Protein AF-A0A9E3MVB9-F1 (afdb_monomer_lite)

Sequence (421 aa):
MDFGTQGPEAPADLAWLRGVDAYTMGAYPQAEEEFRAAVRIDPGMADGWLGLHALRVDTTTALLRMFRHRERFGEQRARHRRTLNSWYWLGWWVQPVLESPRDLLLAHASHWLDGRHVPELDRALAGLPPVDTDHQVRFLHACRAYLVKDWEQLVRHTDPLIDDAMLGIEAGLFGGMARVRLEMYGQAEPLLSAALMRCRSEQPQRKELRYWLARAHEGTGRSAAALPLYRAVHRVDPAFMDTSARLAAIAEGDGYDDSADLAAITLTGFGQDMLEGPDGMDPLFGIEGRELKLSDPEPPAGPLPSMTDPAGRERSGPPVGPLPAGPTDPVLLEEALAELERMVGLEPVKRQVKALSAQLNMARLRTGQGLPVHSPKRHFVFSGPSGTGKTTVARILGRVFYALGLLGGDHLVEAQRADLV

Secondary structure (DSSP, 8-state):
----------HHHHHHHHHHHHHHTT-HHHHHHHHHHHHHH-TT-HHHHHHHHHTTSSHHHHHHHHHHTGGGTTHHHHHHT----EE--BTTTB--EE-SHHHHHHHHHHHTTTSS-HHHHHHHHHTSPPTTT-HHHHHHHHHHHHHTT-HHHHHHHHGGGTT-TTTHHHHHHHHHHHHHHTT-HHHHHHHHHHHHHHS-TT-TTHHHHHHHHHHHHHHTT-HHHHHHHHHHHHHH-TTSTTHHHHHHHHHHHHTTTT-SS----------------------SS------------------------------PPP----PPP--B-HHHHHHHHHHHHHSSS-HHHHHHHHHHHHHHHHHHHHHHTT-------------SSTTSSHHHHHHHHHHHHHHBTSSS--------GGG--

pLDDT: mean 78.1, std 24.29, range [23.06, 98.44]

Structure (mmCIF, N/CA/C/O backbone):
data_AF-A0A9E3MVB9-F1
#
_entry.id   AF-A0A9E3MVB9-F1
#
loop_
_atom_site.group_PDB
_atom_site.id
_atom_site.type_symbol
_atom_site.label_atom_id
_atom_site.label_alt_id
_atom_site.label_comp_id
_atom_site.label_asym_id
_atom_site.label_entity_id
_atom_site.label_seq_id
_atom_site.pdbx_PDB_ins_code
_atom_site.Cartn_x
_atom_site.Cartn_y
_atom_site.Cartn_z
_atom_site.occupancy
_atom_site.B_iso_or_equiv
_atom_site.auth_seq_id
_atom_site.auth_comp_id
_atom_site.auth_asym_id
_atom_site.auth_atom_id
_atom_site.pdbx_PDB_model_num
ATOM 1 N N . MET A 1 1 ? 20.832 -26.806 -42.880 1.00 45.44 1 MET A N 1
ATOM 2 C CA . MET A 1 1 ? 21.749 -25.700 -42.557 1.00 45.44 1 MET A CA 1
ATOM 3 C C . MET A 1 1 ? 21.323 -24.540 -43.417 1.00 45.44 1 MET A C 1
ATOM 5 O O . MET A 1 1 ? 21.474 -24.634 -44.624 1.00 45.44 1 MET A O 1
ATOM 9 N N . ASP A 1 2 ? 20.746 -23.522 -42.798 1.00 31.05 2 ASP A N 1
ATOM 10 C CA . ASP A 1 2 ? 20.549 -22.225 -43.429 1.00 31.05 2 ASP A CA 1
ATOM 11 C C . ASP A 1 2 ? 21.032 -21.206 -42.397 1.00 31.05 2 ASP A C 1
ATOM 13 O O . ASP A 1 2 ? 20.350 -20.877 -41.426 1.00 31.05 2 ASP A O 1
ATOM 17 N N . PHE A 1 3 ? 22.320 -20.878 -42.498 1.00 43.66 3 PHE A N 1
ATOM 18 C CA . PHE A 1 3 ? 22.996 -19.921 -41.632 1.00 43.66 3 PHE A CA 1
ATOM 19 C C . PHE A 1 3 ? 22.638 -18.512 -42.115 1.00 43.66 3 PHE A C 1
ATOM 21 O O . PHE A 1 3 ? 23.411 -17.857 -42.810 1.00 43.66 3 PHE A O 1
ATOM 28 N N . GLY A 1 4 ? 21.440 -18.057 -41.752 1.00 35.81 4 GLY A N 1
ATOM 29 C CA . GLY A 1 4 ? 20.998 -16.679 -41.939 1.00 35.81 4 GLY A CA 1
ATOM 30 C C . GLY A 1 4 ? 21.559 -15.767 -40.849 1.00 35.81 4 GLY A C 1
ATOM 31 O O . GLY A 1 4 ? 20.894 -15.525 -39.851 1.00 35.81 4 GLY A O 1
ATOM 32 N N . THR A 1 5 ? 22.792 -15.297 -41.050 1.00 37.22 5 THR A N 1
ATOM 33 C CA . THR A 1 5 ? 23.344 -14.004 -40.582 1.00 37.22 5 THR A CA 1
ATOM 34 C C . THR A 1 5 ? 23.107 -13.574 -39.122 1.00 37.22 5 THR A C 1
ATOM 36 O O . THR A 1 5 ? 22.059 -13.043 -38.763 1.00 37.22 5 THR A O 1
ATOM 39 N N . GLN A 1 6 ? 24.171 -13.664 -38.314 1.00 47.94 6 GLN A N 1
ATOM 40 C CA . GLN A 1 6 ? 24.386 -12.843 -37.116 1.00 47.94 6 GLN A CA 1
ATOM 41 C C . GLN A 1 6 ? 24.321 -11.342 -37.471 1.00 47.94 6 GLN A C 1
ATOM 43 O O . GLN A 1 6 ? 24.957 -10.919 -38.437 1.00 47.94 6 GLN A O 1
ATOM 48 N N . GLY A 1 7 ? 23.596 -10.541 -36.685 1.00 42.72 7 GLY A N 1
ATOM 49 C CA . GLY A 1 7 ? 23.589 -9.074 -36.754 1.00 42.72 7 GLY A CA 1
ATOM 50 C C . GLY A 1 7 ? 23.956 -8.444 -35.399 1.00 42.72 7 GLY A C 1
ATOM 51 O O . GLY A 1 7 ? 23.795 -9.111 -34.375 1.00 42.72 7 GLY A O 1
ATOM 52 N N . PRO A 1 8 ? 24.465 -7.195 -35.375 1.00 49.22 8 PRO A N 1
ATOM 53 C CA . PRO A 1 8 ? 24.789 -6.464 -34.147 1.00 49.22 8 PRO A CA 1
ATOM 54 C C . PRO A 1 8 ? 23.505 -6.264 -33.331 1.00 49.22 8 PRO A C 1
ATOM 56 O O . PRO A 1 8 ? 22.426 -6.199 -33.917 1.00 49.22 8 PRO A O 1
ATOM 59 N N . GLU A 1 9 ? 23.592 -6.200 -32.001 1.00 61.97 9 GLU A N 1
ATOM 60 C CA . GLU A 1 9 ? 22.427 -6.001 -31.122 1.00 61.97 9 GLU A CA 1
ATOM 61 C C . GLU A 1 9 ? 21.487 -4.908 -31.673 1.00 61.97 9 GLU A C 1
ATOM 63 O O . GLU A 1 9 ? 21.947 -3.848 -32.111 1.00 61.97 9 GLU A O 1
ATOM 68 N N . ALA A 1 10 ? 20.174 -5.177 -31.712 1.00 82.81 10 ALA A N 1
ATOM 69 C CA . ALA A 1 10 ? 19.201 -4.248 -32.286 1.00 82.81 10 ALA A CA 1
ATOM 70 C C . ALA A 1 10 ? 19.339 -2.863 -31.615 1.00 82.81 10 ALA A C 1
ATOM 72 O O . ALA A 1 10 ? 19.574 -2.805 -30.407 1.00 82.81 10 ALA A O 1
ATOM 73 N N . PRO A 1 11 ? 19.171 -1.731 -32.329 1.00 91.75 11 PRO A N 1
ATOM 74 C CA . PRO A 1 11 ? 19.412 -0.398 -31.759 1.00 91.75 11 PRO A CA 1
ATOM 75 C C . PRO A 1 11 ? 18.674 -0.121 -30.438 1.00 91.75 11 PRO A C 1
ATOM 77 O O . PRO A 1 11 ? 19.184 0.609 -29.588 1.00 91.75 11 PRO A O 1
ATOM 80 N N . ALA A 1 12 ? 17.497 -0.728 -30.251 1.00 95.00 12 ALA A N 1
ATOM 81 C CA . ALA A 1 12 ? 16.735 -0.648 -29.010 1.00 95.00 12 ALA A CA 1
ATOM 82 C C . ALA A 1 12 ? 17.367 -1.459 -27.861 1.00 95.00 12 ALA A C 1
ATOM 84 O O . ALA A 1 12 ? 17.394 -0.971 -26.734 1.00 95.00 12 ALA A O 1
ATOM 85 N N . ASP A 1 13 ? 17.910 -2.650 -28.141 1.00 95.50 13 ASP A N 1
ATOM 86 C CA . ASP A 1 13 ? 18.616 -3.490 -27.160 1.00 95.50 13 ASP A CA 1
ATOM 87 C C . ASP A 1 13 ? 19.893 -2.794 -26.679 1.00 95.50 13 ASP A C 1
ATOM 89 O O . ASP A 1 13 ? 20.149 -2.724 -25.480 1.00 95.50 13 ASP A O 1
ATOM 93 N N . LEU A 1 14 ? 20.647 -2.178 -27.598 1.00 96.44 14 LEU A N 1
ATOM 94 C CA . LEU A 1 14 ? 21.829 -1.381 -27.255 1.00 96.44 14 LEU A CA 1
ATOM 95 C C . LEU A 1 14 ? 21.486 -0.183 -26.363 1.00 96.44 14 LEU A C 1
ATOM 97 O O . LEU A 1 14 ? 22.207 0.097 -25.406 1.00 96.44 14 LEU A O 1
ATOM 101 N N . ALA A 1 15 ? 20.400 0.535 -26.670 1.00 97.56 15 ALA A N 1
ATOM 102 C CA . ALA A 1 15 ? 19.921 1.626 -25.823 1.00 97.56 15 ALA A CA 1
ATOM 103 C C . ALA A 1 15 ? 19.497 1.109 -24.442 1.00 97.56 15 ALA A C 1
ATOM 105 O O . ALA A 1 15 ? 19.880 1.675 -23.422 1.00 97.56 15 ALA A O 1
ATOM 106 N N . TRP A 1 16 ? 18.786 -0.017 -24.386 1.00 97.94 16 TRP A N 1
ATOM 107 C CA . TRP A 1 16 ? 18.404 -0.634 -23.121 1.00 97.94 16 TRP A CA 1
ATOM 108 C C . TRP A 1 16 ? 19.621 -1.041 -22.276 1.00 97.94 16 TRP A C 1
ATOM 110 O O . TRP A 1 16 ? 19.666 -0.720 -21.090 1.00 97.94 16 TRP A O 1
ATOM 120 N N . LEU A 1 17 ? 20.636 -1.669 -22.879 1.00 98.12 17 LEU A N 1
ATOM 121 C CA . LEU A 1 17 ? 21.883 -2.048 -22.206 1.00 98.12 17 LEU A CA 1
ATOM 122 C C . LEU A 1 17 ? 22.628 -0.838 -21.641 1.00 98.12 17 LEU A C 1
ATOM 124 O O . LEU A 1 17 ? 22.980 -0.846 -20.461 1.00 98.12 17 LEU A O 1
ATOM 128 N N . ARG A 1 18 ? 22.802 0.226 -22.439 1.00 98.06 18 ARG A N 1
ATOM 129 C CA . ARG A 1 18 ? 23.396 1.484 -21.957 1.00 98.06 18 ARG A CA 1
ATOM 130 C C . ARG A 1 18 ? 22.581 2.092 -20.818 1.00 98.06 18 ARG A C 1
ATOM 132 O O . ARG A 1 18 ? 23.165 2.582 -19.855 1.00 98.06 18 ARG A O 1
ATOM 139 N N . GLY A 1 19 ? 21.252 2.008 -20.892 1.00 97.44 19 GLY A N 1
ATOM 140 C CA . GLY A 1 19 ? 20.349 2.431 -19.824 1.00 97.44 19 GLY A CA 1
ATOM 141 C C . GLY A 1 19 ? 20.565 1.658 -18.522 1.00 97.44 19 GLY A C 1
ATOM 142 O O . GLY A 1 19 ? 20.688 2.270 -17.462 1.00 97.44 19 GLY A O 1
ATOM 143 N N . VAL A 1 20 ? 20.679 0.329 -18.590 1.00 97.06 20 VAL A N 1
ATOM 144 C CA . VAL A 1 20 ? 20.954 -0.533 -17.424 1.00 97.06 20 VAL A CA 1
ATOM 145 C C . VAL A 1 20 ? 22.342 -0.270 -16.839 1.00 97.06 20 VAL A C 1
ATOM 147 O O . VAL A 1 20 ? 22.482 -0.173 -15.616 1.00 97.06 20 VAL A O 1
ATOM 150 N N . ASP A 1 21 ? 23.364 -0.126 -17.683 1.00 96.00 21 ASP A N 1
ATOM 151 C CA . ASP A 1 21 ? 24.728 0.155 -17.233 1.00 96.00 21 ASP A CA 1
ATOM 152 C C . ASP A 1 21 ? 24.787 1.538 -16.550 1.00 96.00 21 ASP A C 1
ATOM 154 O O . ASP A 1 21 ? 25.300 1.660 -15.435 1.00 96.00 21 ASP A O 1
ATOM 158 N N . ALA A 1 22 ? 24.173 2.566 -17.147 1.00 93.38 22 ALA A N 1
ATOM 159 C CA . ALA A 1 22 ? 24.059 3.901 -16.557 1.00 93.38 22 ALA A CA 1
ATOM 160 C C . ALA A 1 22 ? 23.270 3.893 -15.237 1.00 93.38 22 ALA A C 1
ATOM 162 O O . ALA A 1 22 ? 23.693 4.520 -14.264 1.00 93.38 22 ALA A O 1
ATOM 163 N N . TYR A 1 23 ? 22.161 3.148 -15.169 1.00 90.06 23 TYR A N 1
ATOM 164 C CA . TYR A 1 23 ? 21.371 2.980 -13.946 1.00 90.06 23 TYR A CA 1
ATOM 165 C C . TYR A 1 23 ? 22.212 2.356 -12.827 1.00 90.06 23 TYR A C 1
ATOM 167 O O . TYR A 1 23 ? 22.228 2.859 -11.704 1.00 90.06 23 TYR A O 1
ATOM 175 N N . THR A 1 24 ? 22.969 1.305 -13.152 1.00 90.19 24 THR A N 1
ATOM 176 C CA . THR A 1 24 ? 23.866 0.607 -12.216 1.00 90.19 24 THR A CA 1
ATOM 177 C C . THR A 1 24 ? 24.985 1.516 -11.705 1.00 90.19 24 THR A C 1
ATOM 179 O O . THR A 1 24 ? 25.352 1.458 -10.532 1.00 90.19 24 THR A O 1
ATOM 182 N N . MET A 1 25 ? 25.492 2.404 -12.561 1.00 90.50 25 MET A N 1
ATOM 183 C CA . MET A 1 25 ? 26.499 3.410 -12.206 1.00 90.50 25 MET A CA 1
ATOM 184 C C . MET A 1 25 ? 25.920 4.632 -11.465 1.00 90.50 25 MET A C 1
ATOM 186 O O . MET A 1 25 ? 26.672 5.528 -11.089 1.00 90.50 25 MET A O 1
ATOM 190 N N . GLY A 1 26 ? 24.600 4.701 -11.252 1.00 86.56 26 GLY A N 1
ATOM 191 C CA . GLY A 1 26 ? 23.928 5.844 -10.625 1.00 86.56 26 GLY A CA 1
ATOM 192 C C . GLY A 1 26 ? 23.808 7.081 -11.527 1.00 86.56 26 GLY A C 1
ATOM 193 O O . GLY A 1 26 ? 23.413 8.151 -11.061 1.00 86.56 26 GLY A O 1
ATOM 194 N N . ALA A 1 27 ? 24.108 6.954 -12.821 1.00 89.94 27 ALA A N 1
ATOM 195 C CA . ALA A 1 27 ? 23.968 8.005 -13.826 1.00 89.94 27 ALA A CA 1
ATOM 196 C C . ALA A 1 27 ? 22.508 8.111 -14.311 1.00 89.94 27 ALA A C 1
ATOM 198 O O . ALA A 1 27 ? 22.198 7.920 -15.487 1.00 89.94 27 ALA A O 1
ATOM 199 N N . TYR A 1 28 ? 21.585 8.407 -13.390 1.00 89.94 28 TYR A N 1
ATOM 200 C CA . TYR A 1 28 ? 20.137 8.355 -13.638 1.00 89.94 28 TYR A CA 1
ATOM 201 C C . TYR A 1 28 ? 19.630 9.210 -14.814 1.00 89.94 28 TYR A C 1
ATOM 203 O O . TYR A 1 28 ? 18.783 8.708 -15.550 1.00 89.94 28 TYR A O 1
ATOM 211 N N . PRO A 1 29 ? 20.125 10.442 -15.061 1.00 93.81 29 PRO A N 1
ATOM 212 C CA . PRO A 1 29 ? 19.676 11.228 -16.215 1.00 93.81 29 PRO A CA 1
ATOM 213 C C . PRO A 1 29 ? 20.027 10.567 -17.552 1.00 93.81 29 PRO A C 1
ATOM 215 O O . PRO A 1 29 ? 19.214 10.552 -18.471 1.00 93.81 29 PRO A O 1
ATOM 218 N N . GLN A 1 30 ? 21.217 9.966 -17.636 1.00 93.75 30 GLN A N 1
ATOM 219 C CA . GLN A 1 30 ? 21.641 9.218 -18.816 1.00 93.75 30 GLN A CA 1
ATOM 220 C C . GLN A 1 30 ? 20.827 7.929 -18.962 1.00 93.75 30 GLN A C 1
ATOM 222 O O . GLN A 1 30 ? 20.365 7.612 -20.054 1.00 93.75 30 GLN A O 1
ATOM 227 N N . ALA A 1 31 ? 20.591 7.212 -17.859 1.00 94.00 31 ALA A N 1
ATOM 228 C CA . ALA A 1 31 ? 19.745 6.022 -17.867 1.00 94.00 31 ALA A CA 1
ATOM 229 C C . ALA A 1 31 ? 18.328 6.336 -18.378 1.00 94.00 31 ALA A C 1
ATOM 231 O O . ALA A 1 31 ? 17.778 5.592 -19.185 1.00 94.00 31 ALA A O 1
ATOM 232 N N . GLU A 1 32 ? 17.750 7.460 -17.948 1.00 97.19 32 GLU A N 1
ATOM 233 C CA . GLU A 1 32 ? 16.440 7.935 -18.397 1.00 97.19 32 GLU A CA 1
ATOM 234 C C . GLU A 1 32 ? 16.409 8.197 -19.906 1.00 97.19 32 GLU A C 1
ATOM 236 O O . GLU A 1 32 ? 15.479 7.760 -20.587 1.00 97.19 32 GLU A O 1
ATOM 241 N N . GLU A 1 33 ? 17.415 8.896 -20.436 1.00 97.56 33 GLU A N 1
ATOM 242 C CA . GLU A 1 33 ? 17.535 9.176 -21.868 1.00 97.56 33 GLU A CA 1
ATOM 243 C C . GLU A 1 33 ? 17.624 7.885 -22.690 1.00 97.56 33 GLU A C 1
ATOM 245 O O . GLU A 1 33 ? 16.890 7.724 -23.670 1.00 97.56 33 GLU A O 1
ATOM 250 N N . GLU A 1 34 ? 18.449 6.939 -22.248 1.00 98.12 34 GLU A N 1
ATOM 251 C CA . GLU A 1 34 ? 18.667 5.659 -22.921 1.00 98.12 34 GLU A CA 1
ATOM 252 C C . GLU A 1 34 ? 17.429 4.752 -22.865 1.00 98.12 34 GLU A C 1
ATOM 254 O O . GLU A 1 34 ? 17.012 4.208 -23.890 1.00 98.12 34 GLU A O 1
ATOM 259 N N . PHE A 1 35 ? 16.747 4.656 -21.718 1.00 97.94 35 PHE A N 1
ATOM 260 C CA . PHE A 1 35 ? 15.479 3.924 -21.640 1.00 97.94 35 PHE A CA 1
ATOM 261 C C . PHE A 1 35 ? 14.387 4.582 -22.489 1.00 97.94 35 PHE A C 1
ATOM 263 O O . PHE A 1 35 ? 13.631 3.875 -23.160 1.00 97.94 35 PHE A O 1
ATOM 270 N N . ARG A 1 36 ? 14.318 5.923 -22.539 1.00 98.06 36 ARG A N 1
ATOM 271 C CA . ARG A 1 36 ? 13.411 6.632 -23.458 1.00 98.06 36 ARG A CA 1
ATOM 272 C C . ARG A 1 36 ? 13.750 6.360 -24.916 1.00 98.06 36 ARG A C 1
ATOM 274 O O . ARG A 1 36 ? 12.836 6.254 -25.729 1.00 98.06 36 ARG A O 1
ATOM 281 N N . ALA A 1 37 ? 15.028 6.290 -25.275 1.00 97.88 37 ALA A N 1
ATOM 282 C CA . ALA A 1 37 ? 15.448 5.935 -26.625 1.00 97.88 37 ALA A CA 1
ATOM 283 C C . ALA A 1 37 ? 15.009 4.504 -26.970 1.00 97.88 37 ALA A C 1
ATOM 285 O O . ALA A 1 37 ? 14.377 4.306 -28.009 1.00 97.88 37 ALA A O 1
ATOM 286 N N . ALA A 1 38 ? 15.231 3.547 -26.063 1.00 97.69 38 ALA A N 1
ATOM 287 C CA . ALA A 1 38 ? 14.830 2.153 -26.233 1.00 97.69 38 ALA A CA 1
ATOM 288 C C . ALA A 1 38 ? 13.322 2.015 -26.501 1.00 97.69 38 ALA A C 1
ATOM 290 O O . ALA A 1 38 ? 12.939 1.449 -27.523 1.00 97.69 38 ALA A O 1
ATOM 291 N N . VAL A 1 39 ? 12.462 2.610 -25.662 1.00 97.25 39 VAL A N 1
ATOM 292 C CA . VAL A 1 39 ? 10.997 2.515 -25.840 1.00 97.25 39 VAL A CA 1
ATOM 293 C C . VAL A 1 39 ? 10.455 3.373 -26.988 1.00 97.25 39 VAL A C 1
ATOM 295 O O . VAL A 1 39 ? 9.319 3.192 -27.416 1.00 97.25 39 VAL A O 1
ATOM 298 N N . ARG A 1 40 ? 11.237 4.328 -27.503 1.00 97.38 40 ARG A N 1
ATOM 299 C CA . ARG A 1 40 ? 10.875 5.091 -28.707 1.00 97.38 40 ARG A CA 1
ATOM 300 C C . ARG A 1 40 ? 11.150 4.286 -29.974 1.00 97.38 40 ARG A C 1
ATOM 302 O O . ARG A 1 40 ? 10.374 4.384 -30.919 1.00 97.38 40 ARG A O 1
ATOM 309 N N . ILE A 1 41 ? 12.235 3.508 -29.981 1.00 97.19 41 ILE A N 1
ATOM 310 C CA . ILE A 1 41 ? 12.589 2.602 -31.080 1.00 97.19 41 ILE A CA 1
ATOM 311 C C . ILE A 1 41 ? 11.692 1.355 -31.050 1.00 97.19 41 ILE A C 1
ATOM 313 O O . ILE A 1 41 ? 11.140 0.980 -32.080 1.00 97.19 41 ILE A O 1
ATOM 317 N N . ASP A 1 42 ? 11.504 0.747 -29.876 1.00 97.12 42 ASP A N 1
ATOM 318 C CA . ASP A 1 42 ? 10.595 -0.382 -29.652 1.00 97.12 42 ASP A CA 1
ATOM 319 C C . ASP A 1 42 ? 9.604 -0.067 -28.516 1.00 97.12 42 ASP A C 1
ATOM 321 O O . ASP A 1 42 ? 9.857 -0.377 -27.346 1.00 97.12 42 ASP A O 1
ATOM 325 N N . PRO A 1 43 ? 8.426 0.501 -28.839 1.00 96.88 43 PRO A N 1
ATOM 326 C CA . PRO A 1 43 ? 7.378 0.774 -27.855 1.00 96.88 43 PRO A CA 1
ATOM 327 C C . PRO A 1 43 ? 6.857 -0.461 -27.115 1.00 96.88 43 PRO A C 1
ATOM 329 O O . PRO A 1 43 ? 6.236 -0.308 -26.060 1.00 96.88 43 PRO A O 1
ATOM 332 N N . GLY A 1 44 ? 7.086 -1.662 -27.655 1.00 96.88 44 GLY A N 1
ATOM 333 C CA . GLY A 1 44 ? 6.703 -2.929 -27.044 1.00 96.88 44 GLY A CA 1
ATOM 334 C C . GLY A 1 44 ? 7.725 -3.485 -26.050 1.00 96.88 44 GLY A C 1
ATOM 335 O O . GLY A 1 44 ? 7.448 -4.517 -25.438 1.00 96.88 44 GLY A O 1
ATOM 336 N N . MET A 1 45 ? 8.884 -2.840 -25.874 1.00 97.62 45 MET A N 1
ATOM 337 C CA . MET A 1 45 ? 9.942 -3.302 -24.976 1.00 97.62 45 MET A CA 1
ATOM 338 C C . MET A 1 45 ? 9.561 -3.089 -23.504 1.00 97.62 45 MET A C 1
ATOM 340 O O . MET A 1 45 ? 9.855 -2.052 -22.903 1.00 97.62 45 MET A O 1
ATOM 344 N N . ALA A 1 46 ? 8.918 -4.088 -22.900 1.00 97.88 46 ALA A N 1
ATOM 345 C CA . ALA A 1 46 ? 8.431 -4.012 -21.524 1.00 97.88 46 ALA A CA 1
ATOM 346 C C . ALA A 1 46 ? 9.554 -3.736 -20.499 1.00 97.88 46 ALA A C 1
ATOM 348 O O . ALA A 1 46 ? 9.366 -2.917 -19.603 1.00 97.88 46 ALA A O 1
ATOM 349 N N . ASP A 1 47 ? 10.747 -4.318 -20.668 1.00 97.81 47 ASP A N 1
ATOM 350 C CA . ASP A 1 47 ? 11.894 -4.049 -19.783 1.00 97.81 47 ASP A CA 1
ATOM 351 C C . ASP A 1 47 ? 12.476 -2.626 -19.943 1.00 97.81 47 ASP A C 1
ATOM 353 O O . ASP A 1 47 ? 13.120 -2.117 -19.024 1.00 97.81 47 ASP A O 1
ATOM 357 N N . GLY A 1 48 ? 12.242 -1.951 -21.075 1.00 97.31 48 GLY A N 1
ATOM 358 C CA . GLY A 1 48 ? 12.578 -0.533 -21.245 1.00 97.31 48 GLY A CA 1
ATOM 359 C C . GLY A 1 48 ? 11.638 0.366 -20.447 1.00 97.31 48 GLY A C 1
ATOM 360 O O . GLY A 1 48 ? 12.079 1.280 -19.749 1.00 97.31 48 GLY A O 1
ATOM 361 N N . TRP A 1 49 ? 10.342 0.043 -20.457 1.00 98.44 49 TRP A N 1
ATOM 362 C CA . TRP A 1 49 ? 9.359 0.696 -19.591 1.00 98.44 49 TRP A CA 1
ATOM 363 C C . TRP A 1 49 ? 9.616 0.410 -18.106 1.00 98.44 49 TRP A C 1
ATOM 365 O O . TRP A 1 49 ? 9.441 1.311 -17.287 1.00 98.44 49 TRP A O 1
ATOM 375 N N . LEU A 1 50 ? 10.103 -0.786 -17.752 1.00 98.00 50 LEU A N 1
ATOM 376 C CA . LEU A 1 50 ? 10.535 -1.104 -16.386 1.00 98.00 50 LEU A CA 1
ATOM 377 C C . LEU A 1 50 ? 11.669 -0.185 -15.918 1.00 98.00 50 LEU A C 1
ATOM 379 O O . LEU A 1 50 ? 11.643 0.262 -14.774 1.00 98.00 50 LEU A O 1
ATOM 383 N N . GLY A 1 51 ? 12.619 0.150 -16.796 1.00 95.25 51 GLY A N 1
ATOM 384 C CA . GLY A 1 51 ? 13.689 1.108 -16.498 1.00 95.25 51 GLY A CA 1
ATOM 385 C C . GLY A 1 51 ? 13.163 2.510 -16.190 1.00 95.25 51 GLY A C 1
ATOM 386 O O . GLY A 1 51 ? 13.528 3.102 -15.174 1.00 95.25 51 GLY A O 1
ATOM 387 N N . LEU A 1 52 ? 12.227 3.014 -16.999 1.00 97.31 52 LEU A N 1
ATOM 388 C CA . LEU A 1 52 ? 11.558 4.297 -16.732 1.00 97.31 52 LEU A CA 1
ATOM 389 C C . LEU A 1 52 ? 10.749 4.264 -15.426 1.00 97.31 52 LEU A C 1
ATOM 391 O O . LEU A 1 52 ? 10.796 5.209 -14.636 1.00 97.31 52 LEU A O 1
ATOM 395 N N . HIS A 1 53 ? 10.070 3.148 -15.153 1.00 96.56 53 HIS A N 1
ATOM 396 C CA . HIS A 1 53 ? 9.349 2.935 -13.900 1.00 96.56 53 HIS A CA 1
ATOM 397 C C . HIS A 1 53 ? 10.298 2.910 -12.685 1.00 96.56 53 HIS A C 1
ATOM 399 O O . HIS A 1 53 ? 10.002 3.529 -11.662 1.00 96.56 53 HIS A O 1
ATOM 405 N N . ALA A 1 54 ? 11.464 2.262 -12.796 1.00 91.50 54 ALA A N 1
ATOM 406 C CA . ALA A 1 54 ? 12.509 2.229 -11.767 1.00 91.50 54 ALA A CA 1
ATOM 407 C C . ALA A 1 54 ? 13.061 3.621 -11.445 1.00 91.50 54 ALA A C 1
ATOM 409 O O . ALA A 1 54 ? 13.224 3.967 -10.275 1.00 91.50 54 ALA A O 1
ATOM 410 N N . LEU A 1 55 ? 13.231 4.458 -12.467 1.00 91.00 55 LEU A N 1
ATOM 411 C CA . LEU A 1 55 ? 13.635 5.859 -12.334 1.00 91.00 55 LEU A CA 1
ATOM 412 C C . LEU A 1 55 ? 12.524 6.782 -11.806 1.00 91.00 55 LEU A C 1
ATOM 414 O O . LEU A 1 55 ? 12.765 7.969 -11.593 1.00 91.00 55 LEU A O 1
ATOM 418 N N . ARG A 1 56 ? 11.317 6.250 -11.568 1.00 91.06 56 ARG A N 1
ATOM 419 C CA . ARG A 1 56 ? 10.127 7.000 -11.133 1.00 91.06 56 ARG A CA 1
ATOM 420 C C . ARG A 1 56 ? 9.683 8.067 -12.140 1.00 91.06 56 ARG A C 1
ATOM 422 O O . ARG A 1 56 ? 9.108 9.085 -11.758 1.00 91.06 56 ARG A O 1
ATOM 429 N N . VAL A 1 57 ? 9.911 7.812 -13.426 1.00 85.44 57 VAL A N 1
ATOM 430 C CA . VAL A 1 57 ? 9.531 8.694 -14.534 1.00 85.44 57 VAL A CA 1
ATOM 431 C C . VAL A 1 57 ? 8.207 8.214 -15.112 1.00 85.44 57 VAL A C 1
ATOM 433 O O . VAL A 1 57 ? 8.152 7.132 -15.686 1.00 85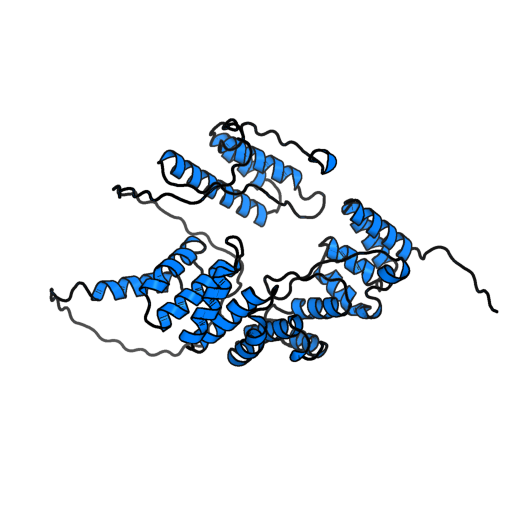.44 57 VAL A O 1
ATOM 436 N N . ASP A 1 58 ? 7.152 9.021 -14.951 1.00 84.19 58 ASP A N 1
ATOM 437 C CA . ASP A 1 58 ? 5.789 8.714 -15.416 1.00 84.19 58 ASP A CA 1
ATOM 438 C C . ASP A 1 58 ? 5.387 7.250 -15.141 1.00 84.19 58 ASP A C 1
ATOM 440 O O . ASP A 1 58 ? 5.147 6.434 -16.036 1.00 84.19 58 ASP A O 1
ATOM 444 N N . THR A 1 59 ? 5.382 6.900 -13.852 1.00 89.94 59 THR A N 1
ATOM 445 C CA . THR A 1 59 ? 5.196 5.519 -13.387 1.00 89.94 59 THR A CA 1
ATOM 446 C C . THR A 1 59 ? 3.886 4.911 -13.870 1.00 89.94 59 THR A C 1
ATOM 448 O O . THR A 1 59 ? 3.839 3.717 -14.149 1.00 89.94 59 THR A O 1
ATOM 451 N N . THR A 1 60 ? 2.838 5.723 -14.016 1.00 90.50 60 THR A N 1
ATOM 452 C CA . THR A 1 60 ? 1.533 5.279 -14.516 1.00 90.50 60 THR A CA 1
ATOM 453 C C . THR A 1 60 ? 1.622 4.848 -15.974 1.00 90.50 60 THR A C 1
ATOM 455 O O . THR A 1 60 ? 1.264 3.715 -16.300 1.00 90.50 60 THR A O 1
ATOM 458 N N . THR A 1 61 ? 2.148 5.704 -16.856 1.00 94.81 61 THR A N 1
ATOM 459 C CA . THR A 1 61 ? 2.295 5.347 -18.273 1.00 94.81 61 THR A CA 1
ATOM 460 C C . THR A 1 61 ? 3.214 4.147 -18.439 1.00 94.81 61 THR A C 1
ATOM 462 O O . THR A 1 61 ? 2.881 3.224 -19.185 1.00 94.81 61 THR A O 1
ATOM 465 N N . ALA A 1 62 ? 4.340 4.122 -17.722 1.00 96.19 62 ALA A N 1
ATOM 466 C CA . ALA A 1 62 ? 5.274 3.006 -17.769 1.00 96.19 62 ALA A CA 1
ATOM 467 C C . ALA A 1 62 ? 4.605 1.689 -17.344 1.00 96.19 62 ALA A C 1
ATOM 469 O O . ALA A 1 62 ? 4.709 0.699 -18.065 1.00 96.19 62 ALA A O 1
ATOM 470 N N . LEU A 1 63 ? 3.849 1.681 -16.240 1.00 97.19 63 LEU A N 1
ATOM 471 C CA . LEU A 1 63 ? 3.129 0.499 -15.761 1.00 97.19 63 LEU A CA 1
ATOM 472 C C . LEU A 1 63 ? 2.091 -0.006 -16.768 1.00 97.19 63 LEU A C 1
ATOM 474 O O . LEU A 1 63 ? 2.075 -1.193 -17.098 1.00 97.19 63 LEU A O 1
ATOM 478 N N . LEU A 1 64 ? 1.262 0.887 -17.309 1.00 96.69 64 LEU A N 1
ATOM 479 C CA . LEU A 1 64 ? 0.242 0.517 -18.293 1.00 96.69 64 LEU A CA 1
ATOM 480 C C . LEU A 1 64 ? 0.864 0.003 -19.600 1.00 96.69 64 LEU A C 1
ATOM 482 O O . LEU A 1 64 ? 0.323 -0.909 -20.233 1.00 96.69 64 LEU A O 1
ATOM 486 N N . ARG A 1 65 ? 2.019 0.547 -20.006 1.00 98.12 65 ARG A N 1
ATOM 487 C CA . ARG A 1 65 ? 2.781 0.067 -21.169 1.00 98.12 65 ARG A CA 1
ATOM 488 C C . ARG A 1 65 ? 3.419 -1.296 -20.913 1.00 98.12 65 ARG A C 1
ATOM 490 O O . ARG A 1 65 ? 3.281 -2.169 -21.769 1.00 98.12 65 ARG A O 1
ATOM 497 N N . MET A 1 66 ? 4.030 -1.506 -19.745 1.00 98.06 66 MET A N 1
ATOM 498 C CA . MET A 1 66 ? 4.532 -2.820 -19.328 1.00 98.06 66 MET A CA 1
ATOM 499 C C . MET A 1 66 ? 3.414 -3.862 -19.366 1.00 98.06 66 MET A C 1
ATOM 501 O O . MET A 1 66 ? 3.572 -4.899 -19.999 1.00 98.06 66 MET A O 1
ATOM 505 N N . PHE A 1 67 ? 2.256 -3.568 -18.767 1.00 97.88 67 PHE A N 1
ATOM 506 C CA . PHE A 1 67 ? 1.127 -4.500 -18.717 1.00 97.88 67 PHE A CA 1
ATOM 507 C C . PHE A 1 67 ? 0.541 -4.812 -20.104 1.00 97.88 67 PHE A C 1
ATOM 509 O O . PHE A 1 67 ? 0.196 -5.961 -20.404 1.00 97.88 67 PHE A O 1
ATOM 516 N N . ARG A 1 68 ? 0.461 -3.806 -20.986 1.00 97.88 68 ARG A N 1
ATOM 517 C CA . ARG A 1 68 ? 0.025 -3.993 -22.379 1.00 97.88 68 ARG A CA 1
ATOM 518 C C . ARG A 1 68 ? 0.929 -4.964 -23.140 1.00 97.88 68 ARG A C 1
ATOM 520 O O . ARG A 1 68 ? 0.425 -5.735 -23.950 1.00 97.88 68 ARG A O 1
ATOM 527 N N . HIS A 1 69 ? 2.231 -4.935 -22.868 1.00 97.88 69 HIS A N 1
ATOM 528 C CA . HIS A 1 69 ? 3.241 -5.782 -23.505 1.00 97.88 69 HIS A CA 1
ATOM 529 C C . HIS A 1 69 ? 3.793 -6.859 -22.554 1.00 97.88 69 HIS A C 1
ATOM 531 O O . HIS A 1 69 ? 4.934 -7.288 -22.699 1.00 97.88 69 HIS A O 1
ATOM 537 N N . ARG A 1 70 ? 2.982 -7.312 -21.587 1.00 97.62 70 ARG A N 1
ATOM 538 C CA . ARG A 1 70 ? 3.399 -8.213 -20.495 1.00 97.62 70 ARG A CA 1
ATOM 539 C C . ARG A 1 70 ? 4.015 -9.540 -20.946 1.00 97.62 70 ARG A C 1
ATOM 541 O O . ARG A 1 70 ? 4.866 -10.062 -20.242 1.00 97.62 70 ARG A O 1
ATOM 548 N N . GLU A 1 71 ? 3.653 -10.046 -22.125 1.00 97.44 71 GLU A N 1
ATOM 549 C CA . GLU A 1 71 ? 4.242 -11.272 -22.696 1.00 97.44 71 GLU A CA 1
ATOM 550 C C . GLU A 1 71 ? 5.743 -11.118 -23.009 1.00 97.44 71 GLU A C 1
ATOM 552 O O . GLU A 1 71 ? 6.463 -12.102 -23.131 1.00 97.44 71 GLU A O 1
ATOM 557 N N . ARG A 1 72 ? 6.225 -9.872 -23.120 1.00 97.06 72 ARG A N 1
ATOM 558 C CA . ARG A 1 72 ? 7.636 -9.511 -23.331 1.00 97.06 72 ARG A CA 1
ATOM 559 C C . ARG A 1 72 ? 8.325 -9.041 -22.042 1.00 97.06 72 ARG A C 1
ATOM 561 O O . ARG A 1 72 ? 9.457 -8.559 -22.078 1.00 97.06 72 ARG A O 1
ATOM 568 N N . PHE A 1 73 ? 7.651 -9.112 -20.892 1.00 98.00 73 PHE A N 1
ATOM 569 C CA . PHE A 1 73 ? 8.210 -8.660 -19.619 1.00 98.00 73 PHE A CA 1
ATOM 570 C C . PHE A 1 73 ? 9.310 -9.613 -19.139 1.00 98.00 73 PHE A C 1
ATOM 572 O O . PHE A 1 73 ? 9.062 -10.796 -18.921 1.00 98.00 73 PHE A O 1
ATOM 579 N N . GLY A 1 74 ? 10.529 -9.097 -18.965 1.00 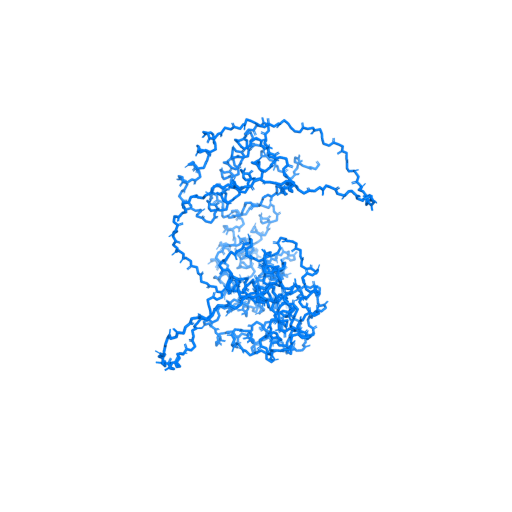96.69 74 GLY A N 1
ATOM 580 C CA . GLY A 1 74 ? 11.719 -9.896 -18.663 1.00 96.69 74 GLY A CA 1
ATOM 581 C C . GLY A 1 74 ? 12.481 -10.420 -19.884 1.00 96.69 74 GLY A C 1
ATOM 582 O O . GLY A 1 74 ? 13.528 -11.039 -19.694 1.00 96.69 74 GLY A O 1
ATOM 583 N N . GLU A 1 75 ? 12.011 -10.172 -21.113 1.00 96.25 75 GLU A N 1
ATOM 584 C CA . GLU A 1 75 ? 12.661 -10.639 -22.349 1.00 96.25 75 GLU A CA 1
ATOM 585 C C . GLU A 1 75 ? 14.127 -10.178 -22.436 1.00 96.25 75 GLU A C 1
ATOM 587 O O . GLU A 1 75 ? 15.017 -10.991 -22.693 1.00 96.25 75 GLU A O 1
ATOM 592 N N . GLN A 1 76 ? 14.397 -8.903 -22.145 1.00 96.56 76 GLN A N 1
ATOM 593 C CA . GLN A 1 76 ? 15.730 -8.309 -22.286 1.00 96.56 76 GLN A CA 1
ATOM 594 C C . GLN A 1 76 ? 16.636 -8.673 -21.123 1.00 96.56 76 GLN A C 1
ATOM 596 O O . GLN A 1 76 ? 17.807 -9.010 -21.321 1.00 96.56 76 GLN A O 1
ATOM 601 N N . ARG A 1 77 ? 16.078 -8.697 -19.910 1.00 96.38 77 ARG A N 1
ATOM 602 C CA . ARG A 1 77 ? 16.782 -9.189 -18.719 1.00 96.38 77 ARG A CA 1
ATOM 603 C C . ARG A 1 77 ? 17.251 -10.629 -18.907 1.00 96.38 77 ARG A C 1
ATOM 605 O O . ARG A 1 77 ? 18.412 -10.927 -18.623 1.00 96.38 77 ARG A O 1
ATOM 612 N N . ALA A 1 78 ? 16.398 -11.495 -19.456 1.00 96.19 78 ALA A N 1
ATOM 613 C CA . ALA A 1 78 ? 16.743 -12.880 -19.762 1.00 96.19 78 ALA A CA 1
ATOM 614 C C . ALA A 1 78 ? 17.761 -12.987 -20.908 1.00 96.19 78 ALA A C 1
ATOM 616 O O . ALA A 1 78 ? 18.780 -13.665 -20.756 1.00 96.19 78 ALA A O 1
ATOM 617 N N . ARG A 1 79 ? 17.522 -12.291 -22.030 1.00 95.44 79 ARG A N 1
ATOM 618 C CA . ARG A 1 79 ? 18.387 -12.318 -23.222 1.00 95.44 79 ARG A CA 1
ATOM 619 C C . ARG A 1 79 ? 19.817 -11.889 -22.907 1.00 95.44 79 ARG A C 1
ATOM 621 O O . ARG A 1 79 ? 20.757 -12.584 -23.287 1.00 95.44 79 ARG A O 1
ATOM 628 N N . HIS A 1 80 ? 19.982 -10.784 -22.185 1.00 95.31 80 HIS A N 1
ATOM 629 C CA . HIS A 1 80 ? 21.294 -10.191 -21.917 1.00 95.31 80 HIS A CA 1
ATOM 630 C C . HIS A 1 80 ? 21.866 -10.543 -20.538 1.00 95.31 80 HIS A C 1
ATOM 632 O O . HIS A 1 80 ? 22.946 -10.071 -20.183 1.00 95.31 80 HIS A O 1
ATOM 638 N N . ARG A 1 81 ? 21.169 -11.372 -19.746 1.00 95.44 81 ARG A N 1
ATOM 639 C CA . ARG A 1 81 ? 21.573 -11.761 -18.379 1.00 95.44 81 ARG A CA 1
ATOM 640 C C . ARG A 1 81 ? 21.874 -10.549 -17.491 1.00 95.44 81 ARG A C 1
ATOM 642 O O . ARG A 1 81 ? 22.862 -10.515 -16.756 1.00 95.44 81 ARG A O 1
ATOM 649 N N . ARG A 1 82 ? 21.020 -9.534 -17.587 1.00 94.12 82 ARG A N 1
ATOM 650 C CA . ARG A 1 82 ? 21.092 -8.305 -16.792 1.00 94.12 82 ARG A CA 1
ATOM 651 C C . ARG A 1 82 ? 19.978 -8.291 -15.756 1.00 94.12 82 ARG A C 1
ATOM 653 O O . ARG A 1 82 ? 18.906 -8.851 -15.972 1.00 94.12 82 ARG A O 1
ATOM 660 N N . THR A 1 83 ? 20.228 -7.619 -14.638 1.00 91.19 83 THR A N 1
ATOM 661 C CA . THR A 1 83 ? 19.216 -7.392 -13.606 1.00 91.19 83 THR A CA 1
ATOM 662 C C . THR A 1 83 ? 18.699 -5.966 -13.710 1.00 91.19 83 THR A C 1
ATOM 664 O O . THR A 1 83 ? 19.451 -5.024 -13.940 1.00 91.19 83 THR A O 1
ATOM 667 N N . LEU A 1 84 ? 17.388 -5.827 -13.580 1.00 92.44 84 LEU A N 1
ATOM 668 C CA . LEU A 1 84 ? 16.701 -4.555 -13.455 1.00 92.44 84 LEU A CA 1
ATOM 669 C C . LEU A 1 84 ? 15.384 -4.861 -12.752 1.00 92.44 84 LEU A C 1
ATOM 671 O O . LEU A 1 84 ? 14.682 -5.811 -13.114 1.00 92.44 84 LEU A O 1
ATOM 675 N N . ASN A 1 85 ? 15.086 -4.088 -11.723 1.00 92.81 85 ASN A N 1
ATOM 676 C CA . ASN A 1 85 ? 13.855 -4.203 -10.969 1.00 92.81 85 ASN A CA 1
ATOM 677 C C . ASN A 1 85 ? 13.327 -2.810 -10.649 1.00 92.81 85 ASN A C 1
ATOM 679 O O . ASN A 1 85 ? 13.994 -1.788 -10.825 1.00 92.81 85 ASN A O 1
ATOM 683 N N . SER A 1 86 ? 12.088 -2.787 -10.196 1.00 93.25 86 SER A N 1
ATOM 684 C CA . SER A 1 86 ? 11.484 -1.607 -9.612 1.00 93.25 86 SER A CA 1
ATOM 685 C C . SER A 1 86 ? 10.703 -2.024 -8.369 1.00 93.25 86 SER A C 1
ATOM 687 O O . SER A 1 86 ? 10.862 -3.134 -7.869 1.00 93.25 86 SER A O 1
ATOM 689 N N . TRP A 1 87 ? 9.853 -1.148 -7.863 1.00 93.50 87 TRP A N 1
ATOM 690 C CA . TRP A 1 87 ? 8.928 -1.434 -6.780 1.00 93.50 87 TRP A CA 1
ATOM 691 C C . TRP A 1 87 ? 7.606 -0.732 -7.061 1.00 93.50 87 TRP A C 1
ATOM 693 O O . TRP A 1 87 ? 7.558 0.310 -7.728 1.00 93.50 87 TRP A O 1
ATOM 703 N N . TYR A 1 88 ? 6.530 -1.304 -6.550 1.00 90.31 88 TYR A N 1
ATOM 704 C CA . TYR A 1 88 ? 5.180 -0.776 -6.693 1.00 90.31 88 TYR A CA 1
ATOM 705 C C . TYR A 1 88 ? 4.503 -0.728 -5.329 1.00 90.31 88 TYR A C 1
ATOM 707 O O . TYR A 1 88 ? 4.948 -1.373 -4.386 1.00 90.31 88 TYR A O 1
ATOM 715 N N . TRP A 1 89 ? 3.442 0.061 -5.218 1.00 88.62 89 TRP A N 1
ATOM 716 C CA . TRP A 1 89 ? 2.613 0.061 -4.021 1.00 88.62 89 TRP A CA 1
ATOM 717 C C . TRP A 1 89 ? 1.612 -1.080 -4.113 1.00 88.62 89 TRP A C 1
ATOM 719 O O . TRP A 1 89 ? 0.876 -1.153 -5.093 1.00 88.62 89 TRP A O 1
ATOM 729 N N . LEU A 1 90 ? 1.588 -1.955 -3.115 1.00 87.06 90 LEU A N 1
ATOM 730 C CA . LEU A 1 90 ? 0.567 -2.976 -2.917 1.00 87.06 90 LEU A CA 1
ATOM 731 C C . LEU A 1 90 ? -0.372 -2.474 -1.814 1.00 87.06 90 LEU A C 1
ATOM 733 O O . LEU A 1 90 ? -0.008 -2.440 -0.637 1.00 87.06 90 LEU A O 1
ATOM 737 N N . GLY A 1 91 ? -1.555 -1.999 -2.202 1.00 86.44 91 GLY A N 1
ATOM 738 C CA . GLY A 1 91 ? -2.353 -1.155 -1.313 1.00 86.44 91 GLY A CA 1
ATOM 739 C C . GLY A 1 91 ? -1.664 0.189 -1.061 1.00 86.44 91 GLY A C 1
ATOM 740 O O . GLY A 1 91 ? -1.053 0.760 -1.962 1.00 86.44 91 GLY A O 1
ATOM 741 N N . TRP A 1 92 ? -1.753 0.699 0.168 1.00 83.56 92 TRP A N 1
ATOM 742 C CA . TRP A 1 92 ? -1.313 2.063 0.495 1.00 83.56 92 TRP A CA 1
ATOM 743 C C . TRP A 1 92 ? 0.069 2.159 1.150 1.00 83.56 92 TRP A C 1
ATOM 745 O O . TRP A 1 92 ? 0.682 3.224 1.102 1.00 83.56 92 TRP A O 1
ATOM 755 N N . TRP A 1 93 ? 0.580 1.074 1.745 1.00 80.94 93 TRP A N 1
ATOM 756 C CA . TRP A 1 93 ? 1.801 1.131 2.569 1.00 80.94 93 TRP A CA 1
ATOM 757 C C . TRP A 1 93 ? 2.836 0.044 2.283 1.00 80.94 93 TRP A C 1
ATOM 759 O O . TRP A 1 93 ? 3.984 0.183 2.705 1.00 80.94 93 TRP A O 1
ATOM 769 N N . VAL A 1 94 ? 2.478 -1.007 1.545 1.00 83.94 94 VAL A N 1
ATOM 770 C CA . VAL A 1 94 ? 3.386 -2.126 1.265 1.00 83.94 94 VAL A CA 1
ATOM 771 C C . VAL A 1 94 ? 4.081 -1.900 -0.074 1.00 83.94 94 VAL A C 1
ATOM 773 O O . VAL A 1 94 ? 3.443 -1.495 -1.043 1.00 83.94 94 VAL A O 1
ATOM 776 N N . GLN A 1 95 ? 5.390 -2.163 -0.136 1.00 88.25 95 GLN A N 1
ATOM 777 C CA . GLN A 1 95 ? 6.204 -1.963 -1.339 1.00 88.25 95 GLN A CA 1
ATOM 778 C C . GLN A 1 95 ? 6.948 -3.239 -1.753 1.00 88.25 95 GLN A C 1
ATOM 780 O O . GLN A 1 95 ? 8.123 -3.403 -1.413 1.00 88.25 95 GLN A O 1
ATOM 785 N N . PRO A 1 96 ? 6.300 -4.163 -2.480 1.00 86.75 96 PRO A N 1
ATOM 786 C CA . PRO A 1 96 ? 6.987 -5.309 -3.051 1.00 86.75 96 PRO A CA 1
ATOM 787 C C . PRO A 1 96 ? 7.874 -4.905 -4.238 1.00 86.75 96 PRO A C 1
ATOM 789 O O . PRO A 1 96 ? 7.692 -3.861 -4.875 1.00 86.75 96 PRO A O 1
ATOM 792 N N . VAL A 1 97 ? 8.822 -5.781 -4.569 1.00 93.06 97 VAL A N 1
ATOM 793 C CA . VAL A 1 97 ? 9.659 -5.649 -5.765 1.00 93.06 97 VAL A CA 1
ATOM 794 C C . VAL A 1 97 ? 8.833 -5.996 -7.007 1.00 93.06 97 VAL A C 1
ATOM 796 O O . VAL A 1 97 ? 8.053 -6.943 -7.009 1.00 93.06 97 VAL A O 1
ATOM 799 N N . LEU A 1 98 ? 9.009 -5.212 -8.069 1.00 94.00 98 LEU A N 1
ATOM 800 C CA . LEU A 1 98 ? 8.501 -5.486 -9.409 1.00 94.00 98 LEU A CA 1
ATOM 801 C C . LEU A 1 98 ? 9.627 -6.106 -10.238 1.00 94.00 98 LEU A C 1
ATOM 803 O O . LEU A 1 98 ? 10.493 -5.385 -10.746 1.00 94.00 98 LEU A O 1
ATOM 807 N N . GLU A 1 99 ? 9.614 -7.430 -10.376 1.00 93.00 99 GLU A N 1
ATOM 808 C CA . GLU A 1 99 ? 10.623 -8.147 -11.162 1.00 93.00 99 GLU A CA 1
ATOM 809 C C . GLU A 1 99 ? 10.059 -9.277 -12.023 1.00 93.00 99 GLU A C 1
ATOM 811 O O . GLU A 1 99 ? 10.584 -9.518 -13.112 1.00 93.00 99 GLU A O 1
ATOM 816 N N . SER A 1 100 ? 8.987 -9.943 -11.601 1.00 95.62 100 SER A N 1
ATOM 817 C CA . SER A 1 100 ? 8.406 -11.073 -12.325 1.00 95.62 100 SER A CA 1
ATOM 818 C C . SER A 1 100 ? 7.116 -10.693 -13.068 1.00 95.62 100 SER A C 1
ATOM 820 O O . SER A 1 100 ? 6.471 -9.697 -12.725 1.00 95.62 100 SER A O 1
ATOM 822 N N . PRO A 1 101 ? 6.686 -11.485 -14.072 1.00 96.81 101 PRO A N 1
ATOM 823 C CA . PRO A 1 101 ? 5.384 -11.292 -14.713 1.00 96.81 101 PRO A CA 1
ATOM 824 C C . PRO A 1 101 ? 4.222 -11.297 -13.713 1.00 96.81 101 PRO A C 1
ATOM 826 O O . PRO A 1 101 ? 3.289 -10.512 -13.854 1.00 96.81 101 PRO A O 1
ATOM 829 N N . ARG A 1 102 ? 4.307 -12.122 -12.660 1.00 95.81 102 ARG A N 1
ATOM 830 C CA . ARG A 1 102 ? 3.349 -12.133 -11.545 1.00 95.81 102 ARG A CA 1
ATOM 831 C C . ARG A 1 102 ? 3.277 -10.765 -10.860 1.00 95.81 102 ARG A C 1
ATOM 833 O O . ARG A 1 102 ? 2.182 -10.244 -10.665 1.00 95.81 102 ARG A O 1
ATOM 840 N N . ASP A 1 103 ? 4.420 -10.171 -10.523 1.00 96.69 103 ASP A N 1
ATOM 841 C CA . ASP A 1 103 ? 4.461 -8.873 -9.834 1.00 96.69 103 ASP A CA 1
ATOM 842 C C . ASP A 1 103 ? 3.899 -7.754 -10.709 1.00 96.69 103 ASP A C 1
ATOM 844 O O . ASP A 1 103 ? 3.261 -6.836 -10.202 1.00 96.69 103 ASP A O 1
ATOM 848 N N . LEU A 1 104 ? 4.075 -7.847 -12.031 1.00 97.81 104 LEU A N 1
ATOM 849 C CA . LEU A 1 104 ? 3.473 -6.908 -12.974 1.00 97.81 104 LEU A CA 1
ATOM 850 C C . LEU A 1 104 ? 1.940 -6.979 -12.959 1.00 97.81 104 LEU A C 1
ATOM 852 O O . LEU A 1 104 ? 1.286 -5.935 -13.025 1.00 97.81 104 LEU A O 1
ATOM 856 N N . LEU A 1 105 ? 1.357 -8.177 -12.846 1.00 97.69 105 LEU A N 1
ATOM 857 C CA . LEU A 1 105 ? -0.095 -8.326 -12.707 1.00 97.69 105 LEU A CA 1
ATOM 858 C C . LEU A 1 105 ? -0.592 -7.698 -11.396 1.00 97.69 105 LEU A C 1
ATOM 860 O O . LEU A 1 105 ? -1.587 -6.973 -11.402 1.00 97.69 105 LEU A O 1
ATOM 864 N N . LEU A 1 106 ? 0.125 -7.919 -10.290 1.00 97.25 106 LEU A N 1
ATOM 865 C CA . LEU A 1 106 ? -0.202 -7.337 -8.983 1.00 97.25 106 LEU A CA 1
ATOM 866 C C . LEU A 1 106 ? -0.071 -5.813 -8.978 1.00 97.25 106 LEU A C 1
ATOM 868 O O . LEU A 1 106 ? -0.961 -5.122 -8.485 1.00 97.25 106 LEU A O 1
ATOM 872 N N . ALA A 1 107 ? 0.997 -5.279 -9.572 1.00 95.94 107 ALA A N 1
ATOM 873 C CA . ALA A 1 107 ? 1.207 -3.844 -9.717 1.00 95.94 107 ALA A CA 1
ATOM 874 C C . ALA A 1 107 ? 0.091 -3.197 -10.541 1.00 95.94 107 ALA A C 1
ATOM 876 O O . ALA A 1 107 ? -0.436 -2.151 -10.159 1.00 95.94 107 ALA A O 1
ATOM 877 N N . HIS A 1 108 ? -0.314 -3.842 -11.638 1.00 97.25 108 HIS A N 1
ATOM 878 C CA . HIS A 1 108 ? -1.432 -3.382 -12.452 1.00 97.25 108 HIS A CA 1
ATOM 879 C C . HIS A 1 108 ? -2.765 -3.430 -11.696 1.00 97.25 108 HIS A C 1
ATOM 881 O O . HIS A 1 108 ? -3.537 -2.486 -11.795 1.00 97.25 108 HIS A O 1
ATOM 887 N N . ALA A 1 109 ? -3.050 -4.483 -10.928 1.00 96.69 109 ALA A N 1
ATOM 888 C CA . ALA A 1 109 ? -4.260 -4.532 -10.107 1.00 96.69 109 ALA A CA 1
ATOM 889 C C . ALA A 1 109 ? -4.255 -3.435 -9.027 1.00 96.69 109 ALA A C 1
ATOM 891 O O . ALA A 1 109 ? -5.235 -2.711 -8.876 1.00 96.69 109 ALA A O 1
ATOM 892 N N . SER A 1 110 ? -3.124 -3.250 -8.344 1.00 93.50 110 SER A N 1
ATOM 893 C CA . SER A 1 110 ? -2.964 -2.232 -7.302 1.00 93.50 110 SER A CA 1
ATOM 894 C C . SER A 1 110 ? -3.109 -0.797 -7.827 1.00 93.50 110 SER A C 1
ATOM 896 O O . SER A 1 110 ? -3.581 0.082 -7.111 1.00 93.50 110 SER A O 1
ATOM 898 N N . HIS A 1 111 ? -2.774 -0.550 -9.099 1.00 92.56 111 HIS A N 1
ATOM 899 C CA . HIS A 1 111 ? -2.965 0.753 -9.747 1.00 92.56 111 HIS A CA 1
ATOM 900 C C . HIS A 1 111 ? -4.414 1.264 -9.677 1.00 92.56 111 HIS A C 1
ATOM 902 O O . HIS A 1 111 ? -4.628 2.473 -9.615 1.00 92.56 111 HIS A O 1
ATOM 908 N N . TRP A 1 112 ? -5.395 0.358 -9.650 1.00 90.88 112 TRP A N 1
ATOM 909 C CA . TRP A 1 112 ? -6.823 0.686 -9.638 1.00 90.88 112 TRP A CA 1
ATOM 910 C C . TRP A 1 112 ? -7.409 0.863 -8.224 1.00 90.88 112 TRP A C 1
ATOM 912 O O . TRP A 1 112 ? -8.618 1.040 -8.075 1.00 90.88 112 TRP A O 1
ATOM 922 N N . LEU A 1 113 ? -6.581 0.839 -7.171 1.00 85.94 113 LEU A N 1
ATOM 923 C CA . LEU A 1 113 ? -7.008 1.014 -5.775 1.00 85.94 113 LEU A CA 1
ATOM 924 C C . LEU A 1 113 ? -7.264 2.487 -5.405 1.00 85.94 113 LEU A C 1
ATOM 926 O O . LEU A 1 113 ? -6.638 3.034 -4.498 1.00 85.94 113 LEU A O 1
ATOM 930 N N . ASP A 1 114 ? -8.204 3.138 -6.092 1.00 74.81 114 ASP A N 1
ATOM 931 C CA . ASP A 1 114 ? -8.606 4.528 -5.812 1.00 74.81 114 ASP A CA 1
ATOM 932 C C . ASP A 1 114 ? -10.107 4.703 -5.508 1.00 74.81 114 ASP A C 1
ATOM 934 O O . ASP A 1 114 ? -10.583 5.825 -5.342 1.00 74.81 114 ASP A O 1
ATOM 938 N N . GLY A 1 115 ? -10.862 3.599 -5.448 1.00 67.81 115 GLY A N 1
ATOM 939 C CA . GLY A 1 115 ? -12.303 3.568 -5.164 1.00 67.81 115 GLY A CA 1
ATOM 940 C C . GLY A 1 115 ? -13.207 4.022 -6.315 1.00 67.81 115 GLY A C 1
ATOM 941 O O . GLY A 1 115 ? -14.392 3.702 -6.313 1.00 67.81 115 GLY A O 1
ATOM 942 N N . ARG A 1 116 ? -12.671 4.711 -7.328 1.00 78.94 116 ARG A N 1
ATOM 943 C CA . ARG A 1 116 ? -13.436 5.180 -8.497 1.00 78.94 116 ARG A CA 1
ATOM 944 C C . ARG A 1 116 ? -13.425 4.171 -9.640 1.00 78.94 116 ARG A C 1
ATOM 946 O O . ARG A 1 116 ? -14.368 4.134 -10.421 1.00 78.94 116 ARG A O 1
ATOM 953 N N . HIS A 1 117 ? -12.392 3.335 -9.703 1.00 88.25 117 HIS A N 1
ATOM 954 C CA . HIS A 1 117 ? -12.170 2.361 -10.775 1.00 88.25 117 HIS A CA 1
ATOM 955 C C . HIS A 1 117 ? -12.342 0.908 -10.297 1.00 88.25 117 HIS A C 1
ATOM 957 O O . HIS A 1 117 ? -11.563 0.017 -10.639 1.00 88.25 117 HIS A O 1
ATOM 963 N N . VAL A 1 118 ? -13.362 0.649 -9.469 1.00 89.62 118 VAL A N 1
ATOM 964 C CA . VAL A 1 118 ? -13.663 -0.710 -8.974 1.00 89.62 118 VAL A CA 1
ATOM 965 C C . VAL A 1 118 ? -13.904 -1.717 -10.116 1.00 89.62 118 VAL A C 1
ATOM 967 O O . VAL A 1 118 ? -13.392 -2.830 -10.018 1.00 89.62 118 VAL A O 1
ATOM 970 N N . PRO A 1 119 ? -14.588 -1.379 -11.230 1.00 93.81 119 PRO A N 1
ATOM 971 C CA . PRO A 1 119 ? -14.741 -2.310 -12.353 1.00 93.81 119 PRO A CA 1
ATOM 972 C C . PRO A 1 119 ? -13.415 -2.691 -13.034 1.00 93.81 119 PRO A C 1
ATOM 974 O O . PRO A 1 119 ? -13.244 -3.819 -13.501 1.00 93.81 119 PRO A O 1
ATOM 977 N N . GLU A 1 120 ? -12.463 -1.763 -13.132 1.00 94.25 120 GLU A N 1
ATOM 978 C CA . GLU A 1 120 ? -11.110 -2.018 -13.637 1.00 94.25 120 GLU A CA 1
ATOM 979 C C . GLU A 1 120 ? -10.333 -2.919 -12.677 1.00 94.25 120 GLU A C 1
ATOM 981 O O . GLU A 1 120 ? -9.688 -3.872 -13.123 1.00 94.25 120 GLU A O 1
ATOM 986 N N . LEU A 1 121 ? -10.447 -2.657 -11.371 1.00 94.25 121 LEU A N 1
ATOM 987 C CA . LEU A 1 121 ? -9.867 -3.489 -10.323 1.00 94.25 121 LEU A CA 1
ATOM 988 C C . LEU A 1 121 ? -10.412 -4.920 -10.391 1.00 94.25 121 LEU A C 1
ATOM 990 O O . LEU A 1 121 ? -9.622 -5.858 -10.427 1.00 94.25 121 LEU A O 1
ATOM 994 N N . ASP A 1 122 ? -11.729 -5.102 -10.484 1.00 95.75 122 ASP A N 1
ATOM 995 C CA . ASP A 1 122 ? -12.359 -6.427 -10.562 1.00 95.75 122 ASP A CA 1
ATOM 996 C C . ASP A 1 122 ? -11.886 -7.207 -11.800 1.00 95.75 122 ASP A C 1
ATOM 998 O O . ASP A 1 122 ? -11.561 -8.393 -11.710 1.00 95.75 122 ASP A O 1
ATOM 1002 N N . ARG A 1 123 ? -11.753 -6.533 -12.952 1.00 96.19 123 ARG A N 1
ATOM 1003 C CA . ARG A 1 123 ? -11.172 -7.139 -14.163 1.00 96.19 123 ARG A CA 1
ATOM 1004 C C . ARG A 1 123 ? -9.706 -7.522 -13.978 1.00 96.19 123 ARG A C 1
ATOM 1006 O O . ARG A 1 123 ? -9.291 -8.567 -14.475 1.00 96.19 123 ARG A O 1
ATOM 1013 N N . ALA A 1 124 ? -8.921 -6.693 -13.294 1.00 96.00 124 ALA A N 1
ATOM 1014 C CA . ALA A 1 124 ? -7.520 -6.988 -13.019 1.00 96.00 124 ALA A CA 1
ATOM 1015 C C . ALA A 1 124 ? -7.372 -8.171 -12.046 1.00 96.00 124 ALA A C 1
ATOM 1017 O O . ALA A 1 124 ? -6.554 -9.055 -12.294 1.00 96.00 124 ALA A O 1
ATOM 1018 N N . LEU A 1 125 ? -8.196 -8.225 -10.994 1.00 96.69 125 LEU A N 1
ATOM 1019 C CA . LEU A 1 125 ? -8.230 -9.322 -10.024 1.00 96.69 125 LEU A CA 1
ATOM 1020 C C . LEU A 1 125 ? -8.627 -10.652 -10.671 1.00 96.69 125 LEU A C 1
ATOM 1022 O O . LEU A 1 125 ? -8.024 -11.675 -10.369 1.00 96.69 125 LEU A O 1
ATOM 1026 N N . ALA A 1 126 ? -9.575 -10.646 -11.612 1.00 95.88 126 ALA A N 1
ATOM 1027 C CA . ALA A 1 126 ? -9.977 -11.851 -12.342 1.00 95.88 126 ALA A CA 1
ATOM 1028 C C . ALA A 1 126 ? -8.839 -12.480 -13.173 1.00 95.88 126 ALA A C 1
ATOM 1030 O O . ALA A 1 126 ? -8.910 -13.658 -13.519 1.00 95.88 126 ALA A O 1
ATOM 1031 N N . GLY A 1 127 ? -7.799 -11.705 -13.505 1.00 93.56 127 GLY A N 1
ATOM 1032 C CA . GLY A 1 127 ? -6.604 -12.185 -14.202 1.00 93.56 127 GLY A CA 1
ATOM 1033 C C . GLY A 1 127 ? -5.491 -12.705 -13.286 1.00 93.56 127 GLY A C 1
ATOM 1034 O O . GLY A 1 127 ? -4.458 -13.140 -13.796 1.00 93.56 127 GLY A O 1
ATOM 1035 N N . LEU A 1 128 ? -5.656 -12.632 -11.962 1.00 95.69 128 LEU A N 1
ATOM 1036 C CA . LEU A 1 128 ? -4.675 -13.112 -10.987 1.00 95.69 128 LEU A CA 1
ATOM 1037 C C . LEU A 1 128 ? -4.890 -14.598 -10.641 1.00 95.69 128 LEU A C 1
ATOM 1039 O O . LEU A 1 128 ? -5.969 -15.146 -10.881 1.00 95.69 128 LEU A O 1
ATOM 1043 N N . PRO A 1 129 ? -3.872 -15.270 -10.063 1.00 93.94 129 PRO A N 1
ATOM 1044 C CA . PRO A 1 129 ? -4.038 -16.600 -9.483 1.00 93.94 129 PRO A CA 1
ATOM 1045 C C . PRO A 1 129 ? -5.171 -16.652 -8.444 1.00 93.94 129 PRO A C 1
ATOM 1047 O O . PRO A 1 129 ? -5.539 -15.619 -7.885 1.00 93.94 129 PRO A O 1
ATOM 1050 N N . PRO A 1 130 ? -5.707 -17.843 -8.120 1.00 94.38 130 PRO A N 1
ATOM 1051 C CA . PRO A 1 130 ? -6.749 -17.969 -7.107 1.00 94.38 130 PRO A CA 1
ATOM 1052 C C . PRO A 1 130 ? -6.327 -17.372 -5.760 1.00 94.38 130 PRO A C 1
ATOM 1054 O O . PRO A 1 130 ? -5.190 -17.555 -5.320 1.00 94.38 130 PRO A O 1
ATOM 1057 N N . VAL A 1 131 ? -7.276 -16.722 -5.080 1.00 94.31 131 VAL A N 1
ATOM 1058 C CA . VAL A 1 131 ? -7.058 -15.963 -3.834 1.00 94.31 131 VAL A CA 1
ATOM 1059 C C . VAL A 1 131 ? -6.329 -16.753 -2.741 1.00 94.31 131 VAL A C 1
ATOM 1061 O O . VAL A 1 131 ? -5.577 -16.178 -1.959 1.00 94.31 131 VAL A O 1
ATOM 1064 N N . ASP A 1 132 ? -6.506 -18.075 -2.695 1.00 92.50 132 ASP A N 1
ATOM 1065 C CA . ASP A 1 132 ? -5.909 -18.917 -1.660 1.00 92.50 132 ASP A CA 1
ATOM 1066 C C . ASP A 1 132 ? -4.470 -19.354 -1.939 1.00 92.50 132 ASP A C 1
ATOM 1068 O O . ASP A 1 132 ? -3.805 -19.880 -1.050 1.00 92.50 132 ASP A O 1
ATOM 1072 N N . THR A 1 133 ? -3.976 -19.118 -3.152 1.00 94.44 133 THR A N 1
ATOM 1073 C CA . THR A 1 133 ? -2.641 -19.564 -3.581 1.00 94.44 133 THR A CA 1
ATOM 1074 C C . THR A 1 133 ? -1.548 -18.537 -3.315 1.00 94.44 133 THR A C 1
ATOM 1076 O O . THR A 1 133 ? -0.366 -18.871 -3.368 1.00 94.44 133 THR A O 1
ATOM 1079 N N . ASP A 1 134 ? -1.930 -17.291 -3.034 1.00 95.62 134 ASP A N 1
ATOM 1080 C CA . ASP A 1 134 ? -1.007 -16.169 -3.025 1.00 95.62 134 ASP A CA 1
ATOM 1081 C C . ASP A 1 134 ? -1.437 -15.082 -2.032 1.00 95.62 134 ASP A C 1
ATOM 1083 O O . ASP A 1 134 ? -2.510 -14.487 -2.145 1.00 95.62 134 ASP A O 1
ATOM 1087 N N . HIS A 1 135 ? -0.570 -14.790 -1.063 1.00 97.12 135 HIS A N 1
ATOM 1088 C CA . HIS A 1 135 ? -0.853 -13.828 0.002 1.00 97.12 135 HIS A CA 1
ATOM 1089 C C . HIS A 1 135 ? -1.049 -12.391 -0.510 1.00 97.12 135 HIS A C 1
ATOM 1091 O O . HIS A 1 135 ? -1.895 -11.666 0.013 1.00 97.12 135 HIS A O 1
ATOM 1097 N N . GLN A 1 136 ? -0.311 -11.968 -1.542 1.00 96.69 136 GLN A N 1
ATOM 1098 C CA . GLN A 1 136 ? -0.435 -10.612 -2.094 1.00 96.69 136 GLN A CA 1
ATOM 1099 C C . GLN A 1 136 ? -1.709 -10.475 -2.930 1.00 96.69 136 GLN A C 1
ATOM 1101 O O . GLN A 1 136 ? -2.362 -9.434 -2.879 1.00 96.69 136 GLN A O 1
ATOM 1106 N N . VAL A 1 137 ? -2.109 -11.538 -3.639 1.00 97.69 137 VAL A N 1
ATOM 1107 C CA . VAL A 1 137 ? -3.420 -11.587 -4.308 1.00 97.69 137 VAL A CA 1
ATOM 1108 C C . VAL A 1 137 ? -4.538 -11.506 -3.270 1.00 97.69 137 VAL A C 1
ATOM 1110 O O . VAL A 1 137 ? -5.423 -10.659 -3.393 1.00 97.69 137 VAL A O 1
ATOM 1113 N N . ARG A 1 138 ? -4.472 -12.318 -2.205 1.00 98.12 138 ARG A N 1
ATOM 1114 C CA . ARG A 1 138 ? -5.433 -12.259 -1.092 1.00 98.12 138 ARG A CA 1
ATOM 1115 C C . ARG A 1 138 ? -5.538 -10.856 -0.505 1.00 98.12 138 ARG A C 1
ATOM 1117 O O . ARG A 1 138 ? -6.643 -10.375 -0.267 1.00 98.12 138 ARG A O 1
ATOM 1124 N N . PHE A 1 139 ? -4.408 -10.183 -0.321 1.00 97.94 139 PHE A N 1
ATOM 1125 C CA . PHE A 1 139 ? -4.389 -8.820 0.189 1.00 97.94 139 PHE A CA 1
ATOM 1126 C C . PHE A 1 139 ? -5.046 -7.814 -0.768 1.00 97.94 139 PHE A C 1
ATOM 1128 O O . PHE A 1 139 ? -5.790 -6.952 -0.314 1.00 97.94 139 PHE A O 1
ATOM 1135 N N . LEU A 1 140 ? -4.873 -7.940 -2.087 1.00 97.00 140 LEU A N 1
ATOM 1136 C CA . LEU A 1 140 ? -5.598 -7.091 -3.042 1.00 97.00 140 LEU A CA 1
ATOM 1137 C C . LEU A 1 140 ? -7.115 -7.316 -2.993 1.00 97.00 140 LEU A C 1
ATOM 1139 O O . LEU A 1 140 ? -7.876 -6.352 -3.081 1.00 97.00 140 LEU A O 1
ATOM 1143 N N . HIS A 1 141 ? -7.566 -8.558 -2.789 1.00 97.88 141 HIS A N 1
ATOM 1144 C CA . HIS A 1 141 ? -8.981 -8.842 -2.533 1.00 97.88 141 HIS A CA 1
ATOM 1145 C C . HIS A 1 141 ? -9.468 -8.215 -1.219 1.00 97.88 141 HIS A C 1
ATOM 1147 O O . HIS A 1 141 ? -10.583 -7.694 -1.178 1.00 97.88 141 HIS A O 1
ATOM 1153 N N . ALA A 1 142 ? -8.631 -8.181 -0.176 1.00 97.44 142 ALA A N 1
ATOM 1154 C CA . ALA A 1 142 ? -8.916 -7.426 1.044 1.00 97.44 142 ALA A CA 1
ATOM 1155 C C . ALA A 1 142 ? -9.058 -5.921 0.742 1.00 97.44 142 ALA A C 1
ATOM 1157 O O . ALA A 1 142 ? -10.068 -5.316 1.092 1.00 97.44 142 ALA A O 1
ATOM 1158 N N . CYS A 1 143 ? -8.120 -5.309 0.012 1.00 95.56 143 CYS A N 1
ATOM 1159 C CA . CYS A 1 143 ? -8.230 -3.900 -0.382 1.00 95.56 143 CYS A CA 1
ATOM 1160 C C . CYS A 1 143 ? -9.499 -3.622 -1.205 1.00 95.56 143 CYS A C 1
ATOM 1162 O O . CYS A 1 143 ? -10.157 -2.603 -1.001 1.00 95.56 143 CYS A O 1
ATOM 1164 N N . ARG A 1 144 ? -9.891 -4.538 -2.096 1.00 95.94 144 ARG A N 1
ATOM 1165 C CA . ARG A 1 144 ? -11.145 -4.441 -2.853 1.00 95.94 144 ARG A CA 1
ATOM 1166 C C . ARG A 1 144 ? -12.369 -4.505 -1.940 1.00 95.94 144 ARG A C 1
ATOM 1168 O O . ARG A 1 144 ? -13.257 -3.670 -2.082 1.00 95.94 144 ARG A O 1
ATOM 1175 N N . ALA A 1 145 ? -12.414 -5.456 -1.004 1.00 96.44 145 ALA A N 1
ATOM 1176 C CA . ALA A 1 145 ? -13.491 -5.580 -0.016 1.00 96.44 145 ALA A CA 1
ATOM 1177 C C . ALA A 1 145 ? -13.614 -4.313 0.847 1.00 96.44 145 ALA A C 1
ATOM 1179 O O . ALA A 1 145 ? -14.715 -3.815 1.063 1.00 96.44 145 ALA A O 1
ATOM 1180 N N . TYR A 1 146 ? -12.480 -3.731 1.244 1.00 94.56 146 TYR A N 1
ATOM 1181 C CA . TYR A 1 146 ? -12.428 -2.446 1.935 1.00 94.56 146 TYR A CA 1
ATOM 1182 C C . TYR A 1 146 ? -13.072 -1.310 1.127 1.00 94.56 146 TYR A C 1
ATOM 1184 O O . TYR A 1 146 ? -13.924 -0.595 1.654 1.00 94.56 146 TYR A O 1
ATOM 1192 N N . LEU A 1 147 ? -12.711 -1.160 -0.154 1.00 89.56 147 LEU A N 1
ATOM 1193 C CA . LEU A 1 147 ? -13.239 -0.090 -1.012 1.00 89.56 147 LEU A CA 1
ATOM 1194 C C . LEU A 1 147 ? -14.760 -0.167 -1.187 1.00 89.56 147 LEU A C 1
ATOM 1196 O O . LEU A 1 147 ? -15.420 0.868 -1.243 1.00 89.56 147 LEU A O 1
ATOM 1200 N N . VAL A 1 148 ? -15.320 -1.378 -1.244 1.00 93.25 148 VAL A N 1
ATOM 1201 C CA . VAL A 1 148 ? -16.774 -1.588 -1.353 1.00 93.25 148 VAL A CA 1
ATOM 1202 C C . VAL A 1 148 ? -17.480 -1.711 0.002 1.00 93.25 148 VAL A C 1
ATOM 1204 O O . VAL A 1 148 ? -18.677 -1.981 0.029 1.00 93.25 148 VAL A O 1
ATOM 1207 N N . LYS A 1 149 ? -16.759 -1.512 1.115 1.00 94.62 149 LYS A N 1
ATOM 1208 C CA . LYS A 1 149 ? -17.267 -1.625 2.494 1.00 94.62 149 LYS A CA 1
ATOM 1209 C C . LYS A 1 149 ? -17.852 -3.007 2.840 1.00 94.62 149 LYS A C 1
ATOM 1211 O O . LYS A 1 149 ? -18.738 -3.114 3.683 1.00 94.62 149 LYS A O 1
ATOM 1216 N N . ASP A 1 150 ? -17.339 -4.070 2.222 1.00 97.25 150 ASP A N 1
ATOM 1217 C CA . ASP A 1 150 ? -17.682 -5.456 2.557 1.00 97.25 150 ASP A CA 1
ATOM 1218 C C . ASP A 1 150 ? -16.791 -5.942 3.709 1.00 97.25 150 ASP A C 1
ATOM 1220 O O . ASP A 1 150 ? -15.705 -6.499 3.515 1.00 97.25 150 ASP A O 1
ATOM 1224 N N . TRP A 1 151 ? -17.228 -5.656 4.936 1.00 97.69 151 TRP A N 1
ATOM 1225 C CA . TRP A 1 151 ? -16.448 -5.922 6.145 1.00 97.69 151 TRP A CA 1
ATOM 1226 C C . TRP A 1 151 ? -16.280 -7.418 6.434 1.00 97.69 151 TRP A C 1
ATOM 1228 O O . TRP A 1 151 ? -15.239 -7.823 6.949 1.00 97.69 151 TRP A O 1
ATOM 1238 N N . GLU A 1 152 ? -17.260 -8.251 6.077 1.00 98.06 152 GLU A N 1
ATOM 1239 C CA . GLU A 1 152 ? -17.182 -9.701 6.281 1.00 98.06 152 GLU A CA 1
ATOM 1240 C C . GLU A 1 152 ? -16.136 -10.337 5.364 1.00 98.06 152 GLU A C 1
ATOM 1242 O O . GLU A 1 152 ? -15.291 -11.115 5.823 1.00 98.06 152 GLU A O 1
ATOM 1247 N N . GLN A 1 153 ? -16.143 -9.981 4.076 1.00 97.88 153 GLN A N 1
ATOM 1248 C CA . GLN A 1 153 ? -15.111 -10.443 3.149 1.00 97.88 153 GLN A CA 1
ATOM 1249 C C . GLN A 1 153 ? -13.742 -9.871 3.506 1.00 97.88 153 GLN A C 1
ATOM 1251 O O . GLN A 1 153 ? -12.742 -10.584 3.394 1.00 97.88 153 GLN A O 1
ATOM 1256 N N . LEU A 1 154 ? -13.682 -8.622 3.981 1.00 98.06 154 LEU A N 1
ATOM 1257 C CA . LEU A 1 154 ? -12.434 -8.025 4.448 1.00 98.06 154 LEU A CA 1
ATOM 1258 C C . LEU A 1 154 ? -11.805 -8.874 5.557 1.00 98.06 154 LEU A C 1
ATOM 1260 O O . LEU A 1 154 ? -10.643 -9.255 5.432 1.00 98.06 154 LEU A O 1
ATOM 1264 N N . VAL A 1 155 ? -12.590 -9.259 6.569 1.00 98.25 155 VAL A N 1
ATOM 1265 C CA . VAL A 1 155 ? -12.147 -10.163 7.642 1.00 98.25 155 VAL A CA 1
ATOM 1266 C C . VAL A 1 155 ? -11.604 -11.477 7.075 1.00 98.25 155 VAL A C 1
ATOM 1268 O O . VAL A 1 155 ? -10.455 -11.833 7.349 1.00 98.25 155 VAL A O 1
ATOM 1271 N N . ARG A 1 156 ? -12.376 -12.161 6.218 1.00 98.06 156 ARG A N 1
ATOM 1272 C CA . ARG A 1 156 ? -11.982 -13.456 5.625 1.00 98.06 156 ARG A CA 1
ATOM 1273 C C . ARG A 1 156 ? -10.678 -13.378 4.833 1.00 98.06 156 ARG A C 1
ATOM 1275 O O . ARG A 1 156 ? -9.893 -14.325 4.844 1.00 98.06 156 ARG A O 1
ATOM 1282 N N . HIS A 1 157 ? -10.439 -12.273 4.130 1.00 98.19 157 HIS A N 1
ATOM 1283 C CA . HIS A 1 157 ? -9.210 -12.082 3.367 1.00 98.19 157 HIS A CA 1
ATOM 1284 C C . HIS A 1 157 ? -8.021 -11.670 4.244 1.00 98.19 157 HIS A C 1
ATOM 1286 O O . HIS A 1 157 ? -6.891 -12.023 3.916 1.00 98.19 157 HIS A O 1
ATOM 1292 N N . THR A 1 158 ? -8.237 -10.972 5.360 1.00 97.94 158 THR A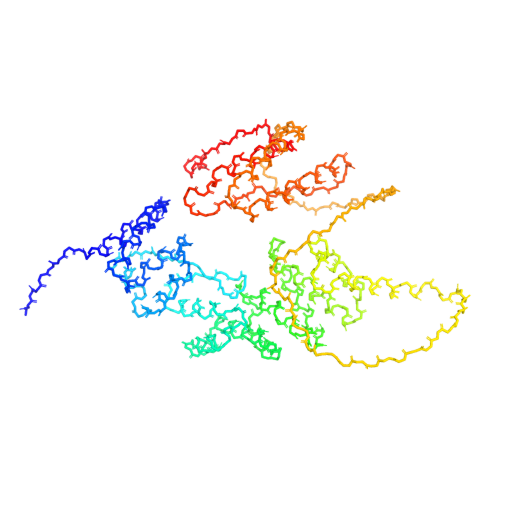 N 1
ATOM 1293 C CA . THR A 1 158 ? -7.141 -10.542 6.245 1.00 97.94 158 THR A CA 1
ATOM 1294 C C . THR A 1 158 ? -6.681 -11.606 7.235 1.00 97.94 158 THR A C 1
ATOM 1296 O O . THR A 1 158 ? -5.497 -11.632 7.560 1.00 97.94 158 THR A O 1
ATOM 1299 N N . ASP A 1 159 ? -7.564 -12.498 7.690 1.00 97.25 159 ASP A N 1
ATOM 1300 C CA . ASP A 1 159 ? -7.243 -13.456 8.760 1.00 97.25 159 ASP A CA 1
ATOM 1301 C C . ASP A 1 159 ? -6.033 -14.355 8.452 1.00 97.25 159 ASP A C 1
ATOM 1303 O O . ASP A 1 159 ? -5.163 -14.479 9.312 1.00 97.25 159 ASP A O 1
ATOM 1307 N N . PRO A 1 160 ? -5.876 -14.916 7.236 1.00 97.69 160 PRO A N 1
ATOM 1308 C CA . PRO A 1 160 ? -4.698 -15.721 6.910 1.00 97.69 160 PRO A CA 1
ATOM 1309 C C . PRO A 1 160 ? -3.391 -14.918 6.816 1.00 97.69 160 PRO A C 1
ATOM 1311 O O . PRO A 1 160 ? -2.321 -15.508 6.703 1.00 97.69 160 PRO A O 1
ATOM 1314 N N . LEU A 1 161 ? -3.465 -13.584 6.802 1.00 97.25 161 LEU A N 1
ATOM 1315 C CA . LEU A 1 161 ? -2.333 -12.694 6.541 1.00 97.25 161 LEU A CA 1
ATOM 1316 C C . LEU A 1 161 ? -1.762 -12.049 7.809 1.00 97.25 161 LEU A C 1
ATOM 1318 O O . LEU A 1 161 ? -0.727 -11.396 7.725 1.00 97.25 161 LEU A O 1
ATOM 1322 N N . ILE A 1 162 ? -2.396 -12.211 8.974 1.00 94.69 162 ILE A N 1
ATOM 1323 C CA . ILE A 1 162 ? -2.017 -11.506 10.215 1.00 94.69 162 ILE A CA 1
ATOM 1324 C C . ILE A 1 162 ? -0.578 -11.809 10.672 1.00 94.69 162 ILE A C 1
ATOM 1326 O O . ILE A 1 162 ? 0.118 -10.929 11.184 1.00 94.69 162 ILE A O 1
ATOM 1330 N N . ASP A 1 163 ? -0.100 -13.027 10.416 1.00 93.25 163 ASP A N 1
ATOM 1331 C CA . ASP A 1 163 ? 1.257 -13.466 10.750 1.00 93.25 163 ASP A CA 1
ATOM 1332 C C . ASP A 1 163 ? 2.251 -13.282 9.595 1.00 93.25 163 ASP A C 1
ATOM 1334 O O . ASP A 1 163 ? 3.450 -13.503 9.770 1.00 93.25 163 ASP A O 1
ATOM 1338 N N . ASP A 1 164 ? 1.793 -12.810 8.431 1.00 95.12 164 ASP A N 1
ATOM 1339 C CA . ASP A 1 164 ? 2.657 -12.565 7.280 1.00 95.12 164 ASP A CA 1
ATOM 1340 C C . ASP A 1 164 ? 3.730 -11.518 7.622 1.00 95.12 164 ASP A C 1
ATOM 1342 O O . ASP A 1 164 ? 3.471 -10.498 8.276 1.00 95.12 164 ASP A O 1
ATOM 1346 N N . ALA A 1 165 ? 4.969 -11.777 7.204 1.00 90.56 165 ALA A N 1
ATOM 1347 C CA . ALA A 1 165 ? 6.107 -10.923 7.530 1.00 90.56 165 ALA A CA 1
ATOM 1348 C C . ALA A 1 165 ? 5.996 -9.527 6.897 1.00 90.56 165 ALA A C 1
ATOM 1350 O O . ALA A 1 165 ? 6.433 -8.548 7.505 1.00 90.56 165 ALA A O 1
ATOM 1351 N N . MET A 1 166 ? 5.412 -9.443 5.700 1.00 88.25 166 MET A N 1
ATOM 1352 C CA . MET A 1 166 ? 5.288 -8.215 4.920 1.00 88.25 166 MET A CA 1
ATOM 1353 C C . MET A 1 166 ? 3.908 -7.572 5.074 1.00 88.25 166 MET A C 1
ATOM 1355 O O . MET A 1 166 ? 3.830 -6.351 5.140 1.00 88.25 166 MET A O 1
ATOM 1359 N N . LEU A 1 167 ? 2.843 -8.376 5.125 1.00 94.06 167 LEU A N 1
ATOM 1360 C CA . LEU A 1 167 ? 1.450 -7.913 5.085 1.00 94.06 167 LEU A CA 1
ATOM 1361 C C . LEU A 1 167 ? 0.773 -7.863 6.459 1.00 94.06 167 LEU A C 1
ATOM 1363 O O . LEU A 1 167 ? -0.310 -7.298 6.575 1.00 94.06 167 LEU A O 1
ATOM 1367 N N . GLY A 1 168 ? 1.371 -8.451 7.500 1.00 93.75 168 GLY A N 1
ATOM 1368 C CA . GLY A 1 168 ? 0.692 -8.659 8.783 1.00 93.75 168 GLY A CA 1
ATOM 1369 C C . GLY A 1 168 ? 0.270 -7.381 9.510 1.00 93.75 168 GLY A C 1
ATOM 1370 O O . GLY A 1 168 ? -0.754 -7.378 10.191 1.00 93.75 168 GLY A O 1
ATOM 1371 N N . ILE A 1 169 ? 1.006 -6.274 9.350 1.00 92.31 169 ILE A N 1
ATOM 1372 C CA . ILE A 1 169 ? 0.644 -4.993 9.981 1.00 92.31 169 ILE A CA 1
ATOM 1373 C C . ILE A 1 169 ? -0.628 -4.437 9.330 1.00 92.31 169 ILE A C 1
ATOM 1375 O O . ILE A 1 169 ? -1.575 -4.066 10.023 1.00 92.31 169 ILE A O 1
ATOM 1379 N N . GLU A 1 170 ? -0.666 -4.409 8.003 1.00 92.50 170 GLU A N 1
ATOM 1380 C CA . GLU A 1 170 ? -1.767 -3.886 7.204 1.00 92.50 170 GLU A CA 1
ATOM 1381 C C . GLU A 1 170 ? -2.982 -4.810 7.273 1.00 92.50 170 GLU A C 1
ATOM 1383 O O . GLU A 1 170 ? -4.098 -4.333 7.457 1.00 92.50 170 GLU A O 1
ATOM 1388 N N . ALA A 1 171 ? -2.782 -6.127 7.211 1.00 96.12 171 ALA A N 1
ATOM 1389 C CA . ALA A 1 171 ? -3.841 -7.107 7.425 1.00 96.12 171 ALA A CA 1
ATOM 1390 C C . ALA A 1 171 ? -4.445 -6.986 8.831 1.00 96.12 171 ALA A C 1
ATOM 1392 O O . ALA A 1 171 ? -5.666 -6.994 8.969 1.00 96.12 171 ALA A O 1
ATOM 1393 N N . GLY A 1 172 ? -3.616 -6.800 9.865 1.00 96.81 172 GLY A N 1
ATOM 1394 C CA . GLY A 1 172 ? -4.084 -6.561 11.230 1.00 96.81 172 GLY A CA 1
ATOM 1395 C C . GLY A 1 172 ? -4.855 -5.246 11.377 1.00 96.81 172 GLY A C 1
ATOM 1396 O O . GLY A 1 172 ? -5.885 -5.212 12.050 1.00 96.81 172 GLY A O 1
ATOM 1397 N N . LEU A 1 173 ? -4.415 -4.179 10.701 1.00 96.31 173 LEU A N 1
ATOM 1398 C CA . LEU A 1 173 ? -5.143 -2.910 10.641 1.00 96.31 173 LEU A CA 1
ATOM 1399 C C . LEU A 1 173 ? -6.511 -3.076 9.969 1.00 96.31 173 LEU A C 1
ATOM 1401 O O . LEU A 1 173 ? -7.527 -2.751 10.580 1.00 96.31 173 LEU A O 1
ATOM 1405 N N . PHE A 1 174 ? -6.551 -3.592 8.738 1.00 97.00 174 PHE A N 1
ATOM 1406 C CA . PHE A 1 174 ? -7.793 -3.747 7.979 1.00 97.00 174 PHE A CA 1
ATOM 1407 C C . PHE A 1 174 ? -8.749 -4.741 8.643 1.00 97.00 174 PHE A C 1
ATOM 1409 O O . PHE A 1 174 ? -9.926 -4.429 8.817 1.00 97.00 174 PHE A O 1
ATOM 1416 N N . GLY A 1 175 ? -8.250 -5.903 9.067 1.00 97.69 175 GLY A N 1
ATOM 1417 C CA . GLY A 1 175 ? -9.045 -6.937 9.729 1.00 97.69 175 GLY A CA 1
ATOM 1418 C C . GLY A 1 175 ? -9.536 -6.518 11.114 1.00 97.69 175 GLY A C 1
ATOM 1419 O O . GLY A 1 175 ? -10.652 -6.864 11.506 1.00 97.69 175 GLY A O 1
ATOM 1420 N N . GLY A 1 176 ? -8.737 -5.742 11.849 1.00 97.94 176 GLY A N 1
ATOM 1421 C CA . GLY A 1 176 ? -9.127 -5.150 13.124 1.00 97.94 176 GLY A CA 1
ATOM 1422 C C . GLY A 1 176 ? -10.182 -4.057 12.964 1.00 97.94 176 GLY A C 1
ATOM 1423 O O . GLY A 1 176 ? -11.205 -4.080 13.643 1.00 97.94 176 GLY A O 1
ATOM 1424 N N . MET A 1 177 ? -9.980 -3.137 12.020 1.00 97.88 177 MET A N 1
ATOM 1425 C CA . MET A 1 177 ? -10.948 -2.089 11.684 1.00 97.88 177 MET A CA 1
ATOM 1426 C C . MET A 1 177 ? -12.285 -2.676 11.210 1.00 97.88 177 MET A C 1
ATOM 1428 O O . MET A 1 177 ? -13.334 -2.250 11.695 1.00 97.88 177 MET A O 1
ATOM 1432 N N . ALA A 1 178 ? -12.262 -3.694 10.344 1.00 98.19 178 ALA A N 1
ATOM 1433 C CA . ALA A 1 178 ? -13.467 -4.385 9.885 1.00 98.19 178 ALA A CA 1
ATOM 1434 C C . ALA A 1 178 ? -14.261 -4.975 11.060 1.00 98.19 178 ALA A C 1
ATOM 1436 O O . ALA A 1 178 ? -15.472 -4.800 11.148 1.00 98.19 178 ALA A O 1
ATOM 1437 N N . ARG A 1 179 ? -13.569 -5.601 12.019 1.00 98.44 179 ARG A N 1
ATOM 1438 C CA . ARG A 1 179 ? -14.189 -6.135 13.240 1.00 98.44 179 ARG A CA 1
ATOM 1439 C C . ARG A 1 179 ? -14.763 -5.050 14.141 1.00 98.44 179 ARG A C 1
ATOM 1441 O O . ARG A 1 179 ? -15.824 -5.267 14.706 1.00 98.44 179 ARG A O 1
ATOM 1448 N N . VAL A 1 180 ? -14.123 -3.884 14.256 1.00 98.00 180 VAL A N 1
ATOM 1449 C CA . VAL A 1 180 ? -14.720 -2.734 14.962 1.00 98.00 180 VAL A CA 1
ATOM 1450 C C . VAL A 1 180 ? -16.007 -2.280 14.268 1.00 98.00 180 VAL A C 1
ATOM 1452 O O . VAL A 1 180 ? -16.992 -2.016 14.948 1.00 98.00 180 VAL A O 1
ATOM 1455 N N . ARG A 1 181 ? -16.021 -2.207 12.929 1.00 96.81 181 ARG A N 1
ATOM 1456 C CA . ARG A 1 181 ? -17.219 -1.845 12.146 1.00 96.81 181 ARG A CA 1
ATOM 1457 C C . ARG A 1 181 ? -18.350 -2.871 12.278 1.00 96.81 181 ARG A C 1
ATOM 1459 O O . ARG A 1 181 ? -19.506 -2.488 12.176 1.00 96.81 181 ARG A O 1
ATOM 1466 N N . LEU A 1 182 ? -18.010 -4.133 12.528 1.00 97.75 182 LEU A N 1
ATOM 1467 C CA . LEU A 1 182 ? -18.943 -5.227 12.818 1.00 97.75 182 LEU A CA 1
ATOM 1468 C C . LEU A 1 182 ? -19.263 -5.375 14.319 1.00 97.75 182 LEU A C 1
ATOM 1470 O O . LEU A 1 182 ? -19.853 -6.374 14.717 1.00 97.75 182 LEU A O 1
ATOM 1474 N N . GLU A 1 183 ? -18.830 -4.433 15.164 1.00 97.62 183 GLU A N 1
ATOM 1475 C CA . GLU A 1 183 ? -19.016 -4.451 16.627 1.00 97.62 183 GLU A CA 1
ATOM 1476 C C . GLU A 1 183 ? -18.385 -5.663 17.347 1.00 97.62 183 GLU A C 1
ATOM 1478 O O . GLU A 1 183 ? -18.638 -5.948 18.517 1.00 97.62 183 GLU A O 1
ATOM 1483 N N . MET A 1 184 ? -17.465 -6.357 16.681 1.00 97.94 184 MET A N 1
ATOM 1484 C CA . MET A 1 184 ? -16.704 -7.492 17.203 1.00 97.94 184 MET A CA 1
ATOM 1485 C C . MET A 1 184 ? -15.469 -7.012 17.985 1.00 97.94 184 MET A C 1
ATOM 1487 O O . MET A 1 184 ? -14.342 -7.455 17.743 1.00 97.94 184 MET A O 1
ATOM 1491 N N . TYR A 1 185 ? -15.661 -6.086 18.927 1.00 97.50 185 TYR A N 1
ATOM 1492 C CA . TYR A 1 185 ? -14.575 -5.350 19.589 1.00 97.50 185 TYR A CA 1
ATOM 1493 C C . TYR A 1 185 ? -13.554 -6.254 20.296 1.00 97.50 185 TYR A C 1
ATOM 1495 O O . TYR A 1 185 ? -12.348 -6.039 20.171 1.00 97.50 185 TYR A O 1
ATOM 1503 N N . GLY A 1 186 ? -14.024 -7.311 20.970 1.00 95.06 186 GLY A N 1
ATOM 1504 C CA . GLY A 1 186 ? -13.153 -8.276 21.651 1.00 95.06 186 GLY A CA 1
ATOM 1505 C C . GLY A 1 186 ? -12.250 -9.071 20.701 1.00 95.06 186 GLY A C 1
ATOM 1506 O O . GLY A 1 186 ? -11.162 -9.480 21.092 1.00 95.06 186 GLY A O 1
ATOM 1507 N N . GLN A 1 187 ? -12.660 -9.253 19.440 1.00 96.94 187 GLN A N 1
ATOM 1508 C CA . GLN A 1 187 ? -11.811 -9.865 18.412 1.00 96.94 187 GLN A CA 1
ATOM 1509 C C . GLN A 1 187 ? -10.901 -8.838 17.725 1.00 96.94 187 GLN A C 1
ATOM 1511 O O . GLN A 1 187 ? -9.816 -9.190 17.267 1.00 96.94 187 GLN A O 1
ATOM 1516 N N . ALA A 1 188 ? -11.325 -7.575 17.642 1.00 98.00 188 ALA A N 1
ATOM 1517 C CA . ALA A 1 188 ? -10.545 -6.507 17.023 1.00 98.00 188 ALA A CA 1
ATOM 1518 C C . ALA A 1 188 ? -9.304 -6.128 17.845 1.00 98.00 188 ALA A C 1
ATOM 1520 O O . ALA A 1 188 ? -8.221 -5.943 17.288 1.00 98.00 188 ALA A O 1
ATOM 1521 N N . GLU A 1 189 ? -9.453 -6.017 19.166 1.00 96.94 189 GLU A N 1
ATOM 1522 C CA . GLU A 1 189 ? -8.391 -5.573 20.073 1.00 96.94 189 GLU A CA 1
ATOM 1523 C C . GLU A 1 189 ? -7.073 -6.358 19.941 1.00 96.94 189 GLU A C 1
ATOM 1525 O O . GLU A 1 189 ? -6.044 -5.711 19.721 1.00 96.94 189 GLU A O 1
ATOM 1530 N N . PRO A 1 190 ? -7.035 -7.703 20.066 1.00 96.38 190 PRO A N 1
ATOM 1531 C CA . PRO A 1 190 ? -5.769 -8.435 20.021 1.00 96.38 190 PRO A CA 1
ATOM 1532 C C . PRO A 1 190 ? -5.049 -8.257 18.679 1.00 96.38 190 PRO A C 1
ATOM 1534 O O . PRO A 1 190 ? -3.826 -8.121 18.657 1.00 96.38 190 PRO A O 1
ATOM 1537 N N . LEU A 1 191 ? -5.799 -8.176 17.575 1.00 95.88 191 LEU A N 1
ATOM 1538 C CA . LEU A 1 191 ? -5.251 -7.959 16.234 1.00 95.88 191 LEU A CA 1
ATOM 1539 C C . LEU A 1 191 ? -4.629 -6.564 16.095 1.00 95.88 191 LEU A C 1
ATOM 1541 O O . LEU A 1 191 ? -3.481 -6.430 15.670 1.00 95.88 191 LEU A O 1
ATOM 1545 N N . LEU A 1 192 ? -5.364 -5.526 16.501 1.00 97.81 192 LEU A N 1
ATOM 1546 C CA . LEU A 1 192 ? -4.908 -4.136 16.426 1.00 97.81 192 LEU A CA 1
ATOM 1547 C C . LEU A 1 192 ? -3.728 -3.876 17.367 1.00 97.81 192 LEU A C 1
ATOM 1549 O O . LEU A 1 192 ? -2.785 -3.177 16.995 1.00 97.81 192 LEU A O 1
ATOM 1553 N N . SER A 1 193 ? -3.747 -4.472 18.560 1.00 97.00 193 SER A N 1
ATOM 1554 C CA . SER A 1 193 ? -2.648 -4.402 19.525 1.00 97.00 193 SER A CA 1
ATOM 1555 C C . SER A 1 193 ? -1.382 -5.068 18.977 1.00 97.00 193 SER A C 1
ATOM 1557 O O . SER A 1 193 ? -0.317 -4.445 18.951 1.00 97.00 193 SER A O 1
ATOM 1559 N N . ALA A 1 194 ? -1.493 -6.288 18.438 1.00 96.00 194 ALA A N 1
ATOM 1560 C CA . ALA A 1 194 ? -0.366 -6.996 17.832 1.00 96.00 194 ALA A CA 1
ATOM 1561 C C . ALA A 1 194 ? 0.218 -6.235 16.628 1.00 96.00 194 ALA A C 1
ATOM 1563 O O . ALA A 1 194 ? 1.438 -6.062 16.531 1.00 96.00 194 ALA A O 1
ATOM 1564 N N . ALA A 1 195 ? -0.637 -5.709 15.746 1.00 94.44 195 ALA A N 1
ATOM 1565 C CA . ALA A 1 195 ? -0.210 -4.897 14.611 1.00 94.44 195 ALA A CA 1
ATOM 1566 C C . ALA A 1 195 ? 0.474 -3.594 15.062 1.00 94.44 195 ALA A C 1
ATOM 1568 O O . ALA A 1 195 ? 1.537 -3.247 14.543 1.00 94.44 195 ALA A O 1
ATOM 1569 N N . LEU A 1 196 ? -0.057 -2.904 16.079 1.00 95.25 196 LEU A N 1
ATOM 1570 C CA . LEU A 1 196 ? 0.545 -1.689 16.643 1.00 95.25 196 LEU A CA 1
ATOM 1571 C C . LEU A 1 196 ? 1.910 -1.946 17.302 1.00 95.25 196 LEU A C 1
ATOM 1573 O O . LEU A 1 196 ? 2.797 -1.088 17.220 1.00 95.25 196 LEU A O 1
ATOM 1577 N N . MET A 1 197 ? 2.091 -3.112 17.927 1.00 93.56 197 MET A N 1
ATOM 1578 C CA . MET A 1 197 ? 3.366 -3.545 18.510 1.00 93.56 197 MET A CA 1
ATOM 1579 C C . MET A 1 197 ? 4.424 -3.841 17.442 1.00 93.56 197 MET A C 1
ATOM 1581 O O . MET A 1 197 ? 5.593 -3.500 17.626 1.00 93.56 197 MET A O 1
ATOM 1585 N N . ARG A 1 198 ? 4.024 -4.429 16.308 1.00 91.62 198 ARG A N 1
ATOM 1586 C CA . ARG A 1 198 ? 4.904 -4.673 15.149 1.00 91.62 198 ARG A CA 1
ATOM 1587 C C . ARG A 1 198 ? 5.191 -3.399 14.343 1.00 91.62 198 ARG A C 1
ATOM 1589 O O . ARG A 1 198 ? 6.249 -3.285 13.724 1.00 91.62 198 ARG A O 1
ATOM 1596 N N . CYS A 1 199 ? 4.264 -2.443 14.356 1.00 87.81 199 CYS A N 1
ATOM 1597 C CA . CYS A 1 199 ? 4.362 -1.176 13.640 1.00 87.81 199 CYS A CA 1
ATOM 1598 C C . CYS A 1 199 ? 5.454 -0.281 14.240 1.00 87.81 199 CYS A C 1
ATOM 1600 O O . CYS A 1 199 ? 5.423 0.070 15.421 1.00 87.81 199 CYS A O 1
ATOM 1602 N N . ARG A 1 200 ? 6.401 0.177 13.417 1.00 80.31 200 ARG A N 1
ATOM 1603 C CA . ARG A 1 200 ? 7.455 1.108 13.869 1.00 80.31 200 ARG A CA 1
ATOM 1604 C C . ARG A 1 200 ? 6.879 2.507 14.123 1.00 80.31 200 ARG A C 1
ATOM 1606 O O . ARG A 1 200 ? 5.831 2.853 13.586 1.00 80.31 200 ARG A O 1
ATOM 1613 N N . SER A 1 201 ? 7.558 3.325 14.934 1.00 67.88 201 SER A N 1
ATOM 1614 C CA . SER A 1 201 ? 7.082 4.664 15.333 1.00 67.88 201 SER A CA 1
ATOM 1615 C C . SER A 1 201 ? 6.818 5.613 14.160 1.00 67.88 201 SER A C 1
ATOM 1617 O O . SER A 1 201 ? 5.867 6.384 14.224 1.00 67.88 201 SER A O 1
ATOM 1619 N N . GLU A 1 202 ? 7.639 5.527 13.112 1.00 65.69 202 GLU A N 1
ATOM 1620 C CA . GLU A 1 202 ? 7.628 6.418 11.940 1.00 65.69 202 GLU A CA 1
ATOM 1621 C C . GLU A 1 202 ? 6.604 6.016 10.862 1.00 65.69 202 GLU A C 1
ATOM 1623 O O . GLU A 1 202 ? 6.439 6.724 9.873 1.00 65.69 202 GLU A O 1
ATOM 1628 N N . GLN A 1 203 ? 5.957 4.852 10.990 1.00 71.88 203 GLN A N 1
ATOM 1629 C CA . GLN A 1 203 ? 5.075 4.341 9.940 1.00 71.88 203 GLN A CA 1
ATOM 1630 C C . GLN A 1 203 ? 3.733 5.103 9.906 1.00 71.88 203 GLN A C 1
ATOM 1632 O O . GLN A 1 203 ? 3.107 5.258 10.962 1.00 71.88 203 GLN A O 1
ATOM 1637 N N . PRO A 1 204 ? 3.252 5.540 8.720 1.00 73.88 204 PRO A N 1
ATOM 1638 C CA . PRO A 1 204 ? 2.019 6.324 8.584 1.00 73.88 204 PRO A CA 1
ATOM 1639 C C . PRO A 1 204 ? 0.782 5.662 9.207 1.00 73.88 204 PRO A C 1
ATOM 1641 O O . PRO A 1 204 ? -0.008 6.322 9.886 1.00 73.88 204 PRO A O 1
ATOM 1644 N N . GLN A 1 205 ? 0.659 4.341 9.057 1.00 83.56 205 GLN A N 1
ATOM 1645 C CA . GLN A 1 205 ? -0.468 3.545 9.546 1.00 83.56 205 GLN A CA 1
ATOM 1646 C C . GLN A 1 205 ? -0.543 3.438 11.081 1.00 83.56 205 GLN A C 1
ATOM 1648 O O . GLN A 1 205 ? -1.568 3.036 11.632 1.00 83.56 205 GLN A O 1
ATOM 1653 N N . ARG A 1 206 ? 0.498 3.856 11.821 1.00 89.88 206 ARG A N 1
ATOM 1654 C CA . ARG A 1 206 ? 0.507 3.815 13.296 1.00 89.88 206 ARG A CA 1
ATOM 1655 C C . ARG A 1 206 ? -0.593 4.677 13.912 1.00 89.88 206 ARG A C 1
ATOM 1657 O O . ARG A 1 206 ? -1.126 4.333 14.966 1.00 89.88 206 ARG A O 1
ATOM 1664 N N . LYS A 1 207 ? -0.903 5.820 13.291 1.00 92.31 207 LYS A N 1
ATOM 1665 C CA . LYS A 1 207 ? -2.002 6.697 13.722 1.00 92.31 207 LYS A CA 1
ATOM 1666 C C . LYS A 1 207 ? -3.340 5.960 13.619 1.00 92.31 207 LYS A C 1
ATOM 1668 O O . LYS A 1 207 ? -4.096 5.943 14.584 1.00 92.31 207 LYS A O 1
ATOM 1673 N N . GLU A 1 208 ? -3.580 5.304 12.489 1.00 93.19 208 GLU A N 1
ATOM 1674 C CA . GLU A 1 208 ? -4.818 4.570 12.219 1.00 93.19 208 GLU A CA 1
ATOM 1675 C C . GLU A 1 208 ? -4.978 3.373 13.158 1.00 93.19 208 GLU A C 1
ATOM 1677 O O . GLU A 1 208 ? -6.034 3.202 13.761 1.00 93.19 208 GLU A O 1
ATOM 1682 N N . LEU A 1 209 ? -3.903 2.611 13.382 1.00 96.00 209 LEU A N 1
ATOM 1683 C CA . LEU A 1 209 ? -3.880 1.509 14.348 1.00 96.00 209 LEU A CA 1
ATOM 1684 C C . LEU A 1 209 ? -4.259 1.967 15.760 1.00 96.00 209 LEU A C 1
ATOM 1686 O O . LEU A 1 209 ? -5.054 1.310 16.427 1.00 96.00 209 LEU A O 1
ATOM 1690 N N . ARG A 1 210 ? -3.730 3.109 16.219 1.00 97.06 210 ARG A N 1
ATOM 1691 C CA . ARG A 1 210 ? -4.094 3.671 17.530 1.00 97.06 210 ARG A CA 1
ATOM 1692 C C . ARG A 1 210 ? -5.558 4.075 17.591 1.00 97.06 210 ARG A C 1
ATOM 1694 O O . ARG A 1 210 ? -6.196 3.807 18.602 1.00 97.06 210 ARG A O 1
ATOM 1701 N N . TYR A 1 211 ? -6.071 4.712 16.541 1.00 97.44 211 TYR A N 1
ATOM 1702 C CA . TYR A 1 211 ? -7.472 5.115 16.482 1.00 97.44 211 TYR A CA 1
ATOM 1703 C C . TYR A 1 211 ? -8.396 3.896 16.559 1.00 97.44 211 TYR A C 1
ATOM 1705 O O . TYR A 1 211 ? -9.263 3.838 17.424 1.00 97.44 211 TYR A O 1
ATOM 1713 N N . TRP A 1 212 ? -8.173 2.881 15.721 1.00 98.19 212 TRP A N 1
ATOM 1714 C CA . TRP A 1 212 ? -9.019 1.688 15.720 1.00 98.19 212 TRP A CA 1
ATOM 1715 C C . TRP A 1 212 ? -8.874 0.862 17.001 1.00 98.19 212 TRP A C 1
ATOM 1717 O O . TRP A 1 212 ? -9.863 0.313 17.482 1.00 98.19 212 TRP A O 1
ATOM 1727 N N . LEU A 1 213 ? -7.683 0.811 17.608 1.00 98.25 213 LEU A N 1
ATOM 1728 C CA . LEU A 1 213 ? -7.504 0.168 18.913 1.00 98.25 213 LEU A CA 1
ATOM 1729 C C . LEU A 1 213 ? -8.253 0.924 20.021 1.00 98.25 213 LEU A C 1
ATOM 1731 O O . LEU A 1 213 ? -8.887 0.300 20.868 1.00 98.25 213 LEU A O 1
ATOM 1735 N N . ALA A 1 214 ? -8.241 2.260 19.988 1.00 97.62 214 ALA A N 1
ATOM 1736 C CA . ALA A 1 214 ? -9.022 3.082 20.909 1.00 97.62 214 ALA A CA 1
ATOM 1737 C C . ALA A 1 214 ? -10.526 2.816 20.757 1.00 97.62 214 ALA A C 1
ATOM 1739 O O . ALA A 1 214 ? -11.210 2.606 21.757 1.00 97.62 214 ALA A O 1
ATOM 1740 N N . ARG A 1 215 ? -11.014 2.714 19.512 1.00 97.75 215 ARG A N 1
ATOM 1741 C CA . ARG A 1 215 ? -12.399 2.327 19.206 1.00 97.75 215 ARG A CA 1
ATOM 1742 C C . ARG A 1 215 ? -12.757 0.953 19.766 1.00 97.75 215 ARG A C 1
ATOM 1744 O O . ARG A 1 215 ? -13.847 0.788 20.302 1.00 97.75 215 ARG A O 1
ATOM 1751 N N . ALA A 1 216 ? -11.854 -0.021 19.663 1.00 97.88 216 ALA A N 1
ATOM 1752 C CA . ALA A 1 216 ? -12.066 -1.350 20.229 1.00 97.88 216 ALA A CA 1
ATOM 1753 C C . ALA A 1 216 ? -12.138 -1.315 21.768 1.00 97.88 216 ALA A C 1
ATOM 1755 O O . ALA A 1 216 ? -13.017 -1.945 22.353 1.00 97.88 216 ALA A O 1
ATOM 1756 N N . HIS A 1 217 ? -11.269 -0.550 22.439 1.00 97.25 217 HIS A N 1
ATOM 1757 C CA . HIS A 1 217 ? -11.345 -0.374 23.893 1.00 97.25 217 HIS A CA 1
ATOM 1758 C C . HIS A 1 217 ? -12.651 0.302 24.324 1.00 97.25 217 HIS A C 1
ATOM 1760 O O . HIS A 1 217 ? -13.332 -0.220 25.208 1.00 97.25 217 HIS A O 1
ATOM 1766 N N . GLU A 1 218 ? -13.028 1.400 23.670 1.00 94.62 218 GLU A N 1
ATOM 1767 C CA . GLU A 1 218 ? -14.275 2.132 23.922 1.00 94.62 218 GLU A CA 1
ATOM 1768 C C . GLU A 1 218 ? -15.507 1.229 23.746 1.00 94.62 218 GLU A C 1
ATOM 1770 O O . GLU A 1 218 ? -16.334 1.148 24.649 1.00 94.62 218 GLU A O 1
ATOM 1775 N N . GLY A 1 219 ? -15.577 0.450 22.658 1.00 93.31 219 GLY A N 1
ATOM 1776 C CA . GLY A 1 219 ? -16.677 -0.492 22.401 1.00 93.31 219 GLY A CA 1
ATOM 1777 C C . GLY A 1 219 ? -16.792 -1.639 23.416 1.00 93.31 219 GLY A C 1
ATOM 1778 O O . GLY A 1 219 ? -17.852 -2.238 23.558 1.00 93.31 219 GLY A O 1
ATOM 1779 N N . THR A 1 220 ? -15.724 -1.925 24.170 1.00 93.81 220 THR A N 1
ATOM 1780 C CA . THR A 1 220 ? -15.747 -2.864 25.312 1.00 93.81 220 THR A CA 1
ATOM 1781 C C . THR A 1 220 ? -15.973 -2.185 26.669 1.00 93.81 220 THR A C 1
ATOM 1783 O O . THR A 1 220 ? -15.803 -2.827 27.703 1.00 93.81 220 THR A O 1
ATOM 1786 N N . GLY A 1 221 ? -16.292 -0.886 26.696 1.00 91.62 221 GLY A N 1
ATOM 1787 C CA . GLY A 1 221 ? -16.484 -0.109 27.926 1.00 91.62 221 GLY A CA 1
ATOM 1788 C C . GLY A 1 221 ? -15.189 0.305 28.638 1.00 91.62 221 GLY A C 1
ATOM 1789 O O . GLY A 1 221 ? -15.229 0.759 29.777 1.00 91.62 221 GLY A O 1
ATOM 1790 N N . ARG A 1 222 ? -14.018 0.166 28.001 1.00 92.12 222 ARG A N 1
ATOM 1791 C CA . ARG A 1 222 ? -12.705 0.523 28.578 1.00 92.12 222 ARG A CA 1
ATOM 1792 C C . ARG A 1 222 ? -12.232 1.901 28.110 1.00 92.12 222 ARG A C 1
ATOM 1794 O O . ARG A 1 222 ? -11.128 2.042 27.579 1.00 92.12 222 ARG A O 1
ATOM 1801 N N . SER A 1 223 ? -13.043 2.932 28.332 1.00 91.62 223 SER A N 1
ATOM 1802 C CA . SER A 1 223 ? -12.757 4.315 27.910 1.00 91.62 223 SER A CA 1
ATOM 1803 C C . SER A 1 223 ? -11.424 4.850 28.451 1.00 91.62 223 SER A C 1
ATOM 1805 O O . SER A 1 223 ? -10.667 5.484 27.714 1.00 91.62 223 SER A O 1
ATOM 1807 N N . ALA A 1 224 ? -11.054 4.487 29.684 1.00 91.25 224 ALA A N 1
ATOM 1808 C CA . ALA A 1 224 ? -9.762 4.842 30.277 1.00 91.25 224 ALA A CA 1
ATOM 1809 C C . ALA A 1 224 ? -8.554 4.328 29.464 1.00 91.25 224 ALA A C 1
ATOM 1811 O O . ALA A 1 224 ? -7.541 5.021 29.350 1.00 91.25 224 ALA A O 1
ATOM 1812 N N . ALA A 1 225 ? -8.663 3.142 28.850 1.00 93.38 225 ALA A N 1
ATOM 1813 C CA . ALA A 1 225 ? -7.625 2.588 27.976 1.00 93.38 225 ALA A CA 1
ATOM 1814 C C . ALA A 1 225 ? -7.626 3.237 26.577 1.00 93.38 225 ALA A C 1
ATOM 1816 O O . ALA A 1 225 ? -6.579 3.327 25.933 1.00 93.38 225 ALA A O 1
ATOM 1817 N N . ALA A 1 226 ? -8.777 3.736 26.113 1.00 95.19 226 ALA A N 1
ATOM 1818 C CA . ALA A 1 226 ? -8.913 4.430 24.832 1.00 95.19 226 ALA A CA 1
ATOM 1819 C C . ALA A 1 226 ? -8.320 5.854 24.857 1.00 95.19 226 ALA A C 1
ATOM 1821 O O . ALA A 1 226 ? -7.675 6.278 23.894 1.00 95.19 226 ALA A O 1
ATOM 1822 N N . LEU A 1 227 ? -8.473 6.583 25.968 1.00 94.44 227 LEU A N 1
ATOM 1823 C CA . LEU A 1 227 ? -8.002 7.967 26.138 1.00 94.44 227 LEU A CA 1
ATOM 1824 C C . LEU A 1 227 ? -6.540 8.220 25.720 1.00 94.44 227 LEU A C 1
ATOM 1826 O O . LEU A 1 227 ? -6.306 9.127 24.912 1.00 94.44 227 LEU A O 1
ATOM 1830 N N . PRO A 1 228 ? -5.527 7.480 26.216 1.00 95.56 228 PRO A N 1
ATOM 1831 C CA . PRO A 1 228 ? -4.139 7.728 25.825 1.00 95.56 228 PRO A CA 1
ATOM 1832 C C . PRO A 1 228 ? -3.898 7.501 24.325 1.00 95.56 228 PRO A C 1
ATOM 1834 O O . PRO A 1 228 ? -3.060 8.188 23.730 1.00 95.56 228 PRO A O 1
ATOM 1837 N N . LEU A 1 229 ? -4.642 6.585 23.698 1.00 96.00 229 LEU A N 1
ATOM 1838 C CA . LEU A 1 229 ? -4.557 6.314 22.266 1.0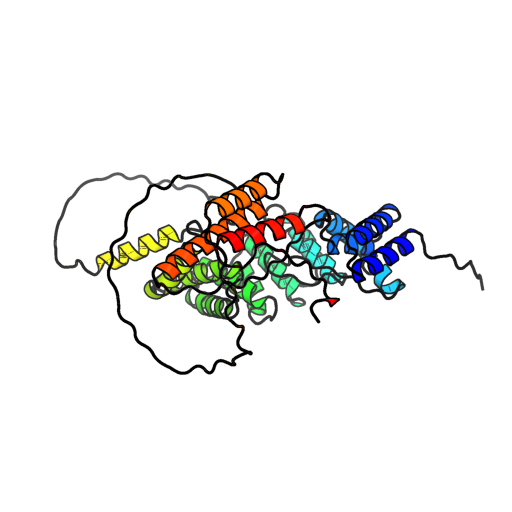0 96.00 229 LEU A CA 1
ATOM 1839 C C . LEU A 1 229 ? -5.179 7.451 21.450 1.00 96.00 229 LEU A C 1
ATOM 1841 O O . LEU A 1 229 ? -4.508 7.974 20.558 1.00 96.00 229 LEU A O 1
ATOM 1845 N N . TYR A 1 230 ? -6.385 7.912 21.797 1.00 96.38 230 TYR A N 1
ATOM 1846 C CA . TYR A 1 230 ? -7.003 9.068 21.139 1.00 96.38 230 TYR A CA 1
ATOM 1847 C C . TYR A 1 230 ? -6.172 10.340 21.301 1.00 96.38 230 TYR A C 1
ATOM 1849 O O . TYR A 1 230 ? -5.933 11.044 20.322 1.00 96.38 230 TYR A O 1
ATOM 1857 N N . ARG A 1 231 ? -5.624 10.608 22.494 1.00 94.88 231 ARG A N 1
ATOM 1858 C CA . ARG A 1 231 ? -4.703 11.739 22.712 1.00 94.88 231 ARG A CA 1
ATOM 1859 C C . ARG A 1 231 ? -3.444 11.624 21.853 1.00 94.88 231 ARG A C 1
ATOM 1861 O O . ARG A 1 231 ? -2.908 12.629 21.392 1.00 94.88 231 ARG A O 1
ATOM 1868 N N . ALA A 1 232 ? -2.927 10.413 21.640 1.00 93.06 232 ALA A N 1
ATOM 1869 C CA . ALA A 1 232 ? -1.790 10.201 20.749 1.00 93.06 232 ALA A CA 1
ATOM 1870 C C . ALA A 1 232 ? -2.145 10.457 19.277 1.00 93.06 232 ALA A C 1
ATOM 1872 O O . ALA A 1 232 ? -1.319 11.026 18.569 1.00 93.06 232 ALA A O 1
ATOM 1873 N N . VAL A 1 233 ? -3.346 10.079 18.833 1.00 93.44 233 VAL A N 1
ATOM 1874 C CA . VAL A 1 233 ? -3.854 10.376 17.484 1.00 93.44 233 VAL A CA 1
ATOM 1875 C C . VAL A 1 233 ? -4.055 11.879 17.305 1.00 93.44 233 VAL A C 1
ATOM 1877 O O . VAL A 1 233 ? -3.463 12.456 16.399 1.00 93.44 233 VAL A O 1
ATOM 1880 N N . HIS A 1 234 ? -4.780 12.525 18.219 1.00 91.88 234 HIS A N 1
ATOM 1881 C CA . HIS A 1 234 ? -5.086 13.956 18.169 1.00 91.88 234 HIS A CA 1
ATOM 1882 C C . HIS A 1 234 ? -3.825 14.834 18.173 1.00 91.88 234 HIS A C 1
ATOM 1884 O O . HIS A 1 234 ? -3.761 15.826 17.460 1.00 91.88 234 HIS A O 1
ATOM 1890 N N . ARG A 1 235 ? -2.772 14.449 18.912 1.00 92.62 235 ARG A N 1
ATOM 1891 C CA . ARG A 1 235 ? -1.477 15.157 18.871 1.00 92.62 235 ARG A CA 1
ATOM 1892 C C . ARG A 1 235 ? -0.791 15.109 17.506 1.00 92.62 235 ARG A C 1
ATOM 1894 O O . ARG A 1 235 ? -0.015 16.008 17.200 1.00 92.62 235 ARG A O 1
ATOM 1901 N N . VAL A 1 236 ? -0.994 14.034 16.746 1.00 88.81 236 VAL A N 1
ATOM 1902 C CA . VAL A 1 236 ? -0.410 13.872 15.407 1.00 88.81 236 VAL A CA 1
ATOM 1903 C C . VAL A 1 236 ? -1.275 14.575 14.368 1.00 88.81 236 VAL A C 1
ATOM 1905 O O . VAL A 1 236 ? -0.744 15.222 13.471 1.00 88.81 236 VAL A O 1
ATOM 1908 N N . ASP A 1 237 ? -2.591 14.431 14.486 1.00 87.38 237 ASP A N 1
ATOM 1909 C CA . ASP A 1 237 ? -3.566 14.949 13.538 1.00 87.38 237 ASP A CA 1
ATOM 1910 C C . ASP A 1 237 ? -4.902 15.222 14.258 1.00 87.38 237 ASP A C 1
ATOM 1912 O O . ASP A 1 237 ? -5.700 14.299 14.460 1.00 87.38 237 ASP A O 1
ATOM 1916 N N . PRO A 1 238 ? -5.149 16.479 14.670 1.00 89.44 238 PRO A N 1
ATOM 1917 C CA . PRO A 1 238 ? -6.376 16.867 15.365 1.00 89.44 238 PRO A CA 1
ATOM 1918 C C . PRO A 1 238 ? -7.657 16.660 14.548 1.00 89.44 238 PRO A C 1
ATOM 1920 O O . PRO A 1 238 ? -8.738 16.535 15.126 1.00 89.44 238 PRO A O 1
ATOM 1923 N N . ALA A 1 239 ? -7.544 16.635 13.217 1.00 89.44 239 ALA A N 1
ATOM 1924 C CA . ALA A 1 239 ? -8.664 16.483 12.292 1.00 89.44 239 ALA A CA 1
ATOM 1925 C C . ALA A 1 239 ? -8.879 15.023 11.861 1.00 89.44 239 ALA A C 1
ATOM 1927 O O . ALA A 1 239 ? -9.724 14.749 11.011 1.00 89.44 239 ALA A O 1
ATOM 1928 N N . PHE A 1 240 ? -8.118 14.074 12.419 1.00 89.50 240 PHE A N 1
ATOM 1929 C CA . PHE A 1 240 ? -8.252 12.678 12.039 1.00 89.50 240 PHE A CA 1
ATOM 1930 C C . PHE A 1 240 ? -9.577 12.094 12.533 1.00 89.50 240 PHE A C 1
ATOM 1932 O O . PHE A 1 240 ? -9.746 11.853 13.735 1.00 89.50 240 PHE A O 1
ATOM 1939 N N . MET A 1 241 ? -10.476 11.792 11.593 1.00 91.44 241 MET A N 1
ATOM 1940 C CA . MET A 1 241 ? -11.782 11.190 11.872 1.00 91.44 241 MET A CA 1
ATOM 1941 C C . MET A 1 241 ? -12.553 11.999 12.936 1.00 91.44 241 MET A C 1
ATOM 1943 O O . MET A 1 241 ? -12.442 13.219 13.024 1.00 91.44 241 MET A O 1
ATOM 1947 N N . ASP A 1 242 ? -13.321 11.322 13.783 1.00 92.25 242 ASP A N 1
ATOM 1948 C CA . ASP A 1 242 ? -14.067 11.896 14.900 1.00 92.25 242 ASP A CA 1
ATOM 1949 C C . ASP A 1 242 ? -13.252 11.945 16.211 1.00 92.25 242 ASP A C 1
ATOM 1951 O O . ASP A 1 242 ? -13.827 12.081 17.289 1.00 92.25 242 ASP A O 1
ATOM 1955 N N . THR A 1 243 ? -11.912 11.863 16.156 1.00 92.44 243 THR A N 1
ATOM 1956 C CA . THR A 1 243 ? -11.050 11.749 17.355 1.00 92.44 243 THR A CA 1
ATOM 1957 C C . THR A 1 243 ? -11.301 12.867 18.373 1.00 92.44 243 THR A C 1
ATOM 1959 O O . THR A 1 243 ? -11.380 12.606 19.572 1.00 92.44 243 THR A O 1
ATOM 1962 N N . SER A 1 244 ? -11.440 14.110 17.907 1.00 90.12 244 SER A N 1
ATOM 1963 C CA . SER A 1 244 ? -11.692 15.269 18.776 1.00 90.12 244 SER A CA 1
ATOM 1964 C C . SER A 1 244 ? -13.055 15.188 19.466 1.00 90.12 244 SER A C 1
ATOM 1966 O O . SER A 1 244 ? -13.146 15.438 20.665 1.00 90.12 244 SER A O 1
ATOM 1968 N N . ALA A 1 245 ? -14.092 14.764 18.738 1.00 91.69 245 ALA A N 1
ATOM 1969 C CA . ALA A 1 245 ? -15.428 14.567 19.296 1.00 91.69 245 ALA A CA 1
ATOM 1970 C C . ALA A 1 245 ? -15.441 13.432 20.332 1.00 91.69 245 ALA A C 1
ATOM 1972 O O . ALA A 1 245 ? -16.034 13.575 21.397 1.00 91.69 245 ALA A O 1
ATOM 1973 N N . ARG A 1 246 ? -14.718 12.334 20.072 1.00 92.56 246 ARG A N 1
ATOM 1974 C CA . ARG A 1 246 ? -14.593 11.214 21.020 1.00 92.56 246 ARG A CA 1
ATOM 1975 C C . ARG A 1 246 ? -13.886 11.603 22.312 1.00 92.56 246 ARG A C 1
ATOM 1977 O O . ARG A 1 246 ? -14.311 11.195 23.386 1.00 92.56 246 ARG A O 1
ATOM 1984 N N . LEU A 1 247 ? -12.822 12.404 22.224 1.00 92.31 247 LEU A N 1
ATOM 1985 C CA . LEU A 1 247 ? -12.130 12.916 23.410 1.00 92.31 247 LEU A CA 1
ATOM 1986 C C . LEU A 1 247 ? -13.041 13.793 24.277 1.00 92.31 247 LEU A C 1
ATOM 1988 O O . LEU A 1 247 ? -12.977 13.677 25.498 1.00 92.31 247 LEU A O 1
ATOM 1992 N N . ALA A 1 248 ? -13.879 14.632 23.660 1.00 90.56 248 ALA A N 1
ATOM 1993 C CA . ALA A 1 248 ? -14.858 15.448 24.376 1.00 90.56 248 ALA A CA 1
ATOM 1994 C C . ALA A 1 248 ? -15.934 14.581 25.049 1.00 90.56 248 ALA A C 1
ATOM 1996 O O . ALA A 1 248 ? -16.150 14.708 26.249 1.00 90.56 248 ALA A O 1
ATOM 1997 N N . ALA A 1 249 ? -16.515 13.627 24.314 1.00 89.62 249 ALA A N 1
ATOM 1998 C CA . ALA A 1 249 ? -17.560 12.745 24.833 1.00 89.62 249 ALA A CA 1
ATOM 1999 C C . ALA A 1 249 ? -17.100 11.912 26.044 1.00 89.62 249 ALA A C 1
ATOM 2001 O O . ALA A 1 249 ? -17.843 11.765 27.011 1.00 89.62 249 ALA A O 1
ATOM 2002 N N . ILE A 1 250 ? -15.863 11.394 26.026 1.00 86.88 250 ILE A N 1
ATOM 2003 C CA . ILE A 1 250 ? -15.319 10.643 27.170 1.00 86.88 250 ILE A CA 1
ATOM 2004 C C . ILE A 1 250 ? -15.093 11.570 28.375 1.00 86.88 250 ILE A C 1
ATOM 2006 O O . ILE A 1 250 ? -15.411 11.193 29.496 1.00 86.88 250 ILE A O 1
ATOM 2010 N N . ALA A 1 251 ? -14.589 12.789 28.155 1.00 82.38 251 ALA A N 1
ATOM 2011 C CA . ALA A 1 251 ? -14.368 13.750 29.237 1.00 82.38 251 ALA A CA 1
ATOM 2012 C C . ALA A 1 251 ? -15.679 14.226 29.893 1.00 82.38 251 ALA A C 1
ATOM 2014 O O . ALA A 1 251 ? -15.713 14.433 31.103 1.00 82.38 251 ALA A O 1
ATOM 2015 N N . GLU A 1 252 ? -16.752 14.380 29.113 1.00 77.19 252 GLU A N 1
ATOM 2016 C CA . GLU A 1 252 ? -18.088 14.723 29.620 1.00 77.19 252 GLU A CA 1
ATOM 2017 C C . GLU A 1 252 ? -18.728 13.562 30.398 1.00 77.19 252 GLU A C 1
ATOM 2019 O O . GLU A 1 252 ? -19.353 13.792 31.433 1.00 77.19 252 GLU A O 1
ATOM 2024 N N . GLY A 1 253 ? -18.537 12.319 29.940 1.00 63.62 253 GLY A N 1
ATOM 2025 C CA . GLY A 1 253 ? -19.023 11.115 30.622 1.00 63.62 253 GLY A CA 1
ATOM 2026 C C . GLY A 1 253 ? -18.335 10.850 31.965 1.00 63.62 253 GLY A C 1
ATOM 2027 O O . GLY A 1 253 ? -19.010 10.505 32.932 1.00 63.62 253 GLY A O 1
ATOM 2028 N N . ASP A 1 254 ? -17.020 11.081 32.053 1.00 58.91 254 ASP A N 1
ATOM 2029 C CA . ASP A 1 254 ? -16.253 10.954 33.303 1.00 58.91 254 ASP A CA 1
ATOM 2030 C C . ASP A 1 254 ? -16.613 12.061 34.323 1.00 58.91 254 ASP A C 1
ATOM 2032 O O . ASP A 1 254 ? -16.449 11.880 35.527 1.00 58.91 254 ASP A O 1
ATOM 2036 N N . GLY A 1 255 ? -17.140 13.205 33.865 1.00 48.97 255 GLY A N 1
ATOM 2037 C CA . GLY A 1 255 ? -17.566 14.319 34.722 1.00 48.97 255 GLY A CA 1
ATOM 2038 C C . GLY A 1 255 ? -18.898 14.103 35.455 1.00 48.97 255 GLY A C 1
ATOM 2039 O O . GLY A 1 255 ? -19.227 14.875 36.357 1.00 48.97 255 GLY A O 1
ATOM 2040 N N . TYR A 1 256 ? -19.665 13.067 35.097 1.00 44.53 256 TYR A N 1
ATOM 2041 C CA . TYR A 1 256 ? -20.957 12.769 35.726 1.00 44.53 256 TYR A CA 1
ATOM 2042 C C . TYR A 1 256 ? -20.862 11.856 36.957 1.00 44.53 256 TYR A C 1
ATOM 2044 O O . TYR A 1 256 ? -21.825 11.793 37.719 1.00 44.53 256 TYR A O 1
ATOM 2052 N N . ASP A 1 257 ? -19.719 11.205 37.197 1.00 41.34 257 ASP A N 1
ATOM 2053 C CA . ASP A 1 257 ? -19.542 10.282 38.333 1.00 41.34 257 ASP A CA 1
ATOM 2054 C C . ASP A 1 257 ? -18.973 10.964 39.599 1.00 41.34 257 ASP A C 1
ATOM 2056 O O . ASP A 1 257 ? -18.827 10.328 40.637 1.00 41.34 257 ASP A O 1
ATOM 2060 N N . ASP A 1 258 ? -18.706 12.278 39.544 1.00 37.31 258 ASP A N 1
ATOM 2061 C CA . ASP A 1 258 ? -18.141 13.061 40.663 1.00 37.31 258 ASP A CA 1
ATOM 2062 C C . ASP A 1 258 ? -19.095 14.161 41.189 1.00 37.31 258 ASP A C 1
ATOM 2064 O O . ASP A 1 258 ? -18.703 15.036 41.959 1.00 37.31 258 ASP A O 1
ATOM 2068 N N . SER A 1 259 ? -20.375 14.142 40.786 1.00 34.47 259 SER A N 1
ATOM 2069 C CA . SER A 1 259 ? -21.377 15.148 41.199 1.00 34.47 259 SER A CA 1
ATOM 2070 C C . SER A 1 259 ? -22.698 14.571 41.725 1.00 34.47 259 SER A C 1
ATOM 2072 O O . SER A 1 259 ? -23.733 15.238 41.710 1.00 34.47 259 SER A O 1
ATOM 2074 N N . ALA A 1 260 ? -22.665 13.359 42.290 1.00 32.41 260 ALA A N 1
ATOM 2075 C CA . ALA A 1 260 ? -23.817 12.759 42.975 1.00 32.41 260 ALA A CA 1
ATOM 2076 C C . ALA A 1 260 ? -24.215 13.444 44.305 1.00 32.41 260 ALA A C 1
ATOM 2078 O O . ALA A 1 260 ? -25.099 12.947 44.991 1.00 32.41 260 ALA A O 1
ATOM 2079 N N . ASP A 1 261 ? -23.640 14.600 44.641 1.00 30.67 261 ASP A N 1
ATOM 2080 C CA . ASP A 1 261 ? -24.132 15.491 45.692 1.00 30.67 261 ASP A CA 1
ATOM 2081 C C . ASP A 1 261 ? -23.999 16.952 45.239 1.00 30.67 261 ASP A C 1
ATOM 2083 O O . ASP A 1 261 ? -23.040 17.631 45.588 1.00 30.67 261 ASP A O 1
ATOM 2087 N N . LEU A 1 262 ? -24.948 17.439 44.432 1.00 29.69 262 LEU A N 1
ATOM 2088 C CA . LEU A 1 262 ? -25.531 18.788 44.548 1.00 29.69 262 LEU A CA 1
ATOM 2089 C C . LEU A 1 262 ? -26.606 18.994 43.474 1.00 29.69 262 LEU A C 1
ATOM 2091 O O . LEU A 1 262 ? -26.347 19.219 42.296 1.00 29.69 262 LEU A O 1
ATOM 2095 N N . ALA A 1 263 ? -27.853 18.939 43.929 1.00 25.73 263 ALA A N 1
ATOM 2096 C CA . ALA A 1 263 ? -29.034 19.267 43.156 1.00 25.73 263 ALA A CA 1
ATOM 2097 C C . ALA A 1 263 ? -29.009 20.714 42.629 1.00 25.73 263 ALA A C 1
ATOM 2099 O O . ALA A 1 263 ? -28.906 21.659 43.411 1.00 25.73 263 ALA A O 1
ATOM 2100 N N . ALA A 1 264 ? -29.254 20.890 41.329 1.00 24.95 264 ALA A N 1
ATOM 2101 C CA . ALA A 1 264 ? -29.873 22.098 40.791 1.00 24.95 264 ALA A CA 1
ATOM 2102 C C . ALA A 1 264 ? -30.669 21.774 39.517 1.00 24.95 264 ALA A C 1
ATOM 2104 O O . ALA A 1 264 ? -30.138 21.616 38.423 1.00 24.95 264 ALA A O 1
ATOM 2105 N N . ILE A 1 265 ? -31.984 21.683 39.699 1.00 24.33 265 ILE A N 1
ATOM 2106 C CA . ILE A 1 265 ? -33.006 21.640 38.655 1.00 24.33 265 ILE A CA 1
ATOM 2107 C C . ILE A 1 265 ? -33.030 22.988 37.921 1.00 24.33 265 ILE A C 1
ATOM 2109 O O . ILE A 1 265 ? -33.169 24.021 38.569 1.00 24.33 265 ILE A O 1
ATOM 2113 N N . THR A 1 266 ? -33.041 22.980 36.585 1.00 23.78 266 THR A N 1
ATOM 2114 C CA . THR A 1 266 ? -33.851 23.924 35.791 1.00 23.78 266 THR A CA 1
ATOM 2115 C C . THR A 1 266 ? -34.414 23.241 34.544 1.00 23.78 266 THR A C 1
ATOM 2117 O O . THR A 1 266 ? -33.806 22.358 33.949 1.00 23.78 266 THR A O 1
ATOM 2120 N N . LEU A 1 267 ? -35.651 23.621 34.237 1.00 23.06 267 LEU A N 1
ATOM 2121 C CA . LEU A 1 267 ? -36.637 22.966 33.382 1.00 23.06 267 LEU A CA 1
ATOM 2122 C C . LEU A 1 267 ? -36.873 23.802 32.109 1.00 23.06 267 LEU A C 1
ATOM 2124 O O . LEU A 1 267 ? -36.750 25.023 32.156 1.00 23.06 267 LEU A O 1
ATOM 2128 N N . THR A 1 268 ? -37.390 23.135 31.067 1.00 24.86 268 THR A N 1
ATOM 2129 C CA . THR A 1 268 ? -37.996 23.632 29.799 1.00 24.86 268 THR A CA 1
ATOM 2130 C C . THR A 1 268 ? -37.032 23.865 28.619 1.00 24.86 268 THR A C 1
ATOM 2132 O O . THR A 1 268 ? -35.966 24.428 28.800 1.00 24.86 268 THR A O 1
ATOM 2135 N N . GLY A 1 269 ? -37.319 23.446 27.378 1.00 23.59 269 GLY A N 1
ATOM 2136 C CA . GLY A 1 269 ? -38.566 22.943 26.794 1.00 23.59 269 GLY A CA 1
ATOM 2137 C C . GLY A 1 269 ? -38.388 22.297 25.405 1.00 23.59 269 GLY A C 1
ATOM 2138 O O . GLY A 1 269 ? -37.316 22.310 24.814 1.00 23.59 269 GLY A O 1
ATOM 2139 N N . PHE A 1 270 ? -39.491 21.695 24.964 1.00 23.67 270 PHE A N 1
ATOM 2140 C CA . PHE A 1 270 ? -39.740 20.829 23.808 1.00 23.67 270 PHE A CA 1
ATOM 2141 C C . PHE A 1 270 ? -39.276 21.312 22.422 1.00 23.67 270 PHE A C 1
ATOM 2143 O O . PHE A 1 270 ? -39.356 22.496 22.109 1.00 23.67 270 PHE A O 1
ATOM 2150 N N . GLY A 1 271 ? -39.006 20.339 21.543 1.00 23.33 271 GLY A N 1
ATOM 2151 C CA . GLY A 1 271 ? -39.094 20.494 20.088 1.00 23.33 271 GLY A CA 1
ATOM 2152 C C . GLY A 1 271 ? -38.550 19.283 19.330 1.00 23.33 271 GLY A C 1
ATOM 2153 O O . GLY A 1 271 ? -37.342 19.145 19.192 1.00 23.33 271 GLY A O 1
ATOM 2154 N N . GLN A 1 272 ? -39.444 18.400 18.874 1.00 26.33 272 GLN A N 1
ATOM 2155 C CA . GLN A 1 272 ? -39.155 17.346 17.896 1.00 26.33 272 GLN A CA 1
ATOM 2156 C C . GLN A 1 272 ? -38.576 17.947 16.609 1.00 26.33 272 GLN A C 1
ATOM 2158 O O . GLN A 1 272 ? -39.080 18.965 16.154 1.00 26.33 272 GLN A O 1
ATOM 2163 N N . ASP A 1 273 ? -37.612 17.261 15.996 1.00 25.08 273 ASP A N 1
ATOM 2164 C CA . ASP A 1 273 ? -37.755 16.837 14.601 1.00 25.08 273 ASP A CA 1
ATOM 2165 C C . ASP A 1 273 ? -36.771 15.706 14.286 1.00 25.08 273 ASP A C 1
ATOM 2167 O O . ASP A 1 273 ? -35.552 15.839 14.398 1.00 25.08 273 ASP A O 1
ATOM 2171 N N . MET A 1 274 ? -37.341 14.559 13.909 1.00 27.38 274 MET A N 1
ATOM 2172 C CA . MET A 1 274 ? -36.627 13.532 13.168 1.00 27.38 274 MET A CA 1
ATOM 2173 C C . MET A 1 274 ? -36.379 14.048 11.756 1.00 27.38 274 MET A C 1
ATOM 2175 O O . MET A 1 274 ? -37.323 14.442 11.075 1.00 27.38 274 MET A O 1
ATOM 2179 N N . LEU A 1 275 ? -35.144 13.931 11.285 1.00 25.16 275 LEU A N 1
ATOM 2180 C CA . LEU A 1 275 ? -34.850 13.864 9.861 1.00 25.16 275 LEU A CA 1
ATOM 2181 C C . LEU A 1 275 ? -33.760 12.818 9.640 1.00 25.16 275 LEU A C 1
ATOM 2183 O O . LEU A 1 275 ? -32.594 13.019 9.977 1.00 25.16 275 LEU A O 1
ATOM 2187 N N . GLU A 1 276 ? -34.184 11.689 9.074 1.00 28.89 276 GLU A N 1
ATOM 2188 C CA . GLU A 1 276 ? -33.331 10.802 8.292 1.00 28.89 276 GLU A CA 1
ATOM 2189 C C . GLU A 1 276 ? -32.605 11.630 7.219 1.00 28.89 276 GLU A C 1
ATOM 2191 O O . GLU A 1 276 ? -33.227 12.388 6.472 1.00 28.89 276 GLU A O 1
ATOM 2196 N N . GLY A 1 277 ? -31.281 11.485 7.148 1.00 25.14 277 GLY A N 1
ATOM 2197 C CA . GLY A 1 277 ? -30.425 12.099 6.137 1.00 25.14 277 GLY A CA 1
ATOM 2198 C C . GLY A 1 277 ? -29.431 11.065 5.591 1.00 25.14 277 GLY A C 1
ATOM 2199 O O . GLY A 1 277 ? -28.915 10.269 6.376 1.00 25.14 277 GLY A O 1
ATOM 2200 N N . PRO A 1 278 ? -29.192 11.031 4.268 1.00 30.66 278 PRO A N 1
ATOM 2201 C CA . PRO A 1 278 ? -28.560 9.909 3.580 1.00 30.66 278 PRO A CA 1
ATOM 2202 C C . PRO A 1 278 ? -27.038 9.880 3.756 1.00 30.66 278 PRO A C 1
ATOM 2204 O O . PRO A 1 278 ? -26.406 10.915 3.963 1.00 30.66 278 PRO A O 1
ATOM 2207 N N . ASP A 1 279 ? -26.486 8.672 3.609 1.00 34.88 279 ASP A N 1
ATOM 2208 C CA . ASP A 1 279 ? -25.065 8.318 3.527 1.00 34.88 279 ASP A CA 1
ATOM 2209 C C . ASP A 1 279 ? -24.154 9.457 3.038 1.00 34.88 279 ASP A C 1
ATOM 2211 O O . ASP A 1 279 ? -24.018 9.735 1.842 1.00 34.88 279 ASP A O 1
ATOM 2215 N N . GLY A 1 280 ? -23.481 10.093 3.997 1.00 27.30 280 GLY A N 1
ATOM 2216 C CA . GLY A 1 280 ? -22.392 11.024 3.748 1.00 27.30 280 GLY A CA 1
ATOM 2217 C C . GLY A 1 280 ? -21.121 10.265 3.377 1.00 27.30 280 GLY A C 1
ATOM 2218 O O . GLY A 1 280 ? -20.619 9.450 4.149 1.00 27.30 280 GLY A O 1
ATOM 2219 N N . MET A 1 281 ? -20.605 10.543 2.180 1.00 28.78 281 MET A N 1
ATOM 2220 C CA . MET A 1 281 ? -19.277 10.152 1.702 1.00 28.78 281 MET A CA 1
ATOM 2221 C C . MET A 1 281 ? -18.203 10.317 2.790 1.00 28.78 281 MET A C 1
ATOM 2223 O O . MET A 1 281 ? -17.934 11.425 3.244 1.00 28.78 281 MET A O 1
ATOM 2227 N N . ASP A 1 282 ? -17.586 9.197 3.168 1.00 38.34 282 ASP A N 1
ATOM 2228 C CA . ASP A 1 282 ? -16.506 9.091 4.156 1.00 38.34 282 ASP A CA 1
ATOM 2229 C C . ASP A 1 282 ? -15.221 9.702 3.543 1.00 38.34 282 ASP A C 1
ATOM 2231 O O . ASP A 1 282 ? -14.709 9.158 2.555 1.00 38.34 282 ASP A O 1
ATOM 2235 N N . PRO A 1 283 ? -14.682 10.835 4.040 1.00 35.00 283 PRO A N 1
ATOM 2236 C CA . PRO A 1 283 ? -13.525 11.492 3.443 1.00 35.00 283 PRO A CA 1
ATOM 2237 C C . PRO A 1 283 ? -12.244 10.831 3.962 1.00 35.00 283 PRO A C 1
ATOM 2239 O O . PRO A 1 283 ? -11.462 11.423 4.699 1.00 35.00 283 PRO A O 1
ATOM 2242 N N . LEU A 1 284 ? -12.026 9.574 3.583 1.00 40.47 284 LEU A N 1
ATOM 2243 C CA . LEU A 1 284 ? -10.828 8.832 3.974 1.00 40.47 284 LEU A CA 1
ATOM 2244 C C . LEU A 1 284 ? -9.563 9.381 3.299 1.00 40.47 284 LEU A C 1
ATOM 2246 O O . LEU A 1 284 ? -8.489 9.284 3.882 1.00 40.47 284 LEU A O 1
ATOM 2250 N N . PHE A 1 285 ? -9.680 10.023 2.128 1.00 51.53 285 PHE A N 1
ATOM 2251 C CA . PHE A 1 285 ? -8.546 10.607 1.400 1.00 51.53 285 PHE A CA 1
ATOM 2252 C C . PHE A 1 285 ? -8.987 11.808 0.537 1.00 51.53 285 PHE A C 1
ATOM 2254 O O . PHE A 1 285 ? -9.183 11.684 -0.670 1.00 51.53 285 PHE A O 1
ATOM 2261 N N . GLY A 1 286 ? -9.168 12.979 1.163 1.00 28.91 286 GLY A N 1
ATOM 2262 C CA . GLY A 1 286 ? -9.448 14.259 0.494 1.00 28.91 286 GLY A CA 1
ATOM 2263 C C . GLY A 1 286 ? -8.296 15.253 0.668 1.00 28.91 286 GLY A C 1
ATOM 2264 O O . GLY A 1 286 ? -7.877 15.539 1.786 1.00 28.91 286 GLY A O 1
ATOM 2265 N N . ILE A 1 287 ? -7.767 15.760 -0.444 1.00 33.94 287 ILE A N 1
ATOM 2266 C CA . ILE A 1 287 ? -6.712 16.778 -0.505 1.00 33.94 287 ILE A CA 1
ATOM 2267 C C . ILE A 1 287 ? -7.368 18.174 -0.562 1.00 33.94 287 ILE A C 1
ATOM 2269 O O . ILE A 1 287 ? -8.359 18.343 -1.262 1.00 33.94 287 ILE A O 1
ATOM 2273 N N . GLU A 1 288 ? -6.735 19.139 0.124 1.00 28.33 288 GLU A N 1
ATOM 2274 C CA . GLU A 1 288 ? -6.859 20.616 0.042 1.00 28.33 288 GLU A CA 1
ATOM 2275 C C . GLU A 1 288 ? -7.865 21.391 0.933 1.00 28.33 288 GLU A C 1
ATOM 2277 O O . GLU A 1 288 ? -9.066 21.417 0.709 1.00 28.33 288 GLU A O 1
ATOM 2282 N N . GLY A 1 289 ? -7.290 22.179 1.863 1.00 29.45 289 GLY A N 1
ATOM 2283 C CA . GLY A 1 289 ? -7.366 23.650 1.830 1.00 29.45 289 GLY A CA 1
ATOM 2284 C C . GLY A 1 289 ? -8.439 24.369 2.663 1.00 29.45 289 GLY A C 1
ATOM 2285 O O . GLY A 1 289 ? -9.518 24.624 2.148 1.00 29.45 289 GLY A O 1
ATOM 2286 N N . ARG A 1 290 ? -8.085 24.882 3.858 1.00 26.28 290 ARG A N 1
ATOM 2287 C CA . ARG A 1 290 ? -8.204 26.323 4.203 1.00 26.28 290 ARG A CA 1
ATOM 2288 C C . ARG A 1 290 ? -7.694 26.684 5.603 1.00 26.28 290 ARG A C 1
ATOM 2290 O O . ARG A 1 290 ? -7.766 25.903 6.542 1.00 26.28 290 ARG A O 1
ATOM 2297 N N . GLU A 1 291 ? -7.186 27.910 5.669 1.00 29.89 291 GLU A N 1
ATOM 2298 C CA . GLU A 1 291 ? -6.641 28.652 6.807 1.00 29.89 291 GLU A CA 1
ATOM 2299 C C . GLU A 1 291 ? -7.660 28.898 7.924 1.00 29.89 291 GLU A C 1
ATOM 2301 O O . GLU A 1 291 ? -8.788 29.291 7.635 1.00 29.89 291 GLU A O 1
ATOM 2306 N N . LEU A 1 292 ? -7.220 28.829 9.185 1.00 25.06 292 LEU A N 1
ATOM 2307 C CA . LEU A 1 292 ? -7.878 29.503 10.307 1.00 25.06 292 LEU A CA 1
ATOM 2308 C C . LEU A 1 292 ? -6.824 30.079 11.269 1.00 25.06 292 LEU A C 1
ATOM 2310 O O . LEU A 1 292 ? -5.922 29.382 11.731 1.00 25.06 292 LEU A O 1
ATOM 2314 N N . LYS A 1 293 ? -6.946 31.389 11.514 1.00 26.86 293 LYS A N 1
ATOM 2315 C CA . LYS A 1 293 ? -6.160 32.203 12.453 1.00 26.86 293 LYS A CA 1
ATOM 2316 C C . LYS A 1 293 ? -6.317 31.689 13.889 1.00 26.86 293 LYS A C 1
ATOM 2318 O O . LYS A 1 293 ? -7.442 31.452 14.319 1.00 26.86 293 LYS A O 1
ATOM 2323 N N . LEU A 1 294 ? -5.214 31.632 14.636 1.00 26.23 294 LEU A N 1
ATOM 2324 C CA . LEU A 1 294 ? -5.210 31.464 16.090 1.00 26.23 294 LEU A CA 1
ATOM 2325 C C . LEU A 1 294 ? -4.855 32.786 16.780 1.00 26.23 294 LEU A C 1
ATOM 2327 O O . LEU A 1 294 ? -3.914 33.468 16.381 1.00 26.23 294 LEU A O 1
ATOM 2331 N N . SER A 1 295 ? -5.629 33.117 17.809 1.00 27.22 295 SER A N 1
ATOM 2332 C CA . SER A 1 295 ? -5.309 34.088 18.857 1.00 27.22 295 SER A CA 1
ATOM 2333 C C . SER A 1 295 ? -4.915 33.332 20.130 1.00 27.22 295 SER A C 1
ATOM 2335 O O . SER A 1 295 ? -5.553 32.332 20.463 1.00 27.22 295 SER A O 1
ATOM 2337 N N . ASP A 1 296 ? -3.872 33.812 20.807 1.00 32.28 296 ASP A N 1
ATOM 2338 C CA . ASP A 1 296 ? -3.201 33.167 21.946 1.00 32.28 296 ASP A CA 1
ATOM 2339 C C . ASP A 1 296 ? -4.029 33.137 23.243 1.00 32.28 296 ASP A C 1
ATOM 2341 O O . ASP A 1 296 ? -4.836 34.040 23.489 1.00 32.28 296 ASP A O 1
ATOM 2345 N N . PRO A 1 297 ? -3.747 32.161 24.132 1.00 27.77 297 PRO A N 1
ATOM 2346 C CA . PRO A 1 297 ? -3.667 32.512 25.550 1.00 27.77 297 PRO A CA 1
ATOM 2347 C C . PRO A 1 297 ? -2.486 31.889 26.330 1.00 27.77 297 PRO A C 1
ATOM 2349 O O . PRO A 1 297 ? -1.941 30.838 25.989 1.00 27.77 297 PRO A O 1
ATOM 2352 N N . GLU A 1 298 ? -2.132 32.598 27.407 1.00 24.78 298 GLU A N 1
ATOM 2353 C CA . GLU A 1 298 ? -1.085 32.361 28.416 1.00 24.78 298 GLU A CA 1
ATOM 2354 C C . GLU A 1 298 ? -1.183 31.037 29.212 1.00 24.78 298 GLU A C 1
ATOM 2356 O O . GLU A 1 298 ? -2.255 30.434 29.297 1.00 24.78 298 GLU A O 1
ATOM 2361 N N . PRO A 1 299 ? -0.084 30.601 29.875 1.00 29.94 299 PRO A N 1
ATOM 2362 C CA . PRO A 1 299 ? -0.034 29.363 30.652 1.00 29.94 299 PRO A CA 1
ATOM 2363 C C . PRO A 1 299 ? -0.244 29.587 32.163 1.00 29.94 299 PRO A C 1
ATOM 2365 O O . PRO A 1 299 ? 0.096 30.652 32.680 1.00 29.94 299 PRO A O 1
ATOM 2368 N N . PRO A 1 300 ? -0.621 28.540 32.924 1.00 30.52 300 PRO A N 1
ATOM 2369 C CA . PRO A 1 300 ? -0.272 28.471 34.333 1.00 30.52 300 PRO A CA 1
ATOM 2370 C C . PRO A 1 300 ? 0.744 27.362 34.633 1.00 30.52 300 PRO A C 1
ATOM 2372 O O . PRO A 1 300 ? 0.771 26.284 34.037 1.00 30.52 300 PRO A O 1
ATOM 2375 N N . ALA A 1 301 ? 1.602 27.702 35.588 1.00 25.98 301 ALA A N 1
ATOM 2376 C CA . ALA A 1 301 ? 2.721 26.945 36.110 1.00 25.98 301 ALA A CA 1
ATOM 2377 C C . ALA A 1 301 ? 2.316 25.976 37.237 1.00 25.98 301 ALA A C 1
ATOM 2379 O O . ALA A 1 301 ? 1.384 26.239 37.993 1.00 25.98 301 ALA A O 1
ATOM 2380 N N . GLY A 1 302 ? 3.105 24.911 37.405 1.00 28.39 302 GLY A N 1
ATOM 2381 C CA . GLY A 1 302 ? 3.123 24.069 38.606 1.00 28.39 302 GLY A CA 1
ATOM 2382 C C . GLY A 1 302 ? 3.890 22.755 38.379 1.00 28.39 302 GLY A C 1
ATOM 2383 O O . GLY A 1 302 ? 3.542 22.032 37.447 1.00 28.39 302 GLY A O 1
ATOM 2384 N N . PRO A 1 303 ? 4.940 22.426 39.163 1.00 28.84 303 PRO A N 1
ATOM 2385 C CA . PRO A 1 303 ? 5.783 21.258 38.908 1.00 28.84 303 PRO A CA 1
ATOM 2386 C C . PRO A 1 303 ? 5.277 19.999 39.631 1.00 28.84 303 PRO A C 1
ATOM 2388 O O . PRO A 1 303 ? 4.861 20.064 40.786 1.00 28.84 303 PRO A O 1
ATOM 2391 N N . LEU A 1 304 ? 5.391 18.838 38.976 1.00 25.56 304 LEU A N 1
ATOM 2392 C CA . LEU A 1 304 ? 5.241 17.516 39.600 1.00 25.56 304 LEU A CA 1
ATOM 2393 C C . LEU A 1 304 ? 6.600 16.780 39.656 1.00 25.56 304 LEU A C 1
ATOM 2395 O O . LEU A 1 304 ? 7.436 16.981 38.771 1.00 25.56 304 LEU A O 1
ATOM 2399 N N . PRO A 1 305 ? 6.839 15.964 40.703 1.00 27.98 305 PRO A N 1
ATOM 2400 C CA . PRO A 1 305 ? 8.167 15.511 41.118 1.00 27.98 305 PRO A CA 1
ATOM 2401 C C . PRO A 1 305 ? 8.676 14.258 40.388 1.00 27.98 305 PRO A C 1
ATOM 2403 O O . PRO A 1 305 ? 7.911 13.450 39.864 1.00 27.98 305 PRO A O 1
ATOM 2406 N N . SER A 1 306 ? 10.004 14.100 40.398 1.00 29.50 306 SER A N 1
ATOM 2407 C CA . SER A 1 306 ? 10.756 13.006 39.778 1.00 29.50 306 SER A CA 1
ATOM 2408 C C . SER A 1 306 ? 10.739 11.718 40.601 1.00 29.50 306 SER A C 1
ATOM 2410 O O . SER A 1 306 ? 10.971 11.763 41.808 1.00 29.50 306 SER A O 1
ATOM 2412 N N . MET A 1 307 ? 10.635 10.574 39.924 1.00 28.05 307 MET A N 1
ATOM 2413 C CA . MET A 1 307 ? 11.025 9.268 40.456 1.00 28.05 307 MET A CA 1
ATOM 2414 C C . MET A 1 307 ? 11.882 8.547 39.412 1.00 28.05 307 MET A C 1
ATOM 2416 O O . MET A 1 307 ? 11.433 8.232 38.313 1.00 28.05 307 MET A O 1
ATOM 2420 N N . THR A 1 308 ? 13.147 8.357 39.766 1.00 27.61 308 THR A N 1
ATOM 2421 C CA . THR A 1 308 ? 14.130 7.487 39.117 1.00 27.61 308 THR A CA 1
ATOM 2422 C C . THR A 1 308 ? 13.845 6.023 39.429 1.00 27.61 308 THR A C 1
ATOM 2424 O O . THR A 1 308 ? 13.618 5.701 40.591 1.00 27.61 308 THR A O 1
ATOM 2427 N N . ASP A 1 309 ? 14.009 5.147 38.437 1.00 26.59 309 ASP A N 1
ATOM 2428 C CA . ASP A 1 309 ? 14.374 3.747 38.670 1.00 26.59 309 ASP A CA 1
ATOM 2429 C C . ASP A 1 309 ? 15.433 3.304 37.635 1.00 26.59 309 ASP A C 1
ATOM 2431 O O . ASP A 1 309 ? 15.300 3.638 36.451 1.00 26.59 309 ASP A O 1
ATOM 2435 N N . PRO A 1 310 ? 16.517 2.612 38.043 1.00 32.28 310 PRO A N 1
ATOM 2436 C CA . PRO A 1 310 ? 17.628 2.256 37.169 1.00 32.28 310 PRO A CA 1
ATOM 2437 C C . PRO A 1 310 ? 17.537 0.803 36.674 1.00 32.28 310 PRO A C 1
ATOM 2439 O O . PRO A 1 310 ? 17.180 -0.090 37.431 1.00 32.28 310 PRO A O 1
ATOM 2442 N N . ALA A 1 311 ? 17.952 0.579 35.419 1.00 32.06 311 ALA A N 1
ATOM 2443 C CA . ALA A 1 311 ? 18.654 -0.610 34.890 1.00 32.06 311 ALA A CA 1
ATOM 2444 C C . ALA A 1 311 ? 18.190 -0.986 33.469 1.00 32.06 311 ALA A C 1
ATOM 2446 O O . ALA A 1 311 ? 17.377 -1.881 33.258 1.00 32.06 311 ALA A O 1
ATOM 2447 N N . GLY A 1 312 ? 18.815 -0.361 32.470 1.00 28.27 312 GLY A N 1
ATOM 2448 C CA . GLY A 1 312 ? 18.851 -0.841 31.090 1.00 28.27 312 GLY A CA 1
ATOM 2449 C C . GLY A 1 312 ? 20.241 -0.566 30.527 1.00 28.27 312 GLY A C 1
ATOM 2450 O O . GLY A 1 312 ? 20.625 0.586 30.373 1.00 28.27 312 GLY A O 1
ATOM 2451 N N . ARG A 1 313 ? 21.037 -1.615 30.298 1.00 29.84 313 ARG A N 1
ATOM 2452 C CA . ARG A 1 313 ? 22.405 -1.507 29.764 1.00 29.84 313 ARG A CA 1
ATOM 2453 C C . ARG A 1 313 ? 22.382 -0.908 28.352 1.00 29.84 313 ARG A C 1
ATOM 2455 O O . ARG A 1 313 ? 22.016 -1.596 27.402 1.00 29.84 313 ARG A O 1
ATOM 2462 N N . GLU A 1 314 ? 22.835 0.333 28.215 1.00 30.39 314 GLU A N 1
ATOM 2463 C CA . GLU A 1 314 ? 23.184 0.945 26.932 1.00 30.39 314 GLU A CA 1
ATOM 2464 C C . GLU A 1 314 ? 24.539 0.412 26.444 1.00 30.39 314 GLU A C 1
ATOM 2466 O O . GLU A 1 314 ? 25.526 0.395 27.181 1.00 30.39 314 GLU A O 1
ATOM 2471 N N . ARG A 1 315 ? 24.607 -0.024 25.181 1.00 31.33 315 ARG A N 1
ATOM 2472 C CA . ARG A 1 315 ? 25.888 -0.176 24.481 1.00 31.33 315 ARG A CA 1
ATOM 2473 C C . ARG A 1 315 ? 26.328 1.215 24.031 1.00 31.33 315 ARG A C 1
ATOM 2475 O O . ARG A 1 315 ? 25.764 1.757 23.085 1.00 31.33 315 ARG A O 1
ATOM 2482 N N . SER A 1 316 ? 27.319 1.777 24.712 1.00 30.62 316 SER A N 1
ATOM 2483 C CA . SER A 1 316 ? 27.967 3.028 24.335 1.00 30.62 316 SER A CA 1
ATOM 2484 C C . SER A 1 316 ? 28.801 2.838 23.063 1.00 30.62 316 SER A C 1
ATOM 2486 O O . SER A 1 316 ? 29.767 2.078 23.031 1.00 30.62 316 SER A O 1
ATOM 2488 N N . GLY A 1 317 ? 28.416 3.536 21.992 1.00 34.78 317 GLY A N 1
ATOM 2489 C CA . GLY A 1 317 ? 29.351 3.888 20.922 1.00 34.78 317 GLY A CA 1
ATOM 2490 C C . GLY A 1 317 ? 30.394 4.895 21.435 1.00 34.78 317 GLY A C 1
ATOM 2491 O O . GLY A 1 317 ? 30.222 5.442 22.528 1.00 34.78 317 GLY A O 1
ATOM 2492 N N . PRO A 1 318 ? 31.484 5.143 20.685 1.00 31.86 318 PRO A N 1
ATOM 2493 C CA . PRO A 1 318 ? 32.519 6.079 21.114 1.00 31.86 318 PRO A CA 1
ATOM 2494 C C . PRO A 1 318 ? 31.923 7.482 21.332 1.00 31.86 318 PRO A C 1
ATOM 2496 O O . PRO A 1 318 ? 30.964 7.851 20.647 1.00 31.86 318 PRO A O 1
ATOM 2499 N N . PRO A 1 319 ? 32.462 8.272 22.277 1.00 35.25 319 PRO A N 1
ATOM 2500 C CA . PRO A 1 319 ? 31.920 9.583 22.595 1.00 35.25 319 PRO A CA 1
ATOM 2501 C C . PRO A 1 319 ? 32.121 10.520 21.401 1.00 35.25 319 PRO A C 1
ATOM 2503 O O . PRO A 1 319 ? 33.241 10.912 21.078 1.00 35.25 319 PRO A O 1
ATOM 2506 N N . VAL A 1 320 ? 31.022 10.884 20.742 1.00 36.88 320 VAL A N 1
ATOM 2507 C CA . VAL A 1 320 ? 30.995 12.032 19.836 1.00 36.88 320 VAL A CA 1
ATOM 2508 C C . VAL A 1 320 ? 31.172 13.260 20.725 1.00 36.88 320 VAL A C 1
ATOM 2510 O O . VAL A 1 320 ? 30.326 13.530 21.578 1.00 36.88 320 VAL A O 1
ATOM 2513 N N . GLY A 1 321 ? 32.304 13.958 20.591 1.00 37.91 321 GLY A N 1
ATOM 2514 C CA . GLY A 1 321 ? 32.528 15.224 21.290 1.00 37.91 321 GLY A CA 1
ATOM 2515 C C . GLY A 1 321 ? 31.390 16.216 21.005 1.00 37.91 321 GLY A C 1
ATOM 2516 O O . GLY A 1 321 ? 30.725 16.086 19.973 1.00 37.91 321 GLY A O 1
ATOM 2517 N N . PRO A 1 322 ? 31.129 17.192 21.894 1.00 40.88 322 PRO A N 1
ATOM 2518 C CA . PRO A 1 322 ? 30.047 18.139 21.683 1.00 40.88 322 PRO A CA 1
ATOM 2519 C C . PRO A 1 322 ? 30.272 18.874 20.361 1.00 40.88 322 PRO A C 1
ATOM 2521 O O . PRO A 1 322 ? 31.255 19.597 20.197 1.00 40.88 322 PRO A O 1
ATOM 2524 N N . LEU A 1 323 ? 29.372 18.647 19.403 1.00 46.56 323 LEU A N 1
ATOM 2525 C CA . LEU A 1 323 ? 29.326 19.425 18.173 1.00 46.56 323 LEU A CA 1
ATOM 2526 C C . LEU A 1 323 ? 29.144 20.901 18.565 1.00 46.56 323 LEU A C 1
ATOM 2528 O O . LEU A 1 323 ? 28.320 21.186 19.441 1.00 46.56 323 LEU A O 1
ATOM 2532 N N . PRO A 1 324 ? 29.889 21.838 17.958 1.00 52.25 324 PRO A N 1
ATOM 2533 C CA . PRO A 1 324 ? 29.690 23.255 18.221 1.00 52.25 324 PRO A CA 1
ATOM 2534 C C . PRO A 1 324 ? 28.241 23.633 17.895 1.00 52.25 324 PRO A C 1
ATOM 2536 O O . PRO A 1 324 ? 27.752 23.347 16.801 1.00 52.25 324 PRO A O 1
ATOM 2539 N N . ALA A 1 325 ? 27.547 24.240 18.858 1.00 62.25 325 ALA A N 1
ATOM 2540 C CA . ALA A 1 325 ? 26.214 24.786 18.643 1.00 62.25 325 ALA A CA 1
ATOM 2541 C C . ALA A 1 325 ? 26.330 26.055 17.788 1.00 62.25 325 ALA A C 1
ATOM 2543 O O . ALA A 1 325 ? 27.154 26.926 18.071 1.00 62.25 325 ALA A O 1
ATOM 2544 N N . GLY A 1 326 ? 25.532 26.135 16.727 1.00 63.75 326 GLY A N 1
ATOM 2545 C CA . GLY A 1 326 ? 25.475 27.310 15.858 1.00 63.75 326 GLY A CA 1
ATOM 2546 C C . GLY A 1 326 ? 24.844 28.526 16.534 1.00 63.75 326 GLY A C 1
ATOM 2547 O O . GLY A 1 326 ? 24.304 28.420 17.642 1.00 63.75 326 GLY A O 1
ATOM 2548 N N . PRO A 1 327 ? 24.854 29.687 15.860 1.00 68.38 327 PRO A N 1
ATOM 2549 C CA . PRO A 1 327 ? 24.128 30.852 16.322 1.00 68.38 327 PRO A CA 1
ATOM 2550 C C . PRO A 1 327 ? 22.632 30.546 16.370 1.00 68.38 327 PRO A C 1
ATOM 2552 O O . PRO A 1 327 ? 22.095 29.762 15.592 1.00 68.38 327 PRO A O 1
ATOM 2555 N N . THR A 1 328 ? 21.944 31.191 17.305 1.00 72.75 328 THR A N 1
ATOM 2556 C CA . THR A 1 328 ? 20.490 31.287 17.227 1.00 72.75 328 THR A CA 1
ATOM 2557 C C . THR A 1 328 ? 20.159 32.614 16.607 1.00 72.75 328 THR A C 1
ATOM 2559 O O . THR A 1 328 ? 20.208 33.627 17.303 1.00 72.75 328 THR A O 1
ATOM 2562 N N . ASP A 1 329 ? 19.803 32.600 15.336 1.00 82.44 329 ASP A N 1
ATOM 2563 C CA . ASP A 1 329 ? 19.492 33.835 14.644 1.00 82.44 329 ASP A CA 1
ATOM 2564 C C . ASP A 1 329 ? 18.141 33.719 13.925 1.00 82.44 329 ASP A C 1
ATOM 2566 O O . ASP A 1 329 ? 18.029 32.995 12.929 1.00 82.44 329 ASP A O 1
ATOM 2570 N N . PRO A 1 330 ? 17.094 34.396 14.433 1.00 78.12 330 PRO A N 1
ATOM 2571 C CA . PRO A 1 330 ? 15.792 34.403 13.782 1.00 78.12 330 PRO A CA 1
ATOM 2572 C C . PRO A 1 330 ? 15.838 35.078 12.405 1.00 78.12 3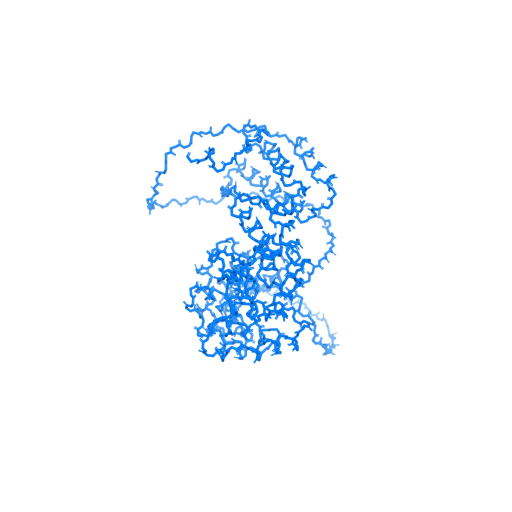30 PRO A C 1
ATOM 2574 O O . PRO A 1 330 ? 15.087 34.6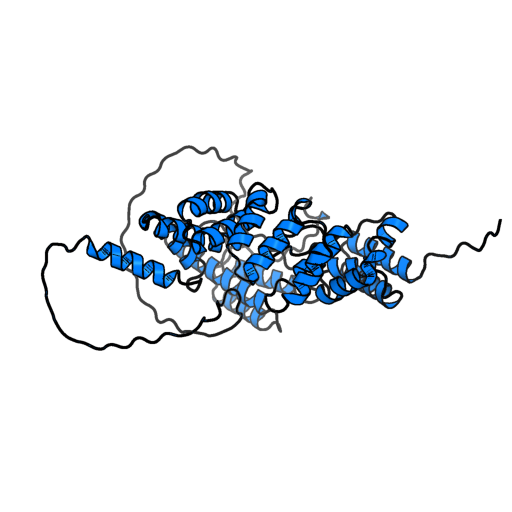68 11.524 1.00 78.12 330 PRO A O 1
ATOM 2577 N N . VAL A 1 331 ? 16.748 36.034 12.181 1.00 86.00 331 VAL A N 1
ATOM 2578 C CA . VAL A 1 331 ? 16.905 36.714 10.886 1.00 86.00 331 VAL A CA 1
ATOM 2579 C C . VAL A 1 331 ? 17.447 35.733 9.848 1.00 86.00 331 VAL A C 1
ATOM 2581 O O . VAL A 1 331 ? 16.857 35.581 8.781 1.00 86.00 331 VAL A O 1
ATOM 2584 N N . LEU A 1 332 ? 18.493 34.970 10.188 1.00 87.06 332 LEU A N 1
ATOM 2585 C CA . LEU A 1 332 ? 19.040 33.941 9.289 1.00 87.06 332 LEU A CA 1
ATOM 2586 C C . LEU A 1 332 ? 18.020 32.836 8.979 1.00 87.06 332 LEU A C 1
ATOM 2588 O O . LEU A 1 332 ? 18.002 32.284 7.874 1.00 87.06 332 LEU A O 1
ATOM 2592 N N . LEU A 1 333 ? 17.163 32.499 9.948 1.00 85.38 333 LEU A N 1
ATOM 2593 C CA . LEU A 1 333 ? 16.091 31.528 9.746 1.00 85.38 333 LEU A CA 1
ATOM 2594 C C . LEU A 1 333 ? 15.043 32.055 8.758 1.00 85.38 333 LEU A C 1
ATOM 2596 O O . LEU A 1 333 ? 14.650 31.326 7.843 1.00 85.38 333 LEU A O 1
ATOM 2600 N N . GLU A 1 334 ? 14.601 33.300 8.928 1.00 86.81 334 GLU A N 1
ATOM 2601 C CA . GLU A 1 334 ? 13.646 33.947 8.024 1.00 86.81 334 GLU A CA 1
ATOM 2602 C C . GLU A 1 334 ? 14.204 34.069 6.605 1.00 86.81 334 GLU A C 1
ATOM 2604 O O . GLU A 1 334 ? 13.509 33.727 5.649 1.00 86.81 334 GLU A O 1
ATOM 2609 N N . GLU A 1 335 ? 15.470 34.456 6.452 1.00 91.81 335 GLU A N 1
ATOM 2610 C CA . GLU A 1 335 ? 16.140 34.545 5.151 1.00 91.81 335 GLU A CA 1
ATOM 2611 C C . GLU A 1 335 ? 16.202 33.189 4.432 1.00 91.81 335 GLU A C 1
ATOM 2613 O O . GLU A 1 335 ? 15.870 33.092 3.244 1.00 91.81 335 GLU A O 1
ATOM 2618 N N . ALA A 1 336 ? 16.573 32.121 5.148 1.00 89.50 336 ALA A N 1
ATOM 2619 C CA . ALA A 1 336 ? 16.653 30.775 4.585 1.00 89.50 336 ALA A CA 1
ATOM 2620 C C . ALA A 1 336 ? 15.270 30.237 4.176 1.00 89.50 336 ALA A C 1
ATOM 2622 O O . ALA A 1 336 ? 15.123 29.633 3.109 1.00 89.50 336 ALA A O 1
ATOM 2623 N N . LEU A 1 337 ? 14.238 30.483 4.991 1.00 87.94 337 LEU A N 1
ATOM 2624 C CA . LEU A 1 337 ? 12.861 30.110 4.660 1.00 87.94 337 LEU A CA 1
ATOM 2625 C C . LEU A 1 337 ? 12.317 30.941 3.492 1.00 87.94 337 LEU A C 1
ATOM 2627 O O . LEU A 1 337 ? 11.686 30.384 2.596 1.00 87.94 337 LEU A O 1
ATOM 2631 N N . ALA A 1 338 ? 12.602 32.242 3.442 1.00 91.12 338 ALA A N 1
ATOM 2632 C CA . ALA A 1 338 ? 12.204 33.108 2.335 1.00 91.12 338 ALA A CA 1
ATOM 2633 C C . ALA A 1 338 ? 12.867 32.693 1.013 1.00 91.12 338 ALA A C 1
ATOM 2635 O O . ALA A 1 338 ? 12.265 32.801 -0.055 1.00 91.12 338 ALA A O 1
ATOM 2636 N N . GLU A 1 339 ? 14.103 32.195 1.052 1.00 91.12 339 GLU A N 1
ATOM 2637 C CA . GLU A 1 339 ? 14.747 31.615 -0.125 1.00 91.12 339 GLU A CA 1
ATOM 2638 C C . GLU A 1 339 ? 14.056 30.339 -0.607 1.00 91.12 339 GLU A C 1
ATOM 2640 O O . GLU A 1 339 ? 13.832 30.201 -1.810 1.00 91.12 339 GLU A O 1
ATOM 2645 N N . LEU A 1 340 ? 13.651 29.452 0.308 1.00 89.19 340 LEU A N 1
ATOM 2646 C CA . LEU A 1 340 ? 12.865 28.271 -0.049 1.00 89.19 340 LEU A CA 1
ATOM 2647 C C . LEU A 1 340 ? 11.527 28.655 -0.694 1.00 89.19 340 LEU A C 1
ATOM 2649 O O . LEU A 1 340 ? 11.114 28.043 -1.678 1.00 89.19 340 LEU A O 1
ATOM 2653 N N . GLU A 1 341 ? 10.862 29.685 -0.173 1.00 89.69 341 GLU A N 1
ATOM 2654 C CA . GLU A 1 341 ? 9.582 30.167 -0.702 1.00 89.69 341 GLU A CA 1
ATOM 2655 C C . GLU A 1 341 ? 9.704 30.768 -2.107 1.00 89.69 341 GLU A C 1
ATOM 2657 O O . GLU A 1 341 ? 8.799 30.589 -2.922 1.00 89.69 341 GLU A O 1
ATOM 2662 N N . ARG A 1 342 ? 10.836 31.412 -2.423 1.00 92.75 342 ARG A N 1
ATOM 2663 C CA . ARG A 1 342 ? 11.125 31.953 -3.762 1.00 92.75 342 ARG A CA 1
ATOM 2664 C C . ARG A 1 342 ? 11.360 30.875 -4.822 1.00 92.75 342 ARG A C 1
ATOM 2666 O O . ARG A 1 342 ? 11.299 31.185 -6.012 1.00 92.75 342 ARG A O 1
ATOM 2673 N N . MET A 1 343 ? 11.634 29.627 -4.434 1.00 87.44 343 MET A N 1
ATOM 2674 C CA . MET A 1 343 ? 11.757 28.531 -5.396 1.00 87.44 343 MET A CA 1
ATOM 2675 C C . MET A 1 343 ? 10.388 28.234 -6.022 1.00 87.44 343 MET A C 1
ATOM 2677 O O . MET A 1 343 ? 9.399 28.046 -5.318 1.00 87.44 343 MET A O 1
ATOM 2681 N N . VAL A 1 344 ? 10.316 28.188 -7.353 1.00 82.81 344 VAL A N 1
ATOM 2682 C CA . VAL A 1 344 ? 9.066 27.890 -8.071 1.00 82.81 344 VAL A CA 1
ATOM 2683 C C . VAL A 1 344 ? 8.670 26.427 -7.841 1.00 82.81 344 VAL A C 1
ATOM 2685 O O . VAL A 1 344 ? 9.483 25.524 -8.039 1.00 82.81 344 VAL A O 1
ATOM 2688 N N . GLY A 1 345 ? 7.417 26.191 -7.445 1.00 83.88 345 GLY A N 1
ATOM 2689 C CA . GLY A 1 345 ? 6.904 24.859 -7.117 1.00 83.88 345 GLY A CA 1
ATOM 2690 C C . GLY A 1 345 ? 7.398 24.343 -5.760 1.00 83.88 345 GLY A C 1
ATOM 2691 O O . GLY A 1 345 ? 7.682 25.117 -4.851 1.00 83.88 345 GLY A O 1
ATOM 2692 N N . LEU A 1 346 ? 7.555 23.022 -5.623 1.00 83.81 346 LEU A N 1
ATOM 2693 C CA . LEU A 1 346 ? 8.044 22.360 -4.401 1.00 83.81 346 LEU A CA 1
ATOM 2694 C C . LEU A 1 346 ? 7.145 22.548 -3.161 1.00 83.81 346 LEU A C 1
ATOM 2696 O O . LEU A 1 346 ? 7.614 22.375 -2.039 1.00 83.81 346 LEU A O 1
ATOM 2700 N N . GLU A 1 347 ? 5.851 22.835 -3.321 1.00 82.12 347 GLU A N 1
ATOM 2701 C CA . GLU A 1 347 ? 4.907 23.057 -2.211 1.00 82.12 347 GLU A CA 1
ATOM 2702 C C . GLU A 1 347 ? 4.924 21.948 -1.140 1.00 82.12 347 GLU A C 1
ATOM 2704 O O . GLU A 1 347 ? 4.930 22.280 0.049 1.00 82.12 347 GLU A O 1
ATOM 2709 N N . PRO A 1 348 ? 5.006 20.644 -1.485 1.00 74.19 348 PRO A N 1
ATOM 2710 C CA . PRO A 1 348 ? 5.157 19.594 -0.478 1.00 74.19 348 PRO A CA 1
ATOM 2711 C C . PRO A 1 348 ? 6.444 19.735 0.348 1.00 74.19 348 PRO A C 1
ATOM 2713 O O . PRO A 1 348 ? 6.411 19.574 1.567 1.00 74.19 348 PRO A O 1
ATOM 2716 N N . VAL A 1 349 ? 7.558 20.096 -0.297 1.00 79.88 349 VAL A N 1
ATOM 2717 C CA . VAL A 1 349 ? 8.867 20.287 0.348 1.00 79.88 349 VAL A CA 1
ATOM 2718 C C . VAL A 1 349 ? 8.856 21.543 1.216 1.00 79.88 349 VAL A C 1
ATOM 2720 O O . VAL A 1 349 ? 9.280 21.484 2.365 1.00 79.88 349 VAL A O 1
ATOM 2723 N N . LYS A 1 350 ? 8.307 22.659 0.718 1.00 84.88 350 LYS A N 1
ATOM 2724 C CA . LYS A 1 350 ? 8.128 23.909 1.478 1.00 84.88 350 LYS A CA 1
ATOM 2725 C C . LYS A 1 350 ? 7.354 23.670 2.772 1.00 84.88 350 LYS A C 1
ATOM 2727 O O . LYS A 1 350 ? 7.805 24.062 3.848 1.00 84.88 350 LYS A O 1
ATOM 2732 N N . ARG A 1 351 ? 6.219 22.961 2.688 1.00 80.25 351 ARG A N 1
ATOM 2733 C CA . ARG A 1 351 ? 5.414 22.585 3.862 1.00 80.25 351 ARG A CA 1
ATOM 2734 C C . ARG A 1 351 ? 6.197 21.706 4.833 1.00 80.25 351 ARG A C 1
ATOM 2736 O O . ARG A 1 351 ? 6.154 21.952 6.035 1.00 80.25 351 ARG A O 1
ATOM 2743 N N . GLN A 1 352 ? 6.931 20.718 4.324 1.00 77.81 352 GLN A N 1
ATOM 2744 C CA . GLN A 1 352 ? 7.715 19.809 5.156 1.00 77.81 352 GLN A CA 1
ATOM 2745 C C . GLN A 1 352 ? 8.864 20.524 5.878 1.00 77.81 352 GLN A C 1
ATOM 2747 O O . GLN A 1 352 ? 9.051 20.309 7.074 1.00 77.81 352 GLN A O 1
ATOM 2752 N N . VAL A 1 353 ? 9.597 21.406 5.192 1.00 81.81 353 VAL A N 1
ATOM 2753 C CA . VAL A 1 353 ? 10.679 22.192 5.802 1.00 81.81 353 VAL A CA 1
ATOM 2754 C C . VAL A 1 353 ? 10.119 23.163 6.839 1.00 81.81 353 VAL A C 1
ATOM 2756 O O . VAL A 1 353 ? 10.647 23.216 7.943 1.00 81.81 353 VAL A O 1
ATOM 2759 N N . LYS A 1 354 ? 9.007 23.856 6.557 1.00 79.19 354 LYS A N 1
ATOM 2760 C CA . LYS A 1 354 ? 8.331 24.723 7.542 1.00 79.19 354 LYS A CA 1
ATOM 2761 C C . LYS A 1 354 ? 7.881 23.952 8.785 1.00 79.19 354 LYS A C 1
ATOM 2763 O O . LYS A 1 354 ? 8.132 24.400 9.902 1.00 79.19 354 LYS A O 1
ATOM 2768 N N . ALA A 1 355 ? 7.261 22.785 8.605 1.00 75.88 355 ALA A N 1
ATOM 2769 C CA . ALA A 1 355 ? 6.837 21.933 9.715 1.00 75.88 355 ALA A CA 1
ATOM 2770 C C . ALA A 1 355 ? 8.033 21.463 10.554 1.00 75.88 355 ALA A C 1
ATOM 2772 O O . ALA A 1 355 ? 7.987 21.514 11.782 1.00 75.88 355 ALA A O 1
ATOM 2773 N N . LEU A 1 356 ? 9.126 21.069 9.898 1.00 78.06 356 LEU A N 1
ATOM 2774 C CA . LEU A 1 356 ? 10.365 20.675 10.559 1.00 78.06 356 LEU A CA 1
ATOM 2775 C C . LEU A 1 356 ? 10.996 21.843 11.331 1.00 78.06 356 LEU A C 1
ATOM 2777 O O . LEU A 1 356 ? 11.359 21.673 12.492 1.00 78.06 356 LEU A O 1
ATOM 2781 N N . SER A 1 357 ? 11.077 23.037 10.739 1.00 75.94 357 SER A N 1
ATOM 2782 C CA . SER A 1 357 ? 11.577 24.240 11.414 1.00 75.94 357 SER A CA 1
ATOM 2783 C C . SER A 1 357 ? 10.739 24.594 12.640 1.00 75.94 357 SER A C 1
ATOM 2785 O O . SER A 1 357 ? 11.299 24.881 13.695 1.00 75.94 357 SER A O 1
ATOM 2787 N N . ALA A 1 358 ? 9.408 24.511 12.543 1.00 74.81 358 ALA A N 1
ATOM 2788 C CA . ALA A 1 358 ? 8.508 24.752 13.669 1.00 74.81 358 ALA A CA 1
ATOM 2789 C C . ALA A 1 358 ? 8.695 23.714 14.787 1.00 74.81 358 ALA A C 1
ATOM 2791 O O . ALA A 1 358 ? 8.794 24.080 15.959 1.00 74.81 358 ALA A O 1
ATOM 2792 N N . GLN A 1 359 ? 8.811 22.429 14.438 1.00 74.25 359 GLN A N 1
ATOM 2793 C CA . GLN A 1 359 ? 9.095 21.358 15.398 1.00 74.25 359 GLN A CA 1
ATOM 2794 C C . GLN A 1 359 ? 10.436 21.567 16.105 1.00 74.25 359 GLN A C 1
ATOM 2796 O O . GLN A 1 359 ? 10.515 21.410 17.321 1.00 74.25 359 GLN A O 1
ATOM 2801 N N . LEU A 1 360 ? 11.480 21.943 15.365 1.00 73.56 360 LEU A N 1
ATOM 2802 C CA . LEU A 1 360 ? 12.813 22.186 15.914 1.00 73.56 360 LEU A CA 1
ATOM 2803 C C . LEU A 1 360 ? 12.861 23.448 16.779 1.00 73.56 360 LEU A C 1
ATOM 2805 O O . LEU A 1 360 ? 13.496 23.434 17.832 1.00 73.56 360 LEU A O 1
ATOM 2809 N N . ASN A 1 361 ? 12.145 24.506 16.395 1.00 72.12 361 ASN A N 1
ATOM 2810 C CA . ASN A 1 361 ? 12.010 25.707 17.213 1.00 72.12 361 ASN A CA 1
ATOM 2811 C C . ASN A 1 361 ? 11.257 25.407 18.521 1.00 72.12 361 ASN A C 1
ATOM 2813 O O . ASN A 1 361 ? 11.704 25.782 19.601 1.00 72.12 361 ASN A O 1
ATOM 2817 N N . MET A 1 362 ? 10.170 24.634 18.457 1.00 69.06 362 MET A N 1
ATOM 2818 C CA . MET A 1 362 ? 9.430 24.187 19.645 1.00 69.06 362 MET A CA 1
ATOM 2819 C C . MET A 1 362 ? 10.257 23.261 20.541 1.00 69.06 362 MET A C 1
ATOM 2821 O O . MET A 1 362 ? 10.237 23.397 21.763 1.00 69.06 362 MET A O 1
ATOM 2825 N N . ALA A 1 363 ? 11.008 22.330 19.950 1.00 67.50 363 ALA A N 1
ATOM 2826 C CA . ALA A 1 363 ? 11.951 21.473 20.662 1.00 67.50 363 ALA A CA 1
ATOM 2827 C C . ALA A 1 363 ? 12.996 22.315 21.407 1.00 67.50 363 ALA A C 1
ATOM 2829 O O . ALA A 1 363 ? 13.218 22.120 22.595 1.00 67.50 363 ALA A O 1
ATOM 2830 N N . ARG A 1 364 ? 13.563 23.321 20.746 1.00 69.50 364 ARG A N 1
ATOM 2831 C CA . ARG A 1 364 ? 14.510 24.259 21.346 1.00 69.50 364 ARG A CA 1
ATOM 2832 C C . ARG A 1 364 ? 13.892 25.069 22.494 1.00 69.50 364 ARG A C 1
ATOM 2834 O O . ARG A 1 364 ? 14.505 25.156 23.556 1.00 69.50 364 ARG A O 1
ATOM 2841 N N . LEU A 1 365 ? 12.695 25.631 22.312 1.00 66.94 365 LEU A N 1
ATOM 2842 C CA . LEU A 1 365 ? 11.985 26.361 23.372 1.00 66.94 365 LEU A CA 1
ATOM 2843 C C . LEU A 1 365 ? 11.753 25.468 24.599 1.00 66.94 365 LEU A C 1
ATOM 2845 O O . LEU A 1 365 ? 11.999 25.890 25.725 1.00 66.94 365 LEU A O 1
ATOM 2849 N N . ARG A 1 366 ? 11.383 24.201 24.378 1.00 65.88 366 ARG A N 1
ATOM 2850 C CA . ARG A 1 366 ? 11.238 23.193 25.437 1.00 65.88 366 ARG A CA 1
ATOM 2851 C C . ARG A 1 366 ? 12.559 22.884 26.139 1.00 65.88 366 ARG A C 1
ATOM 2853 O O . ARG A 1 366 ? 12.583 22.847 27.364 1.00 65.88 366 ARG A O 1
ATOM 2860 N N . THR A 1 367 ? 13.658 22.725 25.399 1.00 63.56 367 THR A N 1
ATOM 2861 C CA . THR A 1 367 ? 14.995 22.530 25.984 1.00 63.56 367 THR A CA 1
ATOM 2862 C C . THR A 1 367 ? 15.425 23.730 26.830 1.00 63.56 367 THR A C 1
ATOM 2864 O O . THR A 1 367 ? 15.931 23.538 27.932 1.00 63.56 367 THR A O 1
ATOM 2867 N N . GLY A 1 368 ? 15.170 24.962 26.371 1.00 64.44 368 GLY A N 1
ATOM 2868 C CA . GLY A 1 368 ? 15.435 26.185 27.143 1.00 64.44 368 GLY A CA 1
ATOM 2869 C C . GLY A 1 368 ? 14.608 26.296 28.430 1.00 64.44 368 GLY A C 1
ATOM 2870 O O . GLY A 1 368 ? 15.027 26.958 29.373 1.00 64.44 368 GLY A O 1
ATOM 2871 N N . GLN A 1 369 ? 13.469 25.604 28.490 1.00 66.06 369 GLN A N 1
ATOM 2872 C CA . GLN A 1 369 ? 12.600 25.493 29.665 1.00 66.06 369 GLN A CA 1
ATOM 2873 C C . GLN A 1 369 ? 12.870 24.223 30.498 1.00 66.06 369 GLN A C 1
ATOM 2875 O O . GLN A 1 369 ? 12.113 23.919 31.416 1.00 66.06 369 GLN A O 1
ATOM 2880 N N . GLY A 1 370 ? 13.925 23.459 30.184 1.00 56.50 370 GLY A N 1
ATOM 2881 C CA . GLY A 1 370 ? 14.288 22.233 30.906 1.00 56.50 370 GLY A CA 1
ATOM 2882 C C . GLY A 1 370 ? 13.340 21.048 30.683 1.00 56.50 370 GLY A C 1
ATOM 2883 O O . GLY A 1 370 ? 13.410 20.061 31.413 1.00 56.50 370 GLY A O 1
ATOM 2884 N N . LEU A 1 371 ? 12.454 21.119 29.687 1.00 49.56 371 LEU A N 1
ATOM 2885 C CA . LEU A 1 371 ? 11.519 20.046 29.356 1.00 49.56 371 LEU A CA 1
ATOM 2886 C C . LEU A 1 371 ? 12.214 18.946 28.530 1.00 49.56 371 LEU A C 1
ATOM 2888 O O . LEU A 1 371 ? 13.073 19.249 27.697 1.00 49.56 371 LEU A O 1
ATOM 2892 N N . PRO A 1 372 ? 11.833 17.666 28.703 1.00 44.94 372 PRO A N 1
ATOM 2893 C CA . PRO A 1 372 ? 12.433 16.558 27.969 1.00 44.94 372 PRO A CA 1
ATOM 2894 C C . PRO A 1 372 ? 12.098 16.636 26.475 1.00 44.94 372 PRO A C 1
ATOM 2896 O O . PRO A 1 372 ? 10.935 16.707 26.067 1.00 44.94 372 PRO A O 1
ATOM 2899 N N . VAL A 1 373 ? 13.137 16.578 25.644 1.00 56.66 373 VAL A N 1
ATOM 2900 C CA . VAL A 1 373 ? 13.042 16.624 24.183 1.00 56.66 373 VAL A CA 1
ATOM 2901 C C . VAL A 1 373 ? 13.766 15.412 23.619 1.00 56.66 373 VAL A C 1
ATOM 2903 O O . VAL A 1 373 ? 14.894 15.115 23.999 1.00 56.66 373 VAL A O 1
ATOM 2906 N N . HIS A 1 374 ? 13.113 14.700 22.706 1.00 49.53 374 HIS A N 1
ATOM 2907 C CA . HIS A 1 374 ? 13.747 13.594 21.999 1.00 49.53 374 HIS A CA 1
ATOM 2908 C C . HIS A 1 374 ? 14.621 14.159 20.880 1.00 49.53 374 HIS A C 1
ATOM 2910 O O . HIS A 1 374 ? 14.138 14.958 20.080 1.00 49.53 374 HIS A O 1
ATOM 2916 N N . SER A 1 375 ? 15.883 13.732 20.800 1.00 49.12 375 SER A N 1
ATOM 2917 C CA . SER A 1 375 ? 16.757 14.093 19.680 1.00 49.12 375 SER A CA 1
ATOM 2918 C C . SER A 1 375 ? 16.186 13.525 18.378 1.00 49.12 375 SER A C 1
ATOM 2920 O O . SER A 1 375 ? 16.151 12.301 18.224 1.00 49.12 375 SER A O 1
ATOM 2922 N N . PRO A 1 376 ? 15.738 14.366 17.426 1.00 55.25 376 PRO A N 1
ATOM 2923 C CA . PRO A 1 376 ? 15.248 13.863 16.154 1.00 55.25 376 PRO A CA 1
ATOM 2924 C C . PRO A 1 376 ? 16.401 13.211 15.389 1.00 55.25 376 PRO A C 1
ATOM 2926 O O . PRO A 1 376 ? 17.540 13.690 15.430 1.00 55.25 376 PRO A O 1
ATOM 2929 N N . LYS A 1 377 ? 16.105 12.122 14.674 1.00 49.78 377 LYS A N 1
ATOM 2930 C CA . LYS A 1 377 ? 17.038 11.528 13.711 1.00 49.78 377 LYS A CA 1
ATOM 2931 C C . LYS A 1 377 ? 17.099 12.435 12.479 1.00 49.78 377 LYS A C 1
ATOM 2933 O O . LYS A 1 377 ? 16.066 12.844 11.962 1.00 49.78 377 LYS A O 1
ATOM 2938 N N . ARG A 1 378 ? 18.309 12.776 12.031 1.00 68.19 378 ARG A N 1
ATOM 2939 C CA . ARG A 1 378 ? 18.573 13.859 11.061 1.00 68.19 378 ARG A CA 1
ATOM 2940 C C . ARG A 1 378 ? 19.111 13.314 9.740 1.00 68.19 378 ARG A C 1
ATOM 2942 O O . ARG A 1 378 ? 20.136 13.769 9.247 1.00 68.19 378 ARG A O 1
ATOM 2949 N N . HIS A 1 379 ? 18.436 12.309 9.193 1.00 77.56 379 HIS A N 1
ATOM 2950 C CA . HIS A 1 379 ? 18.755 11.762 7.876 1.00 77.56 379 HIS A CA 1
ATOM 2951 C C . HIS A 1 379 ? 17.604 12.066 6.927 1.00 77.56 379 HIS A C 1
ATOM 2953 O O . HIS A 1 379 ? 16.459 11.716 7.208 1.00 77.56 379 HIS A O 1
ATOM 2959 N N . PHE A 1 380 ? 17.918 12.716 5.811 1.00 78.12 380 PHE A N 1
ATOM 2960 C CA . PHE A 1 380 ? 16.945 13.112 4.802 1.00 78.12 380 PHE A CA 1
ATOM 2961 C C . PHE A 1 380 ? 17.318 12.491 3.463 1.00 78.12 380 PHE A C 1
ATOM 2963 O O . PHE A 1 380 ? 18.492 12.433 3.101 1.00 78.12 380 PHE A O 1
ATOM 2970 N N . VAL A 1 381 ? 16.305 12.056 2.717 1.00 78.94 381 VAL A N 1
ATOM 2971 C CA . VAL A 1 381 ? 16.453 11.626 1.328 1.00 78.94 381 VAL A CA 1
ATOM 2972 C C . VAL A 1 381 ? 15.746 12.651 0.455 1.00 78.94 381 VAL A C 1
ATOM 2974 O O . VAL A 1 381 ? 14.525 12.784 0.504 1.00 78.94 381 VAL A O 1
ATOM 2977 N N . PHE A 1 382 ? 16.513 13.374 -0.356 1.00 79.50 382 PHE A N 1
ATOM 2978 C CA . PHE A 1 382 ? 15.966 14.283 -1.359 1.00 79.50 382 PHE A CA 1
ATOM 2979 C C . PHE A 1 382 ? 15.775 13.502 -2.658 1.00 79.50 382 PHE A C 1
ATOM 2981 O O . PHE A 1 382 ? 16.748 13.124 -3.308 1.00 79.50 382 PHE A O 1
ATOM 2988 N N . SER A 1 383 ? 14.525 13.235 -3.032 1.00 73.69 383 SER A N 1
ATOM 2989 C CA . SER A 1 383 ? 14.174 12.488 -4.246 1.00 73.69 383 SER A CA 1
ATOM 2990 C C . SER A 1 383 ? 13.497 13.395 -5.278 1.00 73.69 383 SER A C 1
ATOM 2992 O O . SER A 1 383 ? 12.851 14.380 -4.927 1.00 73.69 383 SER A O 1
ATOM 2994 N N . GLY A 1 384 ? 13.701 13.103 -6.565 1.00 72.00 384 GLY A N 1
ATOM 2995 C CA . GLY A 1 384 ? 13.106 13.846 -7.681 1.00 72.00 384 GLY A CA 1
ATOM 2996 C C . GLY A 1 384 ? 14.004 13.903 -8.926 1.00 72.00 384 GLY A C 1
ATOM 2997 O O . GLY A 1 384 ? 15.192 13.572 -8.822 1.00 72.00 384 GLY A O 1
ATOM 2998 N N . PRO A 1 385 ? 13.476 14.344 -10.085 1.00 60.88 385 PRO A N 1
ATOM 2999 C CA . PRO A 1 385 ? 14.230 14.468 -11.339 1.00 60.88 385 PRO A CA 1
ATOM 3000 C C . PRO A 1 385 ? 15.503 15.322 -11.208 1.00 60.88 385 PRO A C 1
ATOM 3002 O O . PRO A 1 385 ? 15.622 16.173 -10.320 1.00 60.88 385 PRO A O 1
ATOM 3005 N N . SER A 1 386 ? 16.514 15.102 -12.052 1.00 71.31 386 SER A N 1
ATOM 3006 C CA . SER A 1 386 ? 17.702 15.973 -12.081 1.00 71.31 386 SER A CA 1
ATOM 3007 C C . SER A 1 386 ? 17.315 17.420 -12.392 1.00 71.31 386 SER A C 1
ATOM 3009 O O . SER A 1 386 ? 16.428 17.664 -13.200 1.00 71.31 386 SER A O 1
ATOM 3011 N N . GLY A 1 387 ? 17.970 18.387 -11.745 1.00 74.12 387 GLY A N 1
ATOM 3012 C CA . GLY A 1 387 ? 17.691 19.812 -11.959 1.00 74.12 387 GLY A CA 1
ATOM 3013 C C . GLY A 1 387 ? 16.541 20.400 -11.128 1.00 74.12 387 GLY A C 1
ATOM 3014 O O . GLY A 1 387 ? 16.381 21.612 -11.119 1.00 74.12 387 GLY A O 1
ATOM 3015 N N . THR A 1 388 ? 15.799 19.608 -10.343 1.00 73.31 388 THR A N 1
ATOM 3016 C CA . THR A 1 388 ? 14.692 20.113 -9.492 1.00 73.31 388 THR A CA 1
ATOM 3017 C C . THR A 1 388 ? 15.142 20.747 -8.167 1.00 73.31 388 THR A C 1
ATOM 3019 O O . THR A 1 388 ? 14.379 20.815 -7.208 1.00 73.31 388 THR A O 1
ATOM 3022 N N . GLY A 1 389 ? 16.404 21.175 -8.077 1.00 82.00 389 GLY A N 1
ATOM 3023 C CA . GLY A 1 389 ? 16.919 21.908 -6.919 1.00 82.00 389 GLY A CA 1
ATOM 3024 C C . GLY A 1 389 ? 17.207 21.078 -5.663 1.00 82.00 389 GLY A C 1
ATOM 3025 O O . GLY A 1 389 ? 17.335 21.664 -4.598 1.00 82.00 389 GLY A O 1
ATOM 3026 N N . LYS A 1 390 ? 17.349 19.744 -5.738 1.00 87.56 390 LYS A N 1
ATOM 3027 C CA . LYS A 1 390 ? 17.631 18.878 -4.564 1.00 87.56 390 LYS A CA 1
ATOM 3028 C C . LYS A 1 390 ? 18.820 19.360 -3.719 1.00 87.56 390 LYS A C 1
ATOM 3030 O O . LYS A 1 390 ? 18.688 19.518 -2.510 1.00 87.56 390 LYS A O 1
ATOM 3035 N N . THR A 1 391 ? 19.957 19.638 -4.359 1.00 85.94 391 THR A N 1
ATOM 3036 C CA . THR A 1 391 ? 21.160 20.159 -3.685 1.00 85.94 391 THR A CA 1
ATOM 3037 C C . THR A 1 391 ? 20.925 21.559 -3.119 1.00 85.94 391 THR A C 1
ATOM 3039 O O . THR A 1 391 ? 21.380 21.873 -2.023 1.00 85.94 391 THR A O 1
ATOM 3042 N N . THR A 1 392 ? 20.157 22.390 -3.827 1.00 88.56 392 THR A N 1
ATOM 3043 C CA . THR A 1 392 ? 19.761 23.727 -3.367 1.00 88.56 392 THR A CA 1
ATOM 3044 C C . THR A 1 392 ? 18.913 23.645 -2.099 1.00 88.56 392 THR A C 1
ATOM 3046 O O . THR A 1 392 ? 19.219 24.315 -1.117 1.00 88.56 392 THR A O 1
ATOM 3049 N N . VAL A 1 393 ? 17.911 22.762 -2.070 1.00 89.25 393 VAL A N 1
ATOM 3050 C CA . VAL A 1 393 ? 17.074 22.512 -0.889 1.00 89.25 393 VAL A CA 1
ATOM 3051 C C . VAL A 1 393 ? 17.912 21.961 0.266 1.00 89.25 393 VAL A C 1
ATOM 3053 O O . VAL A 1 393 ? 17.748 22.418 1.393 1.00 89.25 393 VAL A O 1
ATOM 3056 N N . ALA A 1 394 ? 18.846 21.040 0.010 1.00 88.94 394 ALA A N 1
ATOM 3057 C CA . ALA A 1 394 ? 19.751 20.528 1.042 1.00 88.94 394 ALA A CA 1
ATOM 3058 C C . ALA A 1 394 ? 20.618 21.643 1.658 1.00 88.94 394 ALA A C 1
ATOM 3060 O O . ALA A 1 394 ? 20.779 21.702 2.877 1.00 88.94 394 ALA A O 1
ATOM 3061 N N . ARG A 1 395 ? 21.114 22.578 0.836 1.00 89.62 395 ARG A N 1
ATOM 3062 C CA . ARG A 1 395 ? 21.880 23.751 1.290 1.00 89.62 395 ARG A CA 1
ATOM 3063 C C . ARG A 1 395 ? 21.027 24.728 2.100 1.00 89.62 395 ARG A C 1
ATOM 3065 O O . ARG A 1 395 ? 21.484 25.249 3.114 1.00 89.62 395 ARG A O 1
ATOM 3072 N N . ILE A 1 396 ? 19.783 24.967 1.680 1.00 90.06 396 ILE A N 1
ATOM 3073 C CA . ILE A 1 396 ? 18.821 25.776 2.443 1.00 90.06 396 ILE A CA 1
ATOM 3074 C C . ILE A 1 396 ? 18.526 25.114 3.795 1.00 90.06 396 ILE A C 1
ATOM 3076 O O . ILE A 1 396 ? 18.559 25.787 4.820 1.00 90.06 396 ILE A O 1
ATOM 3080 N N . LEU A 1 397 ? 18.321 23.795 3.824 1.00 87.94 397 LEU A N 1
ATOM 3081 C CA . LEU A 1 397 ? 18.082 23.059 5.064 1.00 87.94 397 LEU A CA 1
ATOM 3082 C C . LEU A 1 397 ? 19.291 23.114 6.015 1.00 87.94 397 LEU A C 1
ATOM 3084 O O . LEU A 1 397 ? 19.109 23.252 7.223 1.00 87.94 397 LEU A O 1
ATOM 3088 N N . GLY A 1 398 ? 20.515 23.082 5.479 1.00 88.19 398 GLY A N 1
ATOM 3089 C CA . GLY A 1 398 ? 21.743 23.318 6.246 1.00 88.19 398 GLY A CA 1
ATOM 3090 C C . GLY A 1 398 ? 21.754 24.688 6.931 1.00 88.19 398 GLY A C 1
ATOM 3091 O O . GLY A 1 398 ? 21.990 24.765 8.136 1.00 88.19 398 GLY A O 1
ATOM 3092 N N . ARG A 1 399 ? 21.396 25.758 6.208 1.00 88.31 399 ARG A N 1
ATOM 3093 C CA . ARG A 1 399 ? 21.255 27.112 6.779 1.00 88.31 399 ARG A CA 1
ATOM 3094 C C . ARG A 1 399 ? 20.139 27.215 7.814 1.00 88.31 399 ARG A C 1
ATOM 3096 O O . ARG A 1 399 ? 20.342 27.825 8.857 1.00 88.31 399 ARG A O 1
ATOM 3103 N N . VAL A 1 400 ? 18.999 26.566 7.577 1.00 86.69 400 VAL A N 1
ATOM 3104 C CA . VAL A 1 400 ? 17.910 26.469 8.563 1.00 86.69 400 VAL A CA 1
ATOM 3105 C C . VAL A 1 400 ? 18.407 25.807 9.853 1.00 86.69 400 VAL A C 1
ATOM 3107 O O . VAL A 1 400 ? 18.142 26.306 10.943 1.00 86.69 400 VAL A O 1
ATOM 3110 N N . PHE A 1 401 ? 19.159 24.708 9.762 1.00 85.50 401 PHE A N 1
ATOM 3111 C CA . PHE A 1 401 ? 19.711 24.046 10.945 1.00 85.50 401 PHE A CA 1
ATOM 3112 C C . PHE A 1 401 ? 20.795 24.874 11.637 1.00 85.50 401 PHE A C 1
ATOM 3114 O O . PHE A 1 401 ? 20.821 24.910 12.867 1.00 85.50 401 PHE A O 1
ATOM 3121 N N . TYR A 1 402 ? 21.645 25.565 10.881 1.00 86.12 402 TYR A N 1
ATOM 3122 C CA . TYR A 1 402 ? 22.618 26.504 11.434 1.00 86.12 402 TYR A CA 1
ATOM 3123 C C . TYR A 1 402 ? 21.935 27.629 12.221 1.00 86.12 402 TYR A C 1
ATOM 3125 O O . TYR A 1 402 ? 22.264 27.819 13.387 1.00 86.12 402 TYR A O 1
ATOM 3133 N N . ALA A 1 403 ? 20.920 28.281 11.642 1.00 84.75 403 ALA A N 1
ATOM 3134 C CA . ALA A 1 403 ? 20.154 29.362 12.272 1.00 84.75 403 ALA A CA 1
ATOM 3135 C C . ALA A 1 403 ? 19.369 28.917 13.522 1.00 84.75 403 ALA A C 1
ATOM 3137 O O . ALA A 1 403 ? 19.094 29.713 14.421 1.00 84.75 403 ALA A O 1
ATOM 3138 N N . LEU A 1 404 ? 19.025 27.627 13.601 1.00 78.56 404 LEU A N 1
ATOM 3139 C CA . LEU A 1 404 ? 18.398 27.005 14.771 1.00 78.56 404 LEU A CA 1
ATOM 3140 C C . LEU A 1 404 ? 19.414 26.557 15.841 1.00 78.56 404 LEU A C 1
ATOM 3142 O O . LEU A 1 404 ? 19.008 26.015 16.873 1.00 78.56 404 LEU A O 1
ATOM 3146 N N . GLY A 1 405 ? 20.713 26.780 15.620 1.00 76.19 405 GLY A N 1
ATOM 3147 C CA . GLY A 1 405 ? 21.801 26.410 16.528 1.00 76.19 405 GLY A CA 1
ATOM 3148 C C . GLY A 1 405 ? 22.159 24.922 16.515 1.00 76.19 405 GLY A C 1
ATOM 3149 O O . GLY A 1 405 ? 22.831 24.435 17.421 1.00 76.19 405 GLY A O 1
ATOM 3150 N N . LEU A 1 406 ? 21.701 24.178 15.506 1.00 77.31 406 LEU A N 1
ATOM 3151 C CA . LEU A 1 406 ? 21.840 22.721 15.421 1.00 77.31 406 LEU A CA 1
ATOM 3152 C C . LEU A 1 406 ? 23.125 22.256 14.732 1.00 77.31 406 LEU A C 1
ATOM 3154 O O . LEU A 1 406 ? 23.486 21.086 14.852 1.00 77.31 406 LEU A O 1
ATOM 3158 N N . LEU A 1 407 ? 23.771 23.147 13.987 1.00 80.25 407 LEU A N 1
ATOM 3159 C CA . LEU A 1 407 ? 25.045 22.926 13.312 1.00 80.25 407 LEU A CA 1
ATOM 3160 C C . LEU A 1 407 ? 25.986 24.061 13.696 1.00 80.25 407 LEU A C 1
ATOM 3162 O O . LEU A 1 407 ? 25.537 25.193 13.793 1.00 80.25 407 LEU A O 1
ATOM 3166 N N . GLY A 1 408 ? 27.281 23.792 13.845 1.00 77.69 408 GLY A N 1
ATOM 3167 C CA . GLY A 1 408 ? 28.274 24.840 14.119 1.00 77.69 408 GLY A CA 1
ATOM 3168 C C . GLY A 1 408 ? 28.635 25.706 12.908 1.00 77.69 408 GLY A C 1
ATOM 3169 O O . GLY A 1 408 ? 29.376 26.672 13.054 1.00 77.69 408 GLY A O 1
ATOM 3170 N N . GLY A 1 409 ? 28.119 25.367 11.723 1.00 79.94 409 GLY A N 1
ATOM 3171 C CA . GLY A 1 409 ? 28.310 26.088 10.465 1.00 79.94 409 GLY A CA 1
ATOM 3172 C C . GLY A 1 409 ? 27.172 25.796 9.484 1.00 79.94 409 GLY A C 1
ATOM 3173 O O . GLY A 1 409 ? 26.487 24.781 9.611 1.00 79.94 409 GLY A O 1
ATOM 3174 N N . ASP A 1 410 ? 26.982 26.670 8.500 1.00 77.50 410 ASP A N 1
ATOM 3175 C CA . ASP A 1 410 ? 26.033 26.503 7.392 1.00 77.50 410 ASP A CA 1
ATOM 3176 C C . ASP A 1 410 ? 26.653 25.816 6.159 1.00 77.50 410 ASP A C 1
ATOM 3178 O O . ASP A 1 410 ? 26.001 25.643 5.124 1.00 77.50 410 ASP A O 1
ATOM 3182 N N . HIS A 1 411 ? 27.918 25.402 6.272 1.00 79.12 411 HIS A N 1
ATOM 3183 C CA . HIS A 1 411 ? 28.662 24.769 5.196 1.00 79.12 411 HIS A CA 1
ATOM 3184 C C . HIS A 1 411 ? 28.121 23.368 4.882 1.00 79.12 411 HIS A C 1
ATOM 3186 O O . HIS A 1 411 ? 28.170 22.453 5.705 1.00 79.12 411 HIS A O 1
ATOM 3192 N N . LEU A 1 412 ? 27.636 23.195 3.652 1.00 82.12 412 LEU A N 1
ATOM 3193 C CA . LEU A 1 412 ? 27.248 21.897 3.111 1.00 82.12 412 LEU A CA 1
ATOM 3194 C C . LEU A 1 412 ? 28.482 21.195 2.535 1.00 82.12 412 LEU A C 1
ATOM 3196 O O . LEU A 1 412 ? 29.017 21.639 1.519 1.00 82.12 412 LEU A O 1
ATOM 3200 N N . VAL A 1 413 ? 28.876 20.077 3.147 1.00 85.44 413 VAL A N 1
ATOM 3201 C CA . VAL A 1 413 ? 29.859 19.151 2.572 1.00 85.44 413 VAL A CA 1
ATOM 3202 C C . VAL A 1 413 ? 29.125 18.178 1.658 1.00 85.44 413 VAL A C 1
ATOM 3204 O O . VAL A 1 413 ? 28.277 17.406 2.106 1.00 85.44 413 VAL A O 1
ATOM 3207 N N . GLU A 1 414 ? 29.437 18.227 0.369 1.00 83.31 414 GLU A N 1
ATOM 3208 C CA . GLU A 1 414 ? 28.950 17.250 -0.600 1.00 83.31 414 GLU A CA 1
ATOM 3209 C C . GLU A 1 414 ? 29.904 16.052 -0.592 1.00 83.31 414 GLU A C 1
ATOM 3211 O O . GLU A 1 414 ? 31.077 16.193 -0.921 1.00 83.31 414 GLU A O 1
ATOM 3216 N N . ALA A 1 415 ? 29.401 14.891 -0.174 1.00 80.62 415 ALA A N 1
ATOM 3217 C CA . ALA A 1 415 ? 30.167 13.654 -0.080 1.00 80.62 415 ALA A CA 1
ATOM 3218 C C . ALA A 1 415 ? 29.537 12.582 -0.975 1.00 80.62 415 ALA A C 1
ATOM 3220 O O . ALA A 1 415 ? 28.313 12.415 -1.009 1.00 80.62 415 ALA A O 1
ATOM 3221 N N . GLN A 1 416 ? 30.372 11.848 -1.698 1.00 76.06 416 GLN A N 1
ATOM 3222 C CA . GLN A 1 416 ? 29.983 10.656 -2.438 1.00 76.06 416 GLN A CA 1
ATOM 3223 C C . GLN A 1 416 ? 30.211 9.408 -1.586 1.00 76.06 416 GLN A C 1
ATOM 3225 O O . GLN A 1 416 ? 30.819 9.455 -0.519 1.00 76.06 416 GLN A O 1
ATOM 3230 N N . ARG A 1 417 ? 29.740 8.251 -2.069 1.00 74.69 417 ARG A N 1
ATOM 3231 C CA . ARG A 1 417 ? 29.943 6.971 -1.374 1.00 74.69 417 ARG A CA 1
ATOM 3232 C C . ARG A 1 417 ? 31.413 6.764 -0.998 1.00 74.69 417 ARG A C 1
ATOM 3234 O O . ARG A 1 417 ? 31.659 6.335 0.114 1.00 74.69 417 ARG A O 1
ATOM 3241 N N . ALA A 1 418 ? 32.349 7.081 -1.894 1.00 75.25 418 ALA A N 1
ATOM 3242 C CA . ALA A 1 418 ? 33.785 6.889 -1.683 1.00 75.25 418 ALA A CA 1
ATOM 3243 C C . ALA A 1 418 ? 34.381 7.749 -0.552 1.00 75.25 418 ALA A C 1
ATOM 3245 O O . ALA A 1 418 ? 35.405 7.370 -0.002 1.00 75.25 418 ALA A O 1
ATOM 3246 N N . ASP A 1 419 ? 33.733 8.857 -0.182 1.00 71.50 419 ASP A N 1
ATOM 3247 C CA . ASP A 1 419 ? 34.206 9.762 0.875 1.00 71.50 419 ASP A CA 1
ATOM 3248 C C . ASP A 1 419 ? 33.744 9.324 2.279 1.00 71.50 419 ASP A C 1
ATOM 3250 O O . ASP A 1 419 ? 34.119 9.930 3.282 1.00 71.50 419 ASP A O 1
ATOM 3254 N N . LEU A 1 420 ? 32.882 8.301 2.356 1.00 68.75 420 LEU A N 1
ATOM 3255 C CA . LEU A 1 420 ? 32.202 7.856 3.578 1.00 68.75 420 LEU A CA 1
ATOM 3256 C C . LEU A 1 420 ? 32.585 6.432 4.020 1.00 68.75 420 LEU A C 1
ATOM 3258 O O . LEU A 1 420 ? 32.021 5.955 5.009 1.00 68.75 420 LEU A O 1
ATOM 3262 N N . VAL A 1 421 ? 33.479 5.742 3.295 1.00 54.19 421 VAL A N 1
ATOM 3263 C CA . VAL A 1 421 ? 33.918 4.360 3.596 1.00 54.19 421 VAL A CA 1
ATOM 3264 C C . VAL A 1 421 ? 35.409 4.285 3.864 1.00 54.19 421 VAL A C 1
ATOM 3266 O O . VAL A 1 421 ? 36.165 4.929 3.107 1.00 54.19 421 VAL A O 1
#

Radius of gyration: 27.75 Å; chains: 1; bounding box: 74×62×89 Å

Foldseek 3Di:
DDPPDDDDPDQLLVLQVQLLVCVVVVVLVSNCVSLVVNCVVPVLQLVSLQSCCQQVHPVVVSLVSNLVNLVNQCVSCVVVVGDGWHWADLADAFIDIGRDSLSSLSRQLSVQLPLPNLVSNVVSLVPHDDLVPDLSSLSSQLSSCVSVVVLVSVLVSLVVCCPPPRCNLVSLLSNLLSCLVVLVLVVSQVSLVSSLVVDDPPGPCNLSSLQSNLSSCVSVVNNVVSQVSLVVNCVVPVPPDCSVVSNVVSVVVVVVVPPPPDDDDDDDDDDDDDDDDDDDDDCPDDDDDDDDDDDDDDDDDDDDDDDDDDDDDDDDDPDDPDAFFAAQAPVLLVVLLVVVVPQPDPVVVNVVLVVVLVLLLVLVVCVVVVHDHDDDDPDDDQDDDPPSCSVVSVLSSLSSCNNSRNHRDSDDDDDDPVRVD